Protein AF-A0A7S2SMW8-F1 (afdb_monomer)

Nearest PDB structures (foldseek):
  4nif-assembly1_E  TM=9.572E-01  e=4.611E-37  Homo sapiens
  2fys-assembly2_A  TM=9.394E-01  e=1.258E-35  Rattus norvegicus
  4qpa-assembly2_B  TM=9.494E-01  e=1.122E-34  Homo sapiens
  4xoy-assembly1_A  TM=9.415E-01  e=3.102E-34  Rattus norvegicus
  6hkm-assembly1_A  TM=9.275E-01  e=9.150E-35  Homo sapiens

pLDDT: mean 78.39, std 25.12, range [22.12, 98.88]

Solvent-accessible surface area (backbone atoms only — not comparable to full-atom values): 35091 Å² total; per-residue (Å²): 132,88,74,48,68,51,73,48,71,33,38,28,60,40,97,84,70,81,48,73,45,74,26,27,35,44,34,51,49,39,41,37,35,31,21,77,48,85,89,57,93,63,68,76,47,76,45,72,46,34,66,77,37,46,76,44,79,31,86,93,42,81,39,20,35,33,42,35,36,99,86,51,76,48,42,36,25,31,93,38,62,69,53,26,50,54,53,52,51,52,50,51,53,15,27,51,51,37,42,59,70,45,66,81,66,60,92,73,82,88,86,87,84,90,84,91,87,89,84,85,89,85,8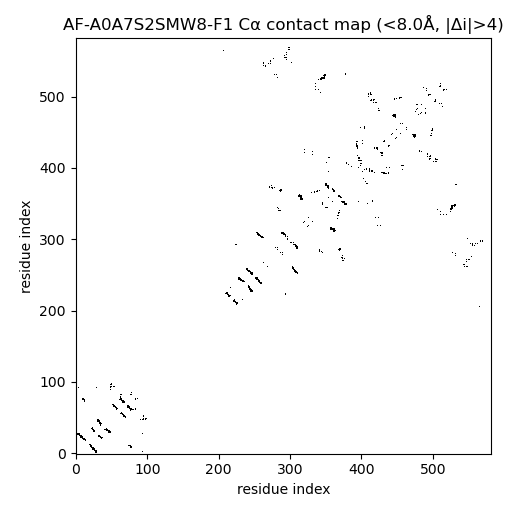8,85,87,83,88,86,82,90,80,90,85,82,91,86,85,90,87,91,89,87,89,87,90,86,86,84,89,86,87,88,84,89,83,90,81,84,89,79,90,80,80,90,78,93,80,85,84,90,80,86,64,69,73,64,53,53,63,54,48,55,63,49,52,54,54,54,52,50,54,54,55,51,54,62,64,65,71,65,93,61,76,83,81,84,76,84,75,80,63,60,48,74,50,75,54,102,87,52,75,46,75,43,53,62,57,48,43,84,74,46,81,74,49,74,56,99,66,34,45,31,28,35,26,35,34,66,83,82,67,41,67,24,26,39,37,38,22,68,56,41,59,78,46,64,70,58,30,50,18,51,46,45,25,53,56,51,35,70,70,55,86,51,88,28,40,54,47,69,75,44,43,63,75,59,96,39,71,88,66,62,40,58,45,42,43,28,25,68,56,57,82,44,32,42,41,63,51,48,74,43,88,65,87,79,51,70,66,55,52,50,51,51,52,49,39,53,40,45,34,44,43,22,43,46,52,15,43,38,40,52,79,62,59,48,43,74,35,28,30,25,38,96,85,70,53,46,22,43,52,72,41,45,68,38,44,52,69,80,70,64,82,70,76,76,75,89,69,98,61,89,58,49,35,61,29,64,53,65,75,60,68,42,73,80,68,60,75,44,44,51,38,27,11,48,25,36,49,53,50,15,63,75,66,52,46,74,74,32,80,40,92,46,73,66,50,32,52,49,46,47,25,58,42,68,11,57,77,49,74,80,44,47,61,83,56,78,49,65,69,53,50,51,54,59,71,70,45,81,87,37,68,58,53,60,63,57,78,78,42,73,86,57,51,72,50,53,51,49,54,42,51,34,24,58,37,79,29,55,92,68,29,53,49,56,68,59,52,47,70,27,79,63,34,56,92,73,54,47,75,95,78,50,60,68,41,94,57,67,64,80,81,87,68,88,64,58,85,90,72,67,49,65,65,59,54,50,52,54,47,46,52,59,25,34,69,74,37,60,87,49,44,67,58,44,54,52,47,47,54,57,55,60,59,59,73,70,73,79,81,130

Secondary structure (DSSP, 8-state):
----EEEEEEEEEPTTSS-EEEEEEEEETTEEEEESSTT-SS-SEEEE--TT-EEEEETTSTTEEEEE-SS-EEEEE-SSHHHHHHHHHHHHHHHHHHHHHHHTT-SS-----------------------------------------------------------------THHHHHHHHHHHHHHHHHHHHHHHTSSS--S--PPPPPEEEEE-SS-EEEEETTEEEEEEEEEETTEEEEEEEETTT--EEEEEEETTTTSSHHHHHHHHHHHHHHHH---TTBPPEEEEPPPSSGGG---EEEEEE--SEEHHHHHTSSS---HHHHHHHHHHHHHHHHHHHHTTEE-----GGGEEE-TT--EEE---TT-EETT----------S--TT--HHHHTT-S---THHHHHHHHHHHHHHHHTS-S---SSHHHHHHHHHHHH-SPPTTTTTT---HHHHHHHHTSPP-PPPPHHHH-TTS-HHHHHHHHHHS-SSGGGSPPHHHHHTSGGGTTT--GGGSPPPSSPPP----S-TTT--HHHHHHHHHHHHHHH-GGGHHHHHHHHHHHHHHTTSS-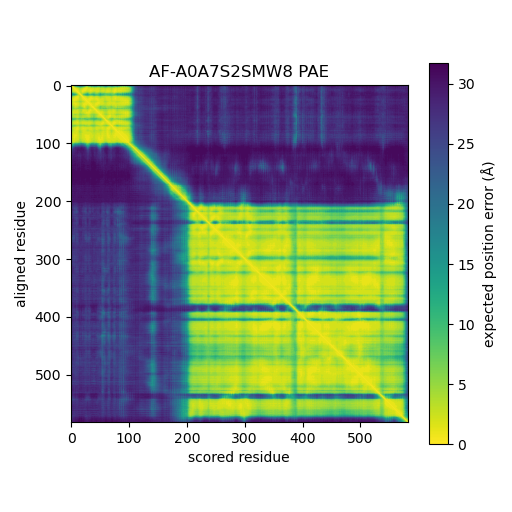-

Structure (mmCIF, N/CA/C/O backbone):
data_AF-A0A7S2SMW8-F1
#
_entry.id   AF-A0A7S2SMW8-F1
#
loop_
_atom_site.group_PDB
_atom_site.id
_atom_site.type_symbol
_atom_site.label_atom_id
_atom_site.label_alt_id
_atom_site.label_comp_id
_atom_site.label_asym_id
_atom_site.label_entity_id
_atom_site.label_seq_id
_atom_site.pdbx_PDB_ins_code
_atom_site.Cartn_x
_atom_site.Cartn_y
_atom_site.Cartn_z
_atom_site.occupancy
_atom_site.B_iso_or_equiv
_atom_site.auth_seq_id
_atom_site.auth_comp_id
_atom_site.auth_asym_id
_atom_site.auth_atom_id
_atom_site.pdbx_PDB_model_num
ATOM 1 N N . MET A 1 1 ? 8.292 27.956 22.323 1.00 46.12 1 MET A N 1
ATOM 2 C CA . MET A 1 1 ? 9.084 27.130 21.389 1.00 46.12 1 MET A CA 1
ATOM 3 C C . MET A 1 1 ? 9.777 26.087 22.229 1.00 46.12 1 MET A C 1
ATOM 5 O O . MET A 1 1 ? 10.668 26.449 22.986 1.00 46.12 1 MET A O 1
ATOM 9 N N . ASP A 1 2 ? 9.297 24.849 22.178 1.00 50.91 2 ASP A N 1
ATOM 10 C CA . ASP A 1 2 ? 9.855 23.763 22.983 1.00 50.91 2 ASP A CA 1
ATOM 11 C C . ASP A 1 2 ? 11.289 23.476 22.535 1.00 50.91 2 ASP A C 1
ATOM 13 O O . ASP A 1 2 ? 11.539 23.146 21.373 1.00 50.91 2 ASP A O 1
ATOM 17 N N . THR A 1 3 ? 12.244 23.632 23.446 1.00 66.62 3 THR A N 1
ATOM 18 C CA . THR A 1 3 ? 13.644 23.278 23.219 1.00 66.62 3 THR A CA 1
ATOM 19 C C . THR A 1 3 ? 13.761 21.757 23.129 1.00 66.62 3 THR A C 1
ATOM 21 O O . THR A 1 3 ? 13.349 21.038 24.037 1.00 66.62 3 THR A O 1
ATOM 24 N N . VAL A 1 4 ? 14.308 21.234 22.024 1.00 83.00 4 VAL A N 1
ATOM 25 C CA . VAL A 1 4 ? 14.552 19.789 21.884 1.00 83.00 4 VAL A CA 1
ATOM 26 C C . VAL A 1 4 ? 15.645 19.388 22.866 1.00 83.00 4 VAL A C 1
ATOM 28 O O . VAL A 1 4 ? 16.801 19.768 22.690 1.00 83.00 4 VAL A O 1
ATOM 31 N N . GLN A 1 5 ? 15.277 18.620 23.890 1.00 92.62 5 GLN A N 1
ATOM 32 C CA . GLN A 1 5 ? 16.210 18.052 24.857 1.00 92.62 5 GLN A CA 1
ATOM 33 C C . GLN A 1 5 ? 16.033 16.540 24.935 1.00 92.62 5 GLN A C 1
ATOM 35 O O . GLN A 1 5 ? 14.919 16.039 25.082 1.00 92.62 5 GLN A O 1
ATOM 40 N N . MET A 1 6 ? 17.136 15.803 24.814 1.00 95.06 6 MET A N 1
ATOM 41 C CA . MET A 1 6 ? 17.131 14.350 24.963 1.00 95.06 6 MET A CA 1
ATOM 42 C C . MET A 1 6 ? 18.458 13.848 25.514 1.00 95.06 6 MET A C 1
ATOM 44 O O . MET A 1 6 ? 19.528 14.261 25.070 1.00 95.06 6 MET A O 1
ATOM 48 N N . GLU A 1 7 ? 18.399 12.887 26.431 1.00 96.06 7 GLU A N 1
ATOM 49 C CA . GLU A 1 7 ? 19.593 12.261 26.975 1.00 96.06 7 GLU A CA 1
ATOM 50 C C . GLU A 1 7 ? 19.470 10.752 27.191 1.00 96.06 7 GLU A C 1
ATOM 52 O O . GLU A 1 7 ? 18.390 10.149 27.200 1.00 96.06 7 GLU A O 1
ATOM 57 N N . GLY A 1 8 ? 20.626 10.109 27.320 1.00 95.44 8 GLY A N 1
ATOM 58 C CA . GLY A 1 8 ? 20.703 8.687 27.612 1.00 95.44 8 GLY A CA 1
ATOM 59 C C . GLY A 1 8 ? 21.901 7.992 26.993 1.00 95.44 8 GLY A C 1
ATOM 60 O O . GLY A 1 8 ? 22.727 8.572 26.287 1.00 95.44 8 GLY A O 1
ATOM 61 N N . PHE A 1 9 ? 22.011 6.697 27.271 1.00 96.56 9 PHE A N 1
ATOM 62 C CA . PHE A 1 9 ? 23.106 5.896 26.749 1.00 96.56 9 PHE A CA 1
ATOM 63 C C . PHE A 1 9 ? 22.850 5.428 25.318 1.00 96.56 9 PHE A C 1
ATOM 65 O O . PHE A 1 9 ? 21.805 4.867 25.009 1.00 96.56 9 PHE A O 1
ATOM 72 N N . LEU A 1 10 ? 23.877 5.567 24.482 1.00 96.50 10 LEU A N 1
ATOM 73 C CA . LEU A 1 10 ? 23.954 4.948 23.163 1.00 96.50 10 LEU A CA 1
ATOM 74 C C . LEU A 1 10 ? 25.298 4.241 22.995 1.00 96.50 10 LEU A C 1
ATOM 76 O O . LEU A 1 10 ? 26.318 4.602 23.598 1.00 96.50 10 LEU A O 1
ATOM 80 N N . VAL A 1 11 ? 25.324 3.230 22.136 1.00 95.12 11 VAL A N 1
ATOM 81 C CA . VAL A 1 11 ? 26.548 2.522 21.769 1.00 95.12 11 VAL A CA 1
ATOM 82 C C . VAL A 1 11 ? 27.077 3.102 20.463 1.00 95.12 11 VAL A C 1
ATOM 84 O O . VAL A 1 11 ? 26.511 2.856 19.406 1.00 95.12 11 VAL A O 1
ATOM 87 N N . LYS A 1 12 ? 28.179 3.860 20.506 1.00 93.25 12 LYS A N 1
ATOM 88 C CA . LYS A 1 12 ? 28.726 4.523 19.311 1.00 93.25 12 LYS A CA 1
ATOM 89 C C . LYS A 1 12 ? 29.836 3.729 18.629 1.00 93.25 12 LYS A C 1
ATOM 91 O O . LYS A 1 12 ? 30.694 3.154 19.310 1.00 93.25 12 LYS A O 1
ATOM 96 N N . LYS A 1 13 ? 29.897 3.788 17.298 1.00 91.25 13 LYS A N 1
ATOM 97 C CA . LYS A 1 13 ? 30.999 3.242 16.493 1.00 91.25 13 LYS A CA 1
ATOM 98 C C . LYS A 1 13 ? 32.253 4.116 16.639 1.00 91.25 13 LYS A C 1
ATOM 100 O O . LYS A 1 13 ? 32.197 5.345 16.600 1.00 91.25 13 LYS A O 1
ATOM 105 N N . GLY A 1 14 ? 33.406 3.496 16.880 1.00 81.19 14 GLY A N 1
ATOM 106 C CA . GLY A 1 14 ? 34.703 4.175 16.943 1.00 81.19 14 GLY A CA 1
ATOM 107 C C . GLY A 1 14 ? 35.240 4.545 15.555 1.00 81.19 14 GLY A C 1
ATOM 108 O O . GLY A 1 14 ? 34.855 3.935 14.563 1.00 81.19 14 GLY A O 1
ATOM 109 N N . ARG A 1 15 ? 36.182 5.500 15.489 1.00 69.25 15 ARG A N 1
ATOM 110 C CA . ARG A 1 15 ? 36.757 6.018 14.226 1.00 69.25 15 ARG A CA 1
ATOM 111 C C . ARG A 1 15 ? 37.409 4.950 13.333 1.00 69.25 15 ARG A C 1
ATOM 113 O O . ARG A 1 15 ? 37.379 5.093 12.124 1.00 69.25 15 ARG A O 1
ATOM 120 N N . SER A 1 16 ? 37.958 3.877 13.909 1.00 65.38 16 SER A N 1
ATOM 121 C CA . SER A 1 16 ? 38.551 2.760 13.152 1.00 65.38 16 SER A CA 1
ATOM 122 C C . SER A 1 16 ? 37.527 1.729 12.655 1.00 65.38 16 SER A C 1
ATOM 124 O O . SER A 1 16 ? 37.909 0.709 12.091 1.00 65.38 16 SER A O 1
ATOM 126 N N . GLY A 1 17 ? 36.233 1.922 12.935 1.00 63.91 17 GLY A N 1
ATOM 127 C CA . GLY A 1 17 ? 35.143 1.032 12.524 1.00 63.91 17 GLY A CA 1
ATOM 128 C C . GLY A 1 17 ? 35.059 -0.317 13.256 1.00 63.91 17 GLY A C 1
ATOM 129 O O . GLY A 1 17 ? 33.992 -0.924 13.251 1.00 63.91 17 GLY A O 1
ATOM 130 N N . ARG A 1 18 ? 36.134 -0.759 13.928 1.00 67.50 18 ARG A N 1
ATOM 131 C CA . ARG A 1 18 ? 36.252 -2.090 14.563 1.00 67.50 18 ARG A CA 1
ATOM 132 C C . ARG A 1 18 ? 35.732 -2.185 16.003 1.00 67.50 18 ARG A C 1
ATOM 134 O O . ARG A 1 18 ? 35.492 -3.283 16.488 1.00 67.50 18 ARG A O 1
ATOM 141 N N . HIS A 1 19 ? 35.544 -1.062 16.701 1.00 82.25 19 HIS A N 1
ATOM 142 C CA . HIS A 1 19 ? 35.160 -1.062 18.120 1.00 82.25 19 HIS A CA 1
ATOM 143 C C . HIS A 1 19 ? 33.946 -0.181 18.396 1.00 82.25 19 HIS A C 1
ATOM 145 O O . HIS A 1 19 ? 33.831 0.920 17.858 1.00 82.25 19 HIS A O 1
ATOM 151 N N . TRP A 1 20 ? 33.084 -0.643 19.299 1.00 89.38 20 TRP A N 1
ATOM 152 C CA . TRP A 1 20 ? 31.876 0.047 19.743 1.00 89.38 20 TRP A CA 1
ATOM 153 C C . TRP A 1 20 ? 32.019 0.443 21.210 1.00 89.38 20 TRP A C 1
ATOM 155 O O . TRP A 1 20 ? 32.561 -0.320 22.007 1.00 89.38 20 TRP A O 1
ATOM 165 N N . LYS A 1 21 ? 31.589 1.652 21.576 1.00 92.81 21 LYS A N 1
ATOM 166 C CA . LYS A 1 21 ? 31.750 2.181 22.937 1.00 92.81 21 LYS A CA 1
ATOM 167 C C . LYS A 1 21 ? 30.440 2.781 23.431 1.00 92.81 21 LYS A C 1
ATOM 169 O O . LYS A 1 21 ? 29.931 3.713 22.814 1.00 92.81 21 LYS A O 1
ATOM 174 N N . ARG A 1 22 ? 29.945 2.294 24.573 1.00 94.75 22 ARG A N 1
ATOM 175 C CA . ARG A 1 22 ? 28.808 2.892 25.287 1.00 94.75 22 ARG A CA 1
ATOM 176 C C . ARG A 1 22 ? 29.195 4.285 25.791 1.00 94.75 22 ARG A C 1
ATOM 178 O O . ARG A 1 22 ? 30.277 4.458 26.360 1.00 94.75 22 ARG A O 1
ATOM 185 N N . ARG A 1 23 ? 28.375 5.289 25.500 1.00 96.69 23 ARG A N 1
ATOM 186 C CA . ARG A 1 23 ? 28.578 6.696 25.870 1.00 96.69 23 ARG A CA 1
ATOM 187 C C . ARG A 1 23 ? 27.242 7.294 26.275 1.00 96.69 23 ARG A C 1
ATOM 189 O O . ARG A 1 23 ? 26.212 6.860 25.771 1.00 96.69 23 ARG A O 1
ATOM 196 N N . TYR A 1 24 ? 27.285 8.260 27.178 1.00 96.81 24 TYR A N 1
ATOM 197 C CA . TYR A 1 24 ? 26.110 9.039 27.539 1.00 96.81 24 TYR A CA 1
ATOM 198 C C . TYR A 1 24 ? 25.987 10.215 26.576 1.00 96.81 24 TYR A C 1
ATOM 200 O O . TYR A 1 24 ? 26.962 10.946 26.415 1.00 96.81 24 TYR A O 1
ATOM 208 N N . PHE A 1 25 ? 24.859 10.354 25.893 1.00 97.75 25 PHE A N 1
ATOM 209 C CA . PHE A 1 25 ? 24.585 11.429 24.947 1.00 97.75 25 PHE A CA 1
ATOM 210 C C . PHE A 1 25 ? 23.612 12.428 25.564 1.00 97.75 25 PHE A C 1
ATOM 212 O O . PHE A 1 25 ? 22.720 12.032 26.308 1.00 97.75 25 PHE A O 1
ATOM 219 N N . TYR A 1 26 ? 23.803 13.699 25.232 1.00 96.94 26 TYR A N 1
ATOM 220 C CA . TYR A 1 26 ? 22.952 14.817 25.619 1.00 96.94 26 TYR A CA 1
ATOM 221 C C . TYR A 1 26 ? 22.757 15.709 24.389 1.00 96.94 26 TYR A C 1
ATOM 223 O O . TYR A 1 26 ? 23.730 16.249 23.854 1.00 96.94 26 TYR A O 1
ATOM 231 N N . LEU A 1 27 ? 21.525 15.780 23.903 1.00 96.62 27 LEU A N 1
ATOM 232 C CA . LEU A 1 27 ? 21.073 16.613 22.797 1.00 96.62 27 LEU A CA 1
ATOM 233 C C . LEU A 1 27 ? 20.360 17.832 23.371 1.00 96.62 27 LEU A C 1
ATOM 235 O O . LEU A 1 27 ? 19.437 17.667 24.163 1.00 96.62 27 LEU A O 1
ATOM 239 N N . ASP A 1 28 ? 20.781 19.018 22.951 1.00 94.38 28 ASP A N 1
ATOM 240 C CA . ASP A 1 28 ? 20.208 20.293 23.378 1.00 94.38 28 ASP A CA 1
ATOM 241 C C . ASP A 1 28 ? 20.093 21.227 22.173 1.00 94.38 28 ASP A C 1
ATOM 243 O O . ASP A 1 28 ? 21.100 21.647 21.590 1.00 94.38 28 ASP A O 1
ATOM 247 N N . GLY A 1 29 ? 18.857 21.470 21.737 1.00 93.25 29 GLY A N 1
ATOM 248 C CA . GLY A 1 29 ? 18.555 22.183 20.501 1.00 93.25 29 GLY A CA 1
ATOM 249 C C . GLY A 1 29 ? 19.199 21.494 19.299 1.00 93.25 29 GLY A C 1
ATOM 250 O O . GLY A 1 29 ? 18.813 20.391 18.920 1.00 93.25 29 GLY A O 1
ATOM 251 N N . THR A 1 30 ? 20.200 22.136 18.701 1.00 93.62 30 THR A N 1
ATOM 252 C CA . THR A 1 30 ? 20.930 21.649 17.519 1.00 93.62 30 THR A CA 1
ATOM 253 C C . THR A 1 30 ? 22.303 21.052 17.856 1.00 93.62 30 THR A C 1
ATOM 255 O O . THR A 1 30 ? 23.060 20.682 16.956 1.00 93.62 30 THR A O 1
ATOM 258 N N . VAL A 1 31 ? 22.653 20.914 19.141 1.00 94.69 31 VAL A N 1
ATOM 259 C CA . VAL A 1 31 ? 23.981 20.455 19.569 1.00 94.69 31 VAL A CA 1
ATOM 260 C C . VAL A 1 31 ? 23.895 19.134 20.329 1.00 94.69 31 VAL A C 1
ATOM 262 O O . VAL A 1 31 ? 23.301 19.039 21.399 1.00 94.69 31 VAL A O 1
ATOM 265 N N . LEU A 1 32 ? 24.551 18.102 19.794 1.00 96.56 32 LEU A N 1
ATOM 266 C CA . LEU A 1 32 ? 24.656 16.779 20.404 1.00 96.56 32 LEU A CA 1
ATOM 267 C C . LEU A 1 32 ? 26.041 16.576 21.021 1.00 96.56 32 LEU A C 1
ATOM 269 O O . LEU A 1 32 ? 27.046 16.491 20.312 1.00 96.56 32 LEU A O 1
ATOM 273 N N . ARG A 1 33 ? 26.106 16.400 22.337 1.00 96.62 33 ARG A N 1
ATOM 274 C CA . ARG A 1 33 ? 27.338 16.101 23.082 1.00 96.62 33 ARG A CA 1
ATOM 275 C C . ARG A 1 33 ? 27.321 14.676 23.599 1.00 96.62 33 ARG A C 1
ATOM 277 O O . ARG A 1 33 ? 26.266 14.110 23.862 1.00 96.62 33 ARG A O 1
ATOM 284 N N . TYR A 1 34 ? 28.502 14.084 23.773 1.00 96.19 34 TYR A N 1
ATOM 285 C CA . TYR A 1 34 ? 28.603 12.785 24.438 1.00 96.19 34 TYR A CA 1
ATOM 286 C C . TYR A 1 34 ? 29.768 12.678 25.415 1.00 96.19 34 TYR A C 1
ATOM 288 O O . TYR A 1 34 ? 30.872 13.165 25.168 1.00 96.19 34 TYR A O 1
ATOM 296 N N . PHE A 1 35 ? 29.543 11.947 26.500 1.00 96.88 35 PHE A N 1
ATOM 297 C CA . PHE A 1 35 ? 30.396 11.841 27.681 1.00 96.88 35 PHE A CA 1
ATOM 298 C C . PHE A 1 35 ? 30.789 10.387 27.944 1.00 96.88 35 PHE A C 1
ATOM 300 O O . PHE A 1 35 ? 30.234 9.458 27.342 1.00 96.88 35 PHE A O 1
ATOM 307 N N . ARG A 1 36 ? 31.797 10.159 28.801 1.00 93.00 36 ARG A N 1
ATOM 308 C CA . ARG A 1 36 ? 32.121 8.784 29.210 1.00 93.00 36 ARG A CA 1
ATOM 309 C C . ARG A 1 36 ? 31.012 8.282 30.133 1.00 93.00 36 ARG A C 1
ATOM 311 O O . ARG A 1 36 ? 30.487 7.210 29.847 1.00 93.00 36 ARG A O 1
ATOM 318 N N . ASN A 1 37 ? 30.644 9.085 31.128 1.00 89.94 37 ASN A N 1
ATOM 319 C CA . ASN A 1 37 ? 29.569 8.827 32.079 1.00 89.94 37 ASN A CA 1
ATOM 320 C C . ASN A 1 37 ? 28.649 10.060 32.221 1.00 89.94 37 ASN A C 1
ATOM 322 O O . ASN A 1 37 ? 29.065 11.163 31.857 1.00 89.94 37 ASN A O 1
ATOM 326 N N . PRO A 1 38 ? 27.417 9.891 32.737 1.00 90.50 38 PRO A N 1
ATOM 327 C CA . PRO A 1 38 ? 26.571 11.012 33.142 1.00 90.50 38 PRO A CA 1
ATOM 328 C C . PRO A 1 38 ? 27.282 11.848 34.219 1.00 90.50 38 PRO A C 1
ATOM 330 O O . PRO A 1 38 ? 27.952 11.282 35.081 1.00 90.50 38 PRO A O 1
ATOM 333 N N . GLY A 1 39 ? 27.158 13.176 34.165 1.00 84.69 39 GLY A N 1
ATOM 334 C CA . GLY A 1 39 ? 27.769 14.093 35.141 1.00 84.69 39 GLY A CA 1
ATOM 335 C C . GLY A 1 39 ? 29.249 14.441 34.908 1.00 84.69 39 GLY A C 1
ATOM 336 O O . GLY A 1 39 ? 29.807 15.245 35.651 1.00 84.69 39 GLY A O 1
ATOM 337 N N . ASP A 1 40 ? 29.901 13.891 33.876 1.00 89.88 40 ASP A N 1
ATOM 338 C CA . ASP A 1 40 ? 31.257 14.306 33.493 1.00 89.88 40 ASP A CA 1
ATOM 339 C C . ASP A 1 40 ? 31.265 15.781 33.031 1.00 89.88 40 ASP A C 1
ATOM 341 O O . ASP A 1 40 ? 30.569 16.142 32.083 1.00 89.88 40 ASP A O 1
ATOM 345 N N . SER A 1 41 ? 32.142 16.621 33.593 1.00 84.06 41 SER A N 1
ATOM 346 C CA . SER A 1 41 ? 32.263 18.041 33.202 1.00 84.06 41 SER A CA 1
ATOM 347 C C . SER A 1 41 ? 32.842 18.266 31.798 1.00 84.06 41 SER A C 1
ATOM 349 O O . SER A 1 41 ? 32.685 19.340 31.220 1.00 84.06 41 SER A O 1
ATOM 351 N N . LYS A 1 42 ? 33.519 17.262 31.221 1.00 90.38 42 LYS A N 1
ATOM 352 C CA . LYS A 1 42 ? 34.172 17.353 29.907 1.00 90.38 42 LYS A CA 1
ATOM 353 C C . LYS A 1 42 ? 33.600 16.341 28.920 1.00 90.38 42 LYS A C 1
ATOM 355 O O . LYS A 1 42 ? 33.795 15.129 29.064 1.00 90.38 42 LYS A O 1
ATOM 360 N N . HIS A 1 43 ? 32.992 16.839 27.845 1.00 93.69 43 HIS A N 1
ATOM 361 C CA . HIS A 1 43 ? 32.513 15.997 26.753 1.00 93.69 43 HIS A CA 1
ATOM 362 C C . HIS A 1 43 ? 33.671 15.329 25.991 1.00 93.69 43 HIS A C 1
ATOM 364 O O . HIS A 1 43 ? 34.779 15.853 25.848 1.00 93.69 43 HIS A O 1
ATOM 370 N N . ARG A 1 44 ? 33.407 14.146 25.440 1.00 93.00 44 ARG A N 1
ATOM 371 C CA . ARG A 1 44 ? 34.335 13.377 24.594 1.00 93.00 44 ARG A CA 1
ATOM 372 C C . ARG A 1 44 ? 34.198 13.696 23.110 1.00 93.00 44 ARG A C 1
ATOM 374 O O . ARG A 1 44 ? 35.068 13.297 22.338 1.00 93.00 44 ARG A O 1
ATOM 381 N N . GLY A 1 45 ? 33.133 14.381 22.724 1.00 92.12 45 GLY A N 1
ATOM 382 C CA . GLY A 1 45 ? 32.939 14.927 21.394 1.00 92.12 45 GLY A CA 1
ATOM 383 C C . GLY A 1 45 ? 31.577 15.590 21.276 1.00 92.12 45 GLY A C 1
ATOM 384 O O . GLY A 1 45 ? 30.713 15.413 22.136 1.00 92.12 45 GLY A O 1
ATOM 385 N N . GLU A 1 46 ? 31.430 16.338 20.194 1.00 93.88 46 GLU A N 1
ATOM 386 C CA . GLU A 1 46 ? 30.270 17.168 19.912 1.00 93.88 46 GLU A CA 1
ATOM 387 C C . GLU A 1 46 ? 29.929 17.077 18.421 1.00 93.88 46 GLU A C 1
ATOM 389 O O . GLU A 1 46 ? 30.817 16.991 17.563 1.00 93.88 46 GLU A O 1
ATOM 394 N N . VAL A 1 47 ? 28.636 17.052 18.118 1.00 94.19 47 VAL A N 1
ATOM 395 C CA . VAL A 1 47 ? 28.079 17.048 16.771 1.00 94.19 47 VAL A CA 1
ATOM 396 C C . VAL A 1 47 ? 27.073 18.178 16.667 1.00 94.19 47 VAL A C 1
ATOM 398 O O . VAL A 1 47 ? 26.101 18.215 17.411 1.00 94.19 47 VAL A O 1
ATOM 401 N N . HIS A 1 48 ? 27.311 19.082 15.723 1.00 93.19 48 HIS A N 1
ATOM 402 C CA . HIS A 1 48 ? 26.362 20.132 15.383 1.00 93.19 48 HIS A CA 1
ATOM 403 C C . HIS A 1 48 ? 25.416 19.610 14.306 1.00 93.19 48 HIS A C 1
ATOM 405 O O . HIS A 1 48 ? 25.859 19.195 13.229 1.00 93.19 48 HIS A O 1
ATOM 411 N N . ILE A 1 49 ? 24.129 19.608 14.619 1.00 91.69 49 ILE A N 1
ATOM 412 C CA . ILE A 1 49 ? 23.044 19.310 13.697 1.00 91.69 49 ILE A CA 1
ATOM 413 C C . ILE A 1 49 ? 22.753 20.593 12.917 1.00 91.69 49 ILE A C 1
ATOM 415 O O . ILE A 1 49 ? 22.646 21.675 13.478 1.00 91.69 49 ILE A O 1
ATOM 419 N N . THR A 1 50 ? 22.702 20.480 11.598 1.00 88.44 50 THR A N 1
ATOM 420 C CA . THR A 1 50 ? 22.520 21.599 10.669 1.00 88.44 50 THR A CA 1
ATOM 421 C C . THR A 1 50 ? 21.411 21.244 9.684 1.00 88.44 50 THR A C 1
ATOM 423 O O . THR A 1 50 ? 21.051 20.075 9.581 1.00 88.44 50 THR A O 1
ATOM 426 N N . ARG A 1 51 ? 20.933 22.199 8.877 1.00 81.94 51 ARG A N 1
ATOM 427 C CA . ARG A 1 51 ? 19.936 21.928 7.818 1.00 81.94 51 ARG A CA 1
ATOM 428 C C . ARG A 1 51 ? 20.308 20.794 6.850 1.00 81.94 51 ARG A C 1
ATOM 430 O O . ARG A 1 51 ? 19.433 20.171 6.271 1.00 81.94 51 ARG A O 1
ATOM 437 N N . GLY A 1 52 ? 21.608 20.575 6.630 1.00 78.06 52 GLY A N 1
ATOM 438 C CA . GLY A 1 52 ? 22.125 19.525 5.746 1.00 78.06 52 GLY A CA 1
ATOM 439 C C . GLY A 1 52 ? 22.429 18.219 6.477 1.00 78.06 52 GLY A C 1
ATOM 440 O O . GLY A 1 52 ? 22.992 17.308 5.881 1.00 78.06 52 GLY A O 1
ATOM 441 N N . THR A 1 53 ? 22.131 18.142 7.775 1.00 86.19 53 THR A N 1
ATOM 442 C CA . THR A 1 53 ? 22.300 16.921 8.552 1.00 86.19 53 THR A CA 1
ATOM 443 C C . THR A 1 53 ? 21.175 15.954 8.219 1.00 86.19 53 THR A C 1
ATOM 445 O O . THR A 1 53 ? 20.006 16.319 8.262 1.00 86.19 53 THR A O 1
ATOM 448 N N . PHE A 1 54 ? 21.537 14.710 7.932 1.00 84.44 54 PHE A N 1
ATOM 449 C CA . PHE A 1 54 ? 20.601 13.619 7.690 1.00 84.44 54 PHE A CA 1
ATOM 450 C C . PHE A 1 54 ? 20.793 12.529 8.738 1.00 84.44 54 PHE A C 1
ATOM 452 O O . PHE A 1 54 ? 21.915 12.237 9.162 1.00 84.44 54 PHE A O 1
ATOM 459 N N . VAL A 1 55 ? 19.685 11.932 9.167 1.00 88.69 55 VAL A N 1
ATOM 460 C CA . VAL A 1 55 ? 19.670 10.781 10.066 1.00 88.69 55 VAL A CA 1
ATOM 461 C C . VAL A 1 55 ? 18.998 9.616 9.351 1.00 88.69 55 VAL A C 1
ATOM 463 O O . VAL A 1 55 ? 17.870 9.741 8.891 1.00 88.69 55 VAL A O 1
ATOM 466 N N . ASN A 1 56 ? 19.702 8.492 9.253 1.00 82.44 56 ASN A N 1
ATOM 467 C CA . ASN A 1 56 ? 19.196 7.264 8.645 1.00 82.44 56 ASN A CA 1
ATOM 468 C C . ASN A 1 56 ? 19.264 6.120 9.654 1.00 82.44 56 ASN A C 1
ATOM 470 O O . ASN A 1 56 ? 20.149 6.093 10.513 1.00 82.44 56 ASN A O 1
ATOM 474 N N . GLU A 1 57 ? 18.386 5.133 9.517 1.00 84.12 57 GLU A N 1
ATOM 475 C CA . GLU A 1 57 ? 18.576 3.862 10.209 1.00 84.12 57 GLU A CA 1
ATOM 476 C C . GLU A 1 57 ? 19.818 3.148 9.659 1.00 84.12 57 GLU A C 1
ATOM 478 O O . GLU A 1 57 ? 20.053 3.082 8.453 1.00 84.12 57 GLU A O 1
ATOM 483 N N . CYS A 1 58 ? 20.660 2.639 10.555 1.00 78.31 58 CYS A N 1
ATOM 484 C CA . CYS A 1 58 ? 21.892 1.956 10.192 1.00 78.31 58 CYS A CA 1
ATOM 485 C C . CYS A 1 58 ? 21.684 0.443 10.275 1.00 78.31 58 CYS A C 1
ATOM 487 O O . CYS A 1 58 ? 21.634 -0.119 11.366 1.00 78.31 58 CYS A O 1
ATOM 489 N N . THR A 1 59 ? 21.657 -0.235 9.128 1.00 73.69 59 THR A N 1
ATOM 490 C CA . THR A 1 59 ? 21.421 -1.689 9.030 1.00 73.69 59 THR A CA 1
ATOM 491 C C . THR A 1 59 ? 22.589 -2.543 9.532 1.00 73.69 59 THR A C 1
ATOM 493 O O . THR A 1 59 ? 22.442 -3.743 9.748 1.00 73.69 59 THR A O 1
ATOM 496 N N . SER A 1 60 ? 23.758 -1.936 9.776 1.00 71.06 60 SER A N 1
ATOM 497 C CA . SER A 1 60 ? 24.952 -2.661 10.236 1.00 71.06 60 SER A CA 1
ATOM 498 C C . SER A 1 60 ? 24.864 -3.181 11.679 1.00 71.06 60 SER A C 1
ATOM 500 O O . SER A 1 60 ? 25.688 -4.010 12.075 1.00 71.06 60 SER A O 1
ATOM 502 N N . LYS A 1 61 ? 23.890 -2.708 12.470 1.00 76.69 61 LYS A N 1
ATOM 503 C CA . LYS A 1 61 ? 23.550 -3.232 13.800 1.00 76.69 61 LYS A CA 1
ATOM 504 C C . LYS A 1 61 ? 22.066 -3.012 14.122 1.00 76.69 61 LYS A C 1
ATOM 506 O O . LYS A 1 61 ? 21.536 -1.971 13.745 1.00 76.69 61 LYS A O 1
ATOM 511 N N . PRO A 1 62 ? 21.425 -3.918 14.889 1.00 79.62 62 PRO A N 1
ATOM 512 C CA . PRO A 1 62 ? 20.075 -3.697 15.399 1.00 79.62 62 PRO A CA 1
ATOM 513 C C . PRO A 1 62 ? 19.975 -2.361 16.136 1.00 79.62 62 PRO A C 1
ATOM 515 O O . PRO A 1 62 ? 20.895 -1.984 16.870 1.00 79.62 62 PRO A O 1
ATOM 518 N N . ASN A 1 63 ? 18.858 -1.665 15.944 1.00 90.62 63 ASN A N 1
ATOM 519 C CA . ASN A 1 63 ? 18.566 -0.372 16.561 1.00 90.62 63 ASN A CA 1
ATOM 520 C C . ASN A 1 63 ? 19.597 0.729 16.238 1.00 90.62 63 ASN A C 1
ATOM 522 O O . ASN A 1 63 ? 19.869 1.610 17.061 1.00 90.62 63 ASN A O 1
ATOM 526 N N . GLY A 1 64 ? 20.244 0.633 15.073 1.00 89.81 64 GLY A N 1
ATOM 527 C CA . GLY A 1 64 ? 21.279 1.551 14.621 1.00 89.81 64 GLY A CA 1
ATOM 528 C C . GLY A 1 64 ? 20.719 2.837 14.015 1.00 89.81 64 GLY A C 1
ATOM 529 O O . GLY A 1 64 ? 19.764 2.812 13.246 1.00 89.81 64 GLY A O 1
ATOM 530 N N . LEU A 1 65 ? 21.372 3.959 14.294 1.00 93.06 65 LEU A N 1
ATOM 531 C CA . LEU A 1 65 ? 21.160 5.255 13.657 1.00 93.06 65 LEU A CA 1
ATOM 532 C C . LEU A 1 65 ? 22.498 5.790 13.150 1.00 93.06 65 LEU A C 1
ATOM 534 O O . LEU A 1 65 ? 23.531 5.675 13.814 1.00 93.06 65 LEU A O 1
ATOM 538 N N . GLN A 1 66 ? 22.477 6.397 11.973 1.00 94.25 66 GLN A N 1
ATOM 539 C CA . GLN A 1 66 ? 23.599 7.094 11.374 1.00 94.25 66 GLN A CA 1
ATOM 540 C C . GLN A 1 66 ? 23.225 8.558 11.181 1.00 94.25 66 GLN A C 1
ATOM 542 O O . GLN A 1 66 ? 22.434 8.895 10.306 1.00 94.25 66 GLN A O 1
ATOM 547 N N . LEU A 1 67 ? 23.835 9.421 11.987 1.00 93.19 67 LEU A N 1
ATOM 548 C CA . LEU A 1 67 ? 23.734 10.866 11.877 1.00 93.19 67 LEU A CA 1
ATOM 549 C C . LEU A 1 67 ? 24.906 11.373 11.038 1.00 93.19 67 LEU A C 1
ATOM 551 O O . LEU A 1 67 ? 26.063 11.285 11.454 1.00 93.19 67 LEU A O 1
ATOM 555 N N . SER A 1 68 ? 24.619 11.898 9.858 1.00 90.19 68 SER A N 1
ATOM 556 C CA . SER A 1 68 ? 25.627 12.387 8.925 1.00 90.19 68 SER A CA 1
ATOM 557 C C . SER A 1 68 ? 25.482 13.890 8.761 1.00 90.19 68 SER A C 1
ATOM 559 O O . SER A 1 68 ? 24.426 14.393 8.391 1.00 90.19 68 SER A O 1
ATOM 561 N N . THR A 1 69 ? 26.552 14.614 9.056 1.00 88.38 69 THR A N 1
ATOM 562 C CA . THR A 1 69 ? 26.657 16.058 8.850 1.00 88.38 69 THR A CA 1
ATOM 563 C C . THR A 1 69 ? 27.718 16.336 7.792 1.00 88.38 69 THR A C 1
ATOM 565 O O . THR A 1 69 ? 28.544 15.473 7.492 1.00 88.38 69 THR A O 1
ATOM 568 N N . ASN A 1 70 ? 27.791 17.575 7.301 1.00 76.19 70 ASN A N 1
ATOM 569 C CA . ASN A 1 70 ? 28.834 17.997 6.355 1.00 76.19 70 ASN A CA 1
ATOM 570 C C . ASN A 1 70 ? 30.271 17.814 6.886 1.00 76.19 70 ASN A C 1
ATOM 572 O O . ASN A 1 70 ? 31.222 17.885 6.114 1.00 76.19 70 ASN A O 1
ATOM 576 N N . ARG A 1 71 ? 30.451 17.637 8.204 1.00 76.81 71 ARG A N 1
ATOM 577 C CA . ARG A 1 71 ? 31.771 17.528 8.847 1.00 76.81 71 ARG A CA 1
ATOM 578 C C . ARG A 1 71 ? 32.082 16.133 9.377 1.00 76.81 71 ARG A C 1
ATOM 580 O O . ARG A 1 71 ? 33.254 15.810 9.550 1.00 76.81 71 ARG A O 1
ATOM 587 N N . GLN A 1 72 ? 31.070 15.333 9.713 1.00 86.06 72 GLN A N 1
ATOM 588 C CA . GLN A 1 72 ? 31.283 14.030 10.341 1.00 86.06 72 GLN A CA 1
ATOM 589 C C . GLN A 1 72 ? 30.077 13.102 10.214 1.00 86.06 72 GLN A C 1
ATOM 591 O O . GLN A 1 72 ? 28.933 13.544 10.200 1.00 86.06 72 GLN A O 1
ATOM 596 N N . VAL A 1 73 ? 30.358 11.800 10.225 1.00 88.75 73 VAL A N 1
ATOM 597 C CA . VAL A 1 73 ? 29.355 10.739 10.342 1.00 88.75 73 VAL A CA 1
ATOM 598 C C . VAL A 1 73 ? 29.470 10.100 11.722 1.00 88.75 73 VAL A C 1
ATOM 600 O O . VAL A 1 73 ? 30.540 9.638 12.128 1.00 88.75 73 VAL A O 1
ATOM 603 N N . LEU A 1 74 ? 28.360 10.070 12.449 1.00 92.50 74 LEU A N 1
ATOM 604 C CA . LEU A 1 74 ? 28.222 9.447 13.753 1.00 92.50 74 LEU A CA 1
ATOM 605 C C . LEU A 1 74 ? 27.252 8.268 13.642 1.00 92.50 74 LEU A C 1
ATOM 607 O O . LEU A 1 74 ? 26.067 8.455 13.400 1.00 92.50 74 LEU A O 1
ATOM 611 N N . VAL A 1 75 ? 27.751 7.056 13.881 1.00 93.25 75 VAL A N 1
ATOM 612 C CA . VAL A 1 75 ? 26.917 5.849 13.962 1.00 93.25 75 VAL A CA 1
ATOM 613 C C . VAL A 1 75 ? 26.740 5.450 15.424 1.00 93.25 75 VAL A C 1
ATOM 615 O O . VAL A 1 75 ? 27.730 5.270 16.147 1.00 93.25 75 VAL A O 1
ATOM 618 N N . VAL A 1 76 ? 25.492 5.301 15.853 1.00 94.94 76 VAL A N 1
ATOM 619 C CA . VAL A 1 76 ? 25.077 4.944 17.215 1.00 94.94 76 VAL A CA 1
ATOM 620 C C . VAL A 1 76 ? 24.043 3.826 17.184 1.00 94.94 76 VAL A C 1
ATOM 622 O O . VAL A 1 76 ? 23.335 3.671 16.203 1.00 94.94 76 VAL A O 1
ATOM 625 N N . CYS A 1 77 ? 23.949 3.043 18.252 1.00 94.56 77 CYS A N 1
ATOM 626 C CA . CYS A 1 77 ? 22.896 2.048 18.436 1.00 94.56 77 CYS A CA 1
ATOM 627 C C . CYS A 1 77 ? 22.213 2.279 19.779 1.00 94.56 77 CYS A C 1
ATOM 629 O O . CYS A 1 77 ? 22.901 2.455 20.794 1.00 94.56 77 CYS A O 1
ATOM 631 N N . ALA A 1 78 ? 20.884 2.258 19.776 1.00 93.75 78 ALA A N 1
ATOM 632 C CA . ALA A 1 78 ? 20.082 2.273 20.990 1.00 93.75 78 ALA A CA 1
ATOM 633 C C . ALA A 1 78 ? 19.952 0.862 21.586 1.00 93.75 78 ALA A C 1
ATOM 635 O O . ALA A 1 78 ? 20.177 -0.146 20.916 1.00 93.75 78 ALA A O 1
ATOM 636 N N . GLU A 1 79 ? 19.611 0.785 22.872 1.00 90.75 79 GLU A N 1
ATOM 637 C CA . GLU A 1 79 ? 19.458 -0.492 23.585 1.00 90.75 79 GLU A CA 1
ATOM 638 C C . GLU A 1 79 ? 18.178 -1.251 23.209 1.00 90.75 79 GLU A C 1
ATOM 640 O O . GLU A 1 79 ? 18.125 -2.471 23.335 1.00 90.75 79 GLU A O 1
ATOM 645 N N . SER A 1 80 ? 17.173 -0.544 22.691 1.00 87.44 80 SER A N 1
ATOM 646 C CA . SER A 1 80 ? 15.906 -1.098 22.223 1.00 87.44 80 SER A CA 1
ATOM 647 C C . SER A 1 80 ? 15.394 -0.325 21.009 1.00 87.44 80 SER A C 1
ATOM 649 O O . SER A 1 80 ? 15.848 0.790 20.736 1.00 87.44 80 SER A O 1
ATOM 651 N N . TYR A 1 81 ? 14.431 -0.911 20.298 1.00 82.69 81 TYR A N 1
ATOM 652 C CA . TYR A 1 81 ? 13.761 -0.256 19.177 1.00 82.69 81 TYR A CA 1
ATOM 653 C C . TYR A 1 81 ? 13.017 1.012 19.626 1.00 82.69 81 TYR A C 1
ATOM 655 O O . TYR A 1 81 ? 13.171 2.058 19.011 1.00 82.69 81 TYR A O 1
ATOM 663 N N . ASN A 1 82 ? 12.315 0.982 20.765 1.00 85.19 82 ASN A N 1
ATOM 664 C CA . ASN A 1 82 ? 11.627 2.171 21.290 1.00 85.19 82 ASN A CA 1
ATOM 665 C C . ASN A 1 82 ? 12.607 3.324 21.551 1.00 85.19 82 ASN A C 1
ATOM 667 O O . ASN A 1 82 ? 12.380 4.447 21.109 1.00 85.19 82 ASN A O 1
ATOM 671 N N . ARG A 1 83 ? 13.756 3.034 22.177 1.00 92.00 83 ARG A N 1
ATOM 672 C CA . ARG A 1 83 ? 14.799 4.044 22.405 1.00 92.00 83 ARG A CA 1
ATOM 673 C C . ARG A 1 83 ? 15.410 4.533 21.093 1.00 92.00 83 ARG A C 1
ATOM 675 O O . ARG A 1 83 ? 15.759 5.703 20.996 1.00 92.00 83 ARG A O 1
ATOM 682 N N . GLN A 1 84 ? 15.532 3.675 20.078 1.00 93.75 84 GLN A N 1
ATOM 683 C CA . GLN A 1 84 ? 15.946 4.098 18.738 1.00 93.75 84 GLN A CA 1
ATOM 684 C C . GLN A 1 84 ? 14.959 5.112 18.152 1.00 93.75 84 GLN A C 1
ATOM 686 O O . GLN A 1 84 ? 15.404 6.138 17.650 1.00 93.75 84 GLN A O 1
ATOM 691 N N . GLN A 1 85 ? 13.653 4.850 18.243 1.00 89.62 85 GLN A N 1
ATOM 692 C CA . GLN A 1 85 ? 12.616 5.743 17.721 1.00 89.62 85 GLN A CA 1
ATOM 693 C C . GLN A 1 85 ? 12.588 7.084 18.463 1.00 89.62 85 GLN A C 1
ATOM 695 O O . GLN A 1 85 ? 12.528 8.130 17.824 1.00 89.62 85 GLN A O 1
ATOM 700 N N . GLU A 1 86 ? 12.747 7.085 19.791 1.00 89.00 86 GLU A N 1
ATOM 701 C CA . GLU A 1 86 ? 12.877 8.326 20.569 1.00 89.00 86 GLU A CA 1
ATOM 702 C C . GLU A 1 86 ? 14.083 9.166 20.107 1.00 89.00 86 GLU A C 1
ATOM 704 O O . GLU A 1 86 ? 13.950 10.366 19.866 1.00 89.00 86 GLU A O 1
ATOM 709 N N . TRP A 1 87 ? 15.252 8.535 19.923 1.00 94.81 87 TRP A N 1
ATOM 710 C CA . TRP A 1 87 ? 16.465 9.220 19.459 1.00 94.81 87 TRP A CA 1
ATOM 711 C C . TRP A 1 87 ? 16.350 9.704 18.015 1.00 94.81 87 TRP A C 1
ATOM 713 O O . TRP A 1 87 ? 16.804 10.804 17.703 1.00 94.81 87 TRP A O 1
ATOM 723 N N . LEU A 1 88 ? 15.734 8.910 17.139 1.00 90.06 88 LEU A N 1
ATOM 724 C CA . LEU A 1 88 ? 15.451 9.296 15.761 1.00 90.06 88 LEU A CA 1
ATOM 725 C C . LEU A 1 88 ? 14.546 10.531 15.726 1.00 90.06 88 LEU A C 1
ATOM 727 O O . LEU A 1 88 ? 14.885 11.515 15.069 1.00 90.06 88 LEU A O 1
ATOM 731 N N . HIS A 1 89 ? 13.448 10.510 16.481 1.00 89.06 89 HIS A N 1
ATOM 732 C CA . HIS A 1 89 ? 12.508 11.621 16.557 1.00 89.06 89 HIS A CA 1
ATOM 733 C C . HIS A 1 89 ? 13.169 12.894 17.104 1.00 89.06 89 HIS A C 1
ATOM 735 O O . HIS A 1 89 ? 13.006 13.970 16.528 1.00 89.06 89 HIS A O 1
ATOM 741 N N . ALA A 1 90 ? 13.988 12.781 18.154 1.00 91.81 90 ALA A N 1
ATOM 742 C CA . ALA A 1 90 ? 14.724 13.920 18.693 1.00 91.81 90 ALA A CA 1
ATOM 743 C C . ALA A 1 90 ? 15.715 14.507 17.672 1.00 91.81 90 ALA A C 1
ATOM 745 O O . ALA A 1 90 ? 15.760 15.723 17.494 1.00 91.81 90 ALA A O 1
ATOM 746 N N . PHE A 1 91 ? 16.452 13.669 16.930 1.00 93.38 91 PHE A N 1
ATOM 747 C CA . PHE A 1 91 ? 17.332 14.152 15.860 1.00 93.38 91 PHE A CA 1
ATOM 748 C C . PHE A 1 91 ? 16.565 14.845 14.734 1.00 93.38 91 PHE A C 1
ATOM 750 O O . PHE A 1 91 ? 17.012 15.891 14.268 1.00 93.38 91 PHE A O 1
ATOM 757 N N . LEU A 1 92 ? 15.417 14.306 14.317 1.00 88.56 92 LEU A N 1
ATOM 758 C CA . LEU A 1 92 ? 14.578 14.921 13.288 1.00 88.56 92 LEU A CA 1
ATOM 759 C C . LEU A 1 92 ? 14.052 16.291 13.734 1.00 88.56 92 LEU A C 1
ATOM 761 O O . LEU A 1 92 ? 14.178 17.255 12.980 1.00 88.56 92 LEU A O 1
ATOM 765 N N . ARG A 1 93 ? 13.567 16.423 14.978 1.00 88.38 93 ARG A N 1
ATOM 766 C CA . ARG A 1 93 ? 13.144 17.726 15.521 1.00 88.38 93 ARG A CA 1
ATOM 767 C C . ARG A 1 93 ? 14.304 18.721 15.601 1.00 88.38 93 ARG A C 1
ATOM 769 O O . ARG A 1 93 ? 14.123 19.884 15.257 1.00 88.38 93 ARG A O 1
ATOM 776 N N . SER A 1 94 ? 15.503 18.285 15.988 1.00 90.19 94 SER A N 1
ATOM 777 C CA . SER A 1 94 ? 16.699 19.141 15.973 1.00 90.19 94 SER A CA 1
ATOM 778 C C . SER A 1 94 ? 17.108 19.586 14.566 1.00 90.19 94 SER A C 1
ATOM 780 O O . SER A 1 94 ? 17.580 20.709 14.398 1.00 90.19 94 SER A O 1
ATOM 782 N N . ILE A 1 95 ? 16.947 18.731 13.550 1.00 89.38 95 ILE A N 1
ATOM 783 C CA . ILE A 1 95 ? 17.198 19.097 12.146 1.00 89.38 95 ILE A CA 1
ATOM 784 C C . ILE A 1 95 ? 16.191 20.158 11.697 1.00 89.38 95 ILE A C 1
ATOM 786 O O . ILE A 1 95 ? 16.582 21.124 11.047 1.00 89.38 95 ILE A O 1
ATOM 790 N N . GLU A 1 96 ? 14.922 20.002 12.069 1.00 85.62 96 GLU A N 1
ATOM 791 C CA . GLU A 1 96 ? 13.865 20.948 11.718 1.00 85.62 96 GLU A CA 1
ATOM 792 C C . GLU A 1 96 ? 14.074 22.317 12.379 1.00 85.62 96 GLU A C 1
ATOM 794 O O . GLU A 1 96 ? 14.048 23.344 11.703 1.00 85.62 96 GLU A O 1
ATOM 799 N N . LEU A 1 97 ? 14.440 22.335 13.666 1.00 86.31 97 LEU A N 1
ATOM 800 C CA . LEU A 1 97 ? 14.870 23.558 14.350 1.00 86.31 97 LEU A CA 1
ATOM 801 C C . LEU A 1 97 ? 16.023 24.255 13.609 1.00 86.31 97 LEU A C 1
ATOM 803 O O . LEU A 1 97 ? 15.978 25.465 13.393 1.00 86.31 97 LEU A O 1
ATOM 807 N N . ALA A 1 98 ? 17.022 23.496 13.144 1.00 85.75 98 ALA A N 1
ATOM 808 C CA . ALA A 1 98 ? 18.157 24.043 12.398 1.00 85.75 98 ALA A CA 1
ATOM 809 C C . ALA A 1 98 ? 17.786 24.606 11.009 1.00 85.75 98 ALA A C 1
ATOM 811 O O . ALA A 1 98 ? 18.571 25.365 10.433 1.00 85.75 98 ALA A O 1
ATOM 812 N N . LYS A 1 99 ? 16.635 24.225 10.436 1.00 82.62 99 LYS A N 1
ATOM 813 C CA . LYS A 1 99 ? 16.095 24.838 9.210 1.00 82.62 99 LYS A CA 1
ATOM 814 C C . LYS A 1 99 ? 15.384 26.153 9.536 1.00 82.62 99 LYS A C 1
ATOM 816 O O . LYS A 1 99 ? 15.692 27.172 8.922 1.00 82.62 99 LYS A O 1
ATOM 821 N N . MET A 1 100 ? 14.531 26.144 10.562 1.00 77.19 100 MET A N 1
ATOM 822 C CA . MET A 1 100 ? 13.733 27.301 10.989 1.00 77.19 100 MET A CA 1
ATOM 823 C C . MET A 1 100 ? 14.576 28.485 11.488 1.00 77.19 100 MET A C 1
ATOM 825 O O . MET A 1 100 ? 14.192 29.640 11.306 1.00 77.19 100 MET A O 1
ATOM 829 N N . GLU A 1 101 ? 15.743 28.234 12.092 1.00 72.38 101 GLU A N 1
ATOM 830 C CA . GLU A 1 101 ? 16.665 29.294 12.536 1.00 72.38 101 GLU A CA 1
ATOM 831 C C . GLU A 1 101 ? 17.217 30.149 11.378 1.00 72.38 101 GLU A C 1
ATOM 833 O O . GLU A 1 101 ? 17.697 31.257 11.619 1.00 72.38 101 GLU A O 1
ATOM 838 N N . LYS A 1 102 ? 17.126 29.679 10.122 1.00 56.22 102 LYS A N 1
ATOM 839 C CA . LYS A 1 102 ? 17.667 30.379 8.949 1.00 56.22 102 LYS A CA 1
ATOM 840 C C . LYS A 1 102 ? 16.615 31.057 8.071 1.00 56.22 102 LYS A C 1
ATOM 842 O O . LYS A 1 102 ? 16.950 32.044 7.426 1.00 56.22 102 LYS A O 1
ATOM 847 N N . ASP A 1 103 ? 15.357 30.620 8.083 1.00 48.75 103 ASP A N 1
ATOM 848 C CA . ASP A 1 103 ? 14.299 31.338 7.349 1.00 48.75 103 ASP A CA 1
ATOM 849 C C . ASP A 1 103 ? 14.051 32.736 7.934 1.00 48.75 103 ASP A C 1
ATOM 851 O O . ASP A 1 103 ? 13.727 33.666 7.206 1.00 48.75 103 ASP A O 1
ATOM 855 N N . ARG A 1 104 ? 14.383 32.953 9.215 1.00 49.88 104 ARG A N 1
ATOM 856 C CA . ARG A 1 104 ? 14.447 34.305 9.802 1.00 49.88 104 ARG A CA 1
ATOM 857 C C . ARG A 1 104 ? 15.642 35.146 9.342 1.00 49.88 104 ARG A C 1
ATOM 859 O O . ARG A 1 104 ? 15.695 36.330 9.651 1.00 49.88 104 ARG A O 1
ATOM 866 N N . SER A 1 105 ? 16.622 34.554 8.659 1.00 47.25 105 SER A N 1
ATOM 867 C CA . SER A 1 105 ? 17.848 35.226 8.213 1.00 47.25 105 SER A CA 1
ATOM 868 C C . SER A 1 105 ? 17.920 35.423 6.691 1.00 47.25 105 SER A C 1
ATOM 870 O O . SER A 1 105 ? 18.989 35.780 6.200 1.00 47.25 105 SER A O 1
ATOM 872 N N . ILE A 1 106 ? 16.856 35.115 5.934 1.00 43.69 106 ILE A N 1
ATOM 873 C CA . ILE A 1 106 ? 16.853 35.111 4.455 1.00 43.69 106 ILE A CA 1
ATOM 874 C C . ILE A 1 106 ? 16.041 36.275 3.839 1.00 43.69 106 ILE A C 1
ATOM 876 O O . ILE A 1 106 ? 16.189 36.532 2.649 1.00 43.69 106 ILE A O 1
ATOM 880 N N . ASP A 1 107 ? 15.350 37.103 4.631 1.00 35.97 107 ASP A N 1
ATOM 881 C CA . ASP A 1 107 ? 14.696 38.352 4.167 1.00 35.97 107 ASP A CA 1
ATOM 882 C C . ASP A 1 107 ? 15.667 39.509 3.832 1.00 35.97 107 ASP A C 1
ATOM 884 O O . ASP A 1 107 ? 15.306 40.685 3.824 1.00 35.97 107 ASP A O 1
ATOM 888 N N . GLY A 1 108 ? 16.931 39.215 3.531 1.00 34.16 108 GLY A N 1
ATOM 889 C CA . GLY A 1 108 ? 17.921 40.247 3.248 1.00 34.16 108 GLY A CA 1
ATOM 890 C C . GLY A 1 108 ? 19.051 39.767 2.362 1.00 34.16 108 GLY A C 1
ATOM 891 O O . GLY A 1 108 ? 20.151 39.591 2.868 1.00 34.16 108 GLY A O 1
ATOM 892 N N . TYR A 1 109 ? 18.787 39.563 1.067 1.00 27.70 109 TYR A N 1
ATOM 893 C CA . TYR A 1 109 ? 19.647 40.019 -0.042 1.00 27.70 109 TYR A CA 1
ATOM 894 C C . TYR A 1 109 ? 19.114 39.525 -1.399 1.00 27.70 109 TYR A C 1
ATOM 896 O O . TYR A 1 109 ? 19.061 38.323 -1.656 1.00 27.70 109 TYR A O 1
ATOM 904 N N . VAL A 1 110 ? 18.789 40.465 -2.289 1.00 28.77 110 VAL A N 1
ATOM 905 C CA . VAL A 1 110 ? 18.601 40.255 -3.732 1.00 28.77 110 VAL A CA 1
ATOM 906 C C . VAL A 1 110 ? 19.830 40.827 -4.437 1.00 28.77 110 VAL A C 1
ATOM 908 O O . VAL A 1 110 ? 20.220 41.950 -4.129 1.00 28.77 110 VAL A O 1
ATOM 911 N N . ASP A 1 111 ? 20.434 40.057 -5.344 1.00 28.36 111 ASP A N 1
ATOM 912 C CA . ASP A 1 111 ? 20.633 40.398 -6.768 1.00 28.36 111 ASP A CA 1
ATOM 913 C C . ASP A 1 111 ? 21.844 39.660 -7.384 1.00 28.36 111 ASP A C 1
ATOM 915 O O . ASP A 1 111 ? 22.844 39.398 -6.714 1.00 28.36 111 ASP A O 1
ATOM 919 N N . GLY A 1 112 ? 21.762 39.390 -8.693 1.00 25.44 112 GLY A N 1
ATOM 920 C CA . GLY A 1 112 ? 22.933 39.530 -9.561 1.00 25.44 112 GLY A CA 1
ATOM 921 C C . GLY A 1 112 ? 23.414 38.330 -10.383 1.00 25.44 112 GLY A C 1
ATOM 922 O O . GLY A 1 112 ? 24.408 37.699 -10.044 1.00 25.44 112 GLY A O 1
ATOM 923 N N . SER A 1 113 ? 22.857 38.202 -11.592 1.00 26.22 113 SER A N 1
ATOM 924 C CA . SER A 1 113 ? 23.574 37.948 -12.868 1.00 26.22 113 SER A CA 1
ATOM 925 C C . SER A 1 113 ? 24.037 36.535 -13.315 1.00 26.22 113 SER A C 1
ATOM 927 O O . SER A 1 113 ? 25.022 35.967 -12.857 1.00 26.22 113 SER A O 1
ATOM 929 N N . ASN A 1 114 ? 23.308 36.046 -14.332 1.00 23.94 114 ASN A N 1
ATOM 930 C CA . ASN A 1 114 ? 23.674 35.457 -15.642 1.00 23.94 114 ASN A CA 1
ATOM 931 C C . ASN A 1 114 ? 25.130 35.093 -16.022 1.00 23.94 114 ASN A C 1
ATOM 933 O O . ASN A 1 114 ? 26.032 35.921 -15.941 1.00 23.94 114 ASN A O 1
ATOM 937 N N . SER A 1 115 ? 25.281 33.934 -16.689 1.00 25.55 115 SER A N 1
ATOM 938 C CA . SER A 1 115 ? 25.847 33.729 -18.062 1.00 25.55 115 SER A CA 1
ATOM 939 C C . SER A 1 115 ? 26.070 32.217 -18.313 1.00 25.55 115 SER A C 1
ATOM 941 O O . SER A 1 115 ? 26.663 31.533 -17.488 1.00 25.55 115 SER A O 1
ATOM 943 N N . THR A 1 116 ? 25.322 31.545 -19.202 1.00 25.23 116 THR A N 1
ATOM 944 C CA . THR A 1 116 ? 25.520 31.310 -20.659 1.00 25.23 116 THR A CA 1
ATOM 945 C C . THR A 1 116 ? 26.846 30.651 -21.073 1.00 25.23 116 THR A C 1
ATOM 947 O O . THR A 1 116 ? 27.922 31.197 -20.870 1.00 25.23 116 THR A O 1
ATOM 950 N N . GLY A 1 117 ? 26.742 29.492 -21.742 1.00 25.23 117 GLY A N 1
ATOM 951 C CA . GLY A 1 117 ? 27.845 28.799 -22.420 1.00 25.23 117 GLY A CA 1
ATOM 952 C C . GLY A 1 117 ? 27.383 27.506 -23.108 1.00 25.23 117 GLY A C 1
ATOM 953 O O . GLY A 1 117 ? 27.162 26.495 -22.449 1.00 25.23 117 GLY A O 1
ATOM 954 N N . SER A 1 118 ? 27.187 27.583 -24.424 1.00 22.23 118 SER A N 1
ATOM 955 C CA . SER A 1 118 ? 26.794 26.546 -25.394 1.00 22.23 118 SER A CA 1
ATOM 956 C C . SER A 1 118 ? 27.991 25.773 -25.979 1.00 22.23 118 SER A C 1
ATOM 958 O O . SER A 1 118 ? 29.100 26.292 -25.908 1.00 22.23 118 SER A O 1
ATOM 960 N N . CYS A 1 119 ? 27.730 24.597 -26.586 1.00 22.20 119 CYS A N 1
ATOM 961 C CA . CYS A 1 119 ? 28.332 23.973 -27.805 1.00 22.20 119 CYS A CA 1
ATOM 962 C C . CYS A 1 119 ? 28.058 22.442 -27.767 1.00 22.20 119 CYS A C 1
ATOM 964 O O . CYS A 1 119 ? 28.425 21.800 -26.787 1.00 22.20 119 CYS A O 1
ATOM 966 N N . GLN A 1 120 ? 27.158 21.879 -28.595 1.00 22.45 120 GLN A N 1
ATOM 967 C CA . GLN A 1 120 ? 27.322 21.318 -29.967 1.00 22.45 120 GLN A CA 1
ATOM 968 C C . GLN A 1 120 ? 28.287 20.116 -30.057 1.00 22.45 120 GLN A C 1
ATOM 970 O O . GLN A 1 120 ? 29.460 20.263 -29.740 1.00 22.45 120 GLN A O 1
ATOM 975 N N . GLU A 1 121 ? 27.737 18.899 -30.239 1.00 23.09 121 GLU A N 1
ATOM 976 C CA . GLU A 1 121 ? 27.732 18.047 -31.472 1.00 23.09 121 GLU A CA 1
ATOM 977 C C . GLU A 1 121 ? 28.963 17.097 -31.470 1.00 23.09 121 GLU A C 1
ATOM 979 O O . GLU A 1 121 ? 30.003 17.464 -30.949 1.00 23.09 121 GLU A O 1
ATOM 984 N N . GLU A 1 122 ? 28.936 15.808 -31.829 1.00 22.91 122 GLU A N 1
ATOM 985 C CA . GLU A 1 122 ? 28.411 15.141 -33.028 1.00 22.91 122 GLU A CA 1
ATOM 986 C C . GLU A 1 122 ? 28.143 13.627 -32.814 1.00 22.91 122 GLU A C 1
ATOM 988 O O . GLU A 1 122 ? 28.598 12.992 -31.861 1.00 22.91 122 GLU A O 1
ATOM 993 N N . GLU A 1 123 ? 27.397 13.071 -33.772 1.00 22.61 123 GLU A N 1
ATOM 994 C CA . GLU A 1 123 ? 26.925 11.695 -33.950 1.00 22.61 123 GLU A CA 1
ATOM 995 C C . GLU A 1 123 ? 27.974 10.684 -34.472 1.00 22.61 123 GLU A C 1
ATOM 997 O O . GLU A 1 123 ? 28.927 11.038 -35.160 1.00 22.61 123 GLU A O 1
ATOM 1002 N N . SER A 1 124 ? 27.699 9.382 -34.293 1.00 23.77 124 SER A N 1
ATOM 1003 C CA . SER A 1 124 ? 27.673 8.340 -35.359 1.00 23.77 124 SER A CA 1
ATOM 1004 C C . SER A 1 124 ? 27.433 6.957 -34.712 1.00 23.77 124 SER A C 1
ATOM 1006 O O . SER A 1 124 ? 28.132 6.566 -33.787 1.00 23.77 124 SER A O 1
ATOM 1008 N N . LYS A 1 125 ? 26.279 6.298 -34.902 1.00 24.55 125 LYS A N 1
ATOM 1009 C CA . LYS A 1 125 ? 25.734 5.504 -36.032 1.00 24.55 125 LYS A CA 1
ATOM 1010 C C . LYS A 1 125 ? 26.256 4.061 -36.183 1.00 24.55 125 LYS A C 1
ATOM 1012 O O . LYS A 1 125 ? 27.448 3.811 -36.295 1.00 24.55 125 LYS A O 1
ATOM 1017 N N . SER A 1 126 ? 25.257 3.190 -36.409 1.00 23.27 126 SER A N 1
ATOM 1018 C CA . SER A 1 126 ? 25.245 1.895 -37.129 1.00 23.27 126 SER A CA 1
ATOM 1019 C C . SER A 1 126 ? 25.389 0.630 -36.248 1.00 23.27 126 SER A C 1
ATOM 1021 O O . SER A 1 126 ? 26.361 0.481 -35.522 1.00 23.27 126 SER A O 1
ATOM 1023 N N . SER A 1 127 ? 24.317 -0.164 -36.042 1.00 23.70 127 SER A N 1
ATOM 1024 C CA . SER A 1 127 ? 23.658 -1.175 -36.926 1.00 23.70 127 SER A CA 1
ATOM 1025 C C . SER A 1 127 ? 24.315 -2.559 -36.764 1.00 23.70 127 SER A C 1
ATOM 1027 O O . SER A 1 127 ? 25.528 -2.612 -36.653 1.00 23.70 127 SER A O 1
ATOM 1029 N N . SER A 1 128 ? 23.691 -3.739 -36.801 1.00 25.19 128 SER A N 1
ATOM 1030 C CA . SER A 1 128 ? 22.324 -4.244 -37.018 1.00 25.19 128 SER A CA 1
ATOM 1031 C C . SER A 1 128 ? 22.417 -5.788 -37.056 1.00 25.19 128 SER A C 1
ATOM 1033 O O . SER A 1 128 ? 23.486 -6.308 -37.365 1.00 25.19 128 SER A O 1
ATOM 1035 N N . GLY A 1 129 ? 21.298 -6.503 -36.864 1.00 22.98 129 GLY A N 1
ATOM 1036 C CA . GLY A 1 129 ? 21.098 -7.903 -37.307 1.00 22.98 129 GLY A CA 1
ATOM 1037 C C . GLY A 1 129 ? 20.677 -8.854 -36.172 1.00 22.98 129 GLY A C 1
ATOM 1038 O O . GLY A 1 129 ? 21.461 -9.092 -35.264 1.00 22.98 129 GLY A O 1
ATOM 1039 N N . SER A 1 130 ? 19.397 -9.241 -36.031 1.00 24.17 130 SER A N 1
ATOM 1040 C CA . SER A 1 130 ? 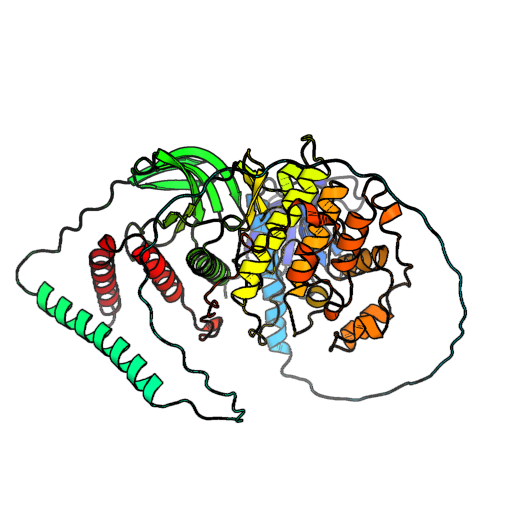18.620 -10.265 -36.783 1.00 24.17 130 SER A CA 1
ATOM 1041 C C . SER A 1 130 ? 19.110 -11.702 -36.533 1.00 24.17 130 SER A C 1
ATOM 1043 O O . SER A 1 130 ? 20.307 -11.926 -36.605 1.00 24.17 130 SER A O 1
ATOM 1045 N N . ALA A 1 131 ? 18.317 -12.762 -36.372 1.00 23.33 131 ALA A N 1
ATOM 1046 C CA . ALA A 1 131 ? 16.891 -13.036 -36.160 1.00 23.33 131 ALA A CA 1
ATOM 1047 C C . ALA A 1 131 ? 16.763 -14.582 -35.996 1.00 23.33 131 ALA A C 1
ATOM 1049 O O . ALA A 1 131 ? 17.736 -15.290 -36.247 1.00 23.33 131 ALA A O 1
ATOM 1050 N N . LEU A 1 132 ? 15.538 -15.073 -35.725 1.00 23.53 132 LEU A N 1
ATOM 1051 C CA . LEU A 1 132 ? 15.048 -16.473 -35.847 1.00 23.53 132 LEU A CA 1
ATOM 1052 C C . LEU A 1 132 ? 15.410 -17.416 -34.677 1.00 23.53 132 LEU A C 1
ATOM 1054 O O . LEU A 1 132 ? 16.546 -17.448 -34.234 1.00 23.53 132 LEU A O 1
ATOM 1058 N N . GLY A 1 133 ? 14.534 -18.261 -34.125 1.00 22.12 133 GLY A N 1
ATOM 1059 C CA . GLY A 1 133 ? 13.130 -18.606 -34.370 1.00 22.12 133 GLY A CA 1
ATOM 1060 C C . GLY A 1 133 ? 12.826 -19.966 -33.702 1.00 22.12 133 GLY A C 1
ATOM 1061 O O . GLY A 1 133 ? 13.740 -20.766 -33.534 1.00 22.12 133 GLY A O 1
ATOM 1062 N N . GLY A 1 134 ? 11.556 -20.250 -33.366 1.00 23.06 134 GLY A N 1
ATOM 1063 C CA . GLY A 1 134 ? 11.042 -21.634 -33.281 1.00 23.06 134 GLY A CA 1
ATOM 1064 C C . GLY A 1 134 ? 10.347 -22.086 -31.981 1.00 23.06 134 GLY A C 1
ATOM 1065 O O . GLY A 1 134 ? 11.015 -22.487 -31.040 1.00 23.06 134 GLY A O 1
ATOM 1066 N N . ARG A 1 135 ? 8.997 -22.049 -32.006 1.00 25.19 135 ARG A N 1
ATOM 1067 C CA . ARG A 1 135 ? 7.959 -23.044 -31.582 1.00 25.19 135 ARG A CA 1
ATOM 1068 C C . ARG A 1 135 ? 8.394 -24.260 -30.730 1.00 25.19 135 ARG A C 1
ATOM 1070 O O . ARG A 1 135 ? 9.433 -24.836 -30.996 1.00 25.19 135 ARG A O 1
ATOM 1077 N N . ALA A 1 136 ? 7.585 -24.908 -29.886 1.00 23.66 136 ALA A N 1
ATOM 1078 C CA . ALA A 1 136 ? 6.243 -24.773 -29.296 1.00 23.66 136 ALA A CA 1
ATOM 1079 C C . ALA A 1 136 ? 6.058 -26.025 -28.391 1.00 23.66 136 ALA A C 1
ATOM 1081 O O . ALA A 1 136 ? 6.669 -27.056 -28.675 1.00 23.66 136 ALA A O 1
ATOM 1082 N N . GLY A 1 137 ? 5.188 -26.002 -27.373 1.00 24.53 137 GLY A N 1
ATOM 1083 C CA . GLY A 1 137 ? 4.831 -27.221 -26.627 1.00 24.53 137 GLY A CA 1
ATOM 1084 C C . GLY A 1 137 ? 3.824 -26.996 -25.497 1.00 24.53 137 GLY A C 1
ATOM 1085 O O . GLY A 1 137 ? 4.196 -26.572 -24.413 1.00 24.53 137 GLY A O 1
ATOM 1086 N N . ASN A 1 138 ? 2.554 -27.297 -25.777 1.00 25.09 138 ASN A N 1
ATOM 1087 C CA . ASN A 1 138 ? 1.396 -27.230 -24.876 1.00 25.09 138 ASN A CA 1
ATOM 1088 C C . ASN A 1 138 ? 1.455 -28.264 -23.740 1.00 25.09 138 ASN A C 1
ATOM 1090 O O . ASN A 1 138 ? 1.777 -29.412 -24.036 1.00 25.09 138 ASN A O 1
ATOM 1094 N N . LEU A 1 139 ? 0.948 -27.921 -22.541 1.00 23.78 139 LEU A N 1
ATOM 1095 C CA . LEU A 1 139 ? -0.025 -28.736 -21.780 1.00 23.78 139 LEU A CA 1
ATOM 1096 C C . LEU A 1 139 ? -0.500 -28.011 -20.494 1.00 23.78 139 LEU A C 1
ATOM 1098 O O . LEU A 1 139 ? 0.315 -27.803 -19.609 1.00 23.78 139 LEU A O 1
ATOM 1102 N N . PHE A 1 140 ? -1.791 -27.661 -20.376 1.00 26.38 140 PHE A N 1
ATOM 1103 C CA . PHE A 1 140 ? -2.717 -28.053 -19.283 1.00 26.38 140 PHE A CA 1
ATOM 1104 C C . PHE A 1 140 ? -4.023 -27.227 -19.289 1.00 26.38 140 PHE A C 1
ATOM 1106 O O . PHE A 1 140 ? -4.024 -26.002 -19.322 1.00 26.38 140 PHE A O 1
ATOM 1113 N N . LYS A 1 141 ? -5.154 -27.944 -19.228 1.00 24.16 141 LYS A N 1
ATOM 1114 C CA . LYS A 1 141 ? -6.524 -27.460 -18.991 1.00 24.16 141 LYS A CA 1
ATOM 1115 C C . LYS A 1 141 ? -7.084 -28.206 -17.780 1.00 24.16 141 LYS A C 1
ATOM 1117 O O . LYS A 1 141 ? -7.092 -29.435 -17.802 1.00 24.16 141 LYS A O 1
ATOM 1122 N N . ARG A 1 142 ? -7.628 -27.460 -16.815 1.00 25.94 142 ARG A N 1
ATOM 1123 C CA . ARG A 1 142 ? -8.773 -27.735 -15.908 1.00 25.94 142 ARG A CA 1
ATOM 1124 C C . ARG A 1 142 ? -8.566 -26.803 -14.711 1.00 25.94 142 ARG A C 1
ATOM 1126 O O . ARG A 1 142 ? -7.553 -26.914 -14.046 1.00 25.94 142 ARG A O 1
ATOM 1133 N N . LEU A 1 143 ? -9.440 -25.832 -14.468 1.00 25.84 143 LEU A N 1
ATOM 1134 C CA . LEU A 1 143 ? -10.671 -26.037 -13.704 1.00 25.84 143 LEU A CA 1
ATOM 1135 C C . LEU A 1 143 ? -11.705 -24.941 -14.042 1.00 25.84 143 LEU A C 1
ATOM 1137 O O . LEU A 1 143 ? -11.498 -23.772 -13.753 1.00 25.84 143 LEU A O 1
ATOM 1141 N N . LYS A 1 144 ? -12.856 -25.340 -14.592 1.00 23.39 144 LYS A N 1
ATOM 1142 C CA . LYS A 1 144 ? -14.144 -24.647 -14.429 1.00 23.39 144 LYS A CA 1
ATOM 1143 C C . LYS A 1 144 ? -15.147 -25.699 -13.974 1.00 23.39 144 LYS A C 1
ATOM 1145 O O . LYS A 1 144 ? -15.345 -26.668 -14.701 1.00 23.39 144 LYS A O 1
ATOM 1150 N N . SER A 1 145 ? -15.759 -25.504 -12.805 1.00 24.45 145 SER A N 1
ATOM 1151 C CA . SER A 1 145 ? -17.212 -25.638 -12.593 1.00 24.45 145 SER A CA 1
ATOM 1152 C C . SER A 1 145 ? -17.567 -25.584 -11.103 1.00 24.45 145 SER A C 1
ATOM 1154 O O . SER A 1 145 ? -17.239 -26.516 -10.366 1.00 24.45 145 SER A O 1
ATOM 1156 N N . ARG A 1 146 ? -18.301 -24.537 -10.709 1.00 26.45 146 ARG A N 1
ATOM 1157 C CA . ARG A 1 146 ? -19.367 -24.445 -9.679 1.00 26.45 146 ARG A CA 1
ATOM 1158 C C . ARG A 1 146 ? -19.426 -22.960 -9.293 1.00 26.45 146 ARG A C 1
ATOM 1160 O O . ARG A 1 146 ? -18.434 -22.453 -8.813 1.00 26.45 146 ARG A O 1
ATOM 1167 N N . ARG A 1 147 ? -20.485 -22.187 -9.526 1.00 24.75 147 ARG A N 1
ATOM 1168 C CA . ARG A 1 147 ? -21.929 -22.450 -9.446 1.00 24.75 147 ARG A CA 1
ATOM 1169 C C . ARG A 1 147 ? -22.687 -21.537 -10.424 1.00 24.75 147 ARG A C 1
ATOM 1171 O O . ARG A 1 147 ? -22.321 -20.386 -10.609 1.00 24.75 147 ARG A O 1
ATOM 1178 N N . ARG A 1 148 ? -23.780 -22.059 -10.981 1.00 23.38 148 ARG A N 1
ATOM 1179 C CA . ARG A 1 148 ? -24.912 -21.308 -11.546 1.00 23.38 148 ARG A CA 1
ATOM 1180 C C . ARG A 1 148 ? -26.185 -21.766 -10.826 1.00 23.38 148 ARG A C 1
ATOM 1182 O O . ARG A 1 148 ? -26.202 -22.882 -10.302 1.00 23.38 148 ARG A O 1
ATOM 1189 N N . ASN A 1 149 ? -27.207 -20.917 -10.928 1.00 25.23 149 ASN A N 1
ATOM 1190 C CA . ASN A 1 149 ? -28.581 -20.963 -10.399 1.00 25.23 149 ASN A CA 1
ATOM 1191 C C . ASN A 1 149 ? -28.709 -20.284 -9.032 1.00 25.23 149 ASN A C 1
ATOM 1193 O O . ASN A 1 149 ? -27.991 -20.643 -8.107 1.00 25.23 149 ASN A O 1
ATOM 1197 N N . SER A 1 150 ? -29.603 -19.317 -8.819 1.00 25.34 150 SER A N 1
ATOM 1198 C CA . SER A 1 150 ? -30.782 -18.818 -9.566 1.00 25.34 150 SER A CA 1
ATOM 1199 C C . SER A 1 150 ? -31.296 -17.600 -8.760 1.00 25.34 150 SER A C 1
ATOM 1201 O O . SER A 1 150 ? -31.165 -17.632 -7.543 1.00 25.34 150 SER A O 1
ATOM 1203 N N . ASN A 1 151 ? -31.824 -16.495 -9.288 1.00 24.73 151 ASN A N 1
ATOM 1204 C CA . ASN A 1 151 ? -33.088 -16.356 -10.009 1.00 24.73 151 ASN A CA 1
ATOM 1205 C C . ASN A 1 151 ? -33.220 -14.915 -10.535 1.00 24.73 151 ASN A C 1
ATOM 1207 O O . ASN A 1 151 ? -32.798 -13.959 -9.894 1.00 24.73 151 ASN A O 1
ATOM 1211 N N . THR A 1 152 ? -33.864 -14.815 -11.688 1.00 24.05 152 THR A N 1
ATOM 1212 C CA . THR A 1 152 ? -34.309 -13.627 -12.418 1.00 24.05 152 THR A CA 1
ATOM 1213 C C . THR A 1 152 ? -35.614 -13.043 -11.871 1.00 24.05 152 THR A C 1
ATOM 1215 O O . THR A 1 152 ? -36.521 -13.799 -11.527 1.00 24.05 152 THR A O 1
ATOM 1218 N N . SER A 1 153 ? -35.776 -11.724 -11.983 1.00 24.42 153 SER A N 1
ATOM 1219 C CA . SER A 1 153 ? -37.055 -11.105 -12.356 1.00 24.42 153 SER A CA 1
ATOM 1220 C C . SER A 1 153 ? -36.785 -9.836 -13.167 1.00 24.42 153 SER A C 1
ATOM 1222 O O . SER A 1 153 ? -36.266 -8.852 -12.645 1.00 24.42 153 SER A O 1
ATOM 1224 N N . GLU A 1 154 ? -37.102 -9.908 -14.458 1.00 24.16 154 GLU A N 1
ATOM 1225 C CA . GLU A 1 154 ? -37.081 -8.811 -15.422 1.00 24.16 154 GLU A CA 1
ATOM 1226 C C . GLU A 1 154 ? -38.196 -7.795 -15.131 1.00 24.16 154 GLU A C 1
ATOM 1228 O O . GLU A 1 154 ? -39.316 -8.172 -14.788 1.00 24.16 154 GLU A O 1
ATOM 1233 N N . SER A 1 155 ? -37.933 -6.516 -15.401 1.00 23.36 155 SER A N 1
ATOM 1234 C CA . SER A 1 155 ? -38.946 -5.658 -16.016 1.00 23.36 155 SER 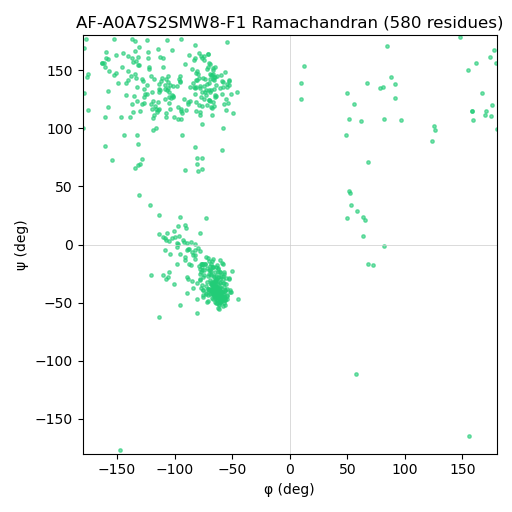A CA 1
ATOM 1235 C C . SER A 1 155 ? -38.283 -4.704 -17.011 1.00 23.36 155 SER A C 1
ATOM 1237 O O . SER A 1 155 ? -37.264 -4.073 -16.745 1.00 23.36 155 SER A O 1
ATOM 1239 N N . SER A 1 156 ? -38.849 -4.715 -18.208 1.00 22.92 156 SER A N 1
ATOM 1240 C CA . SER A 1 156 ? -38.465 -4.024 -19.432 1.00 22.92 156 SER A CA 1
ATOM 1241 C C . SER A 1 156 ? -38.753 -2.521 -19.400 1.00 22.92 156 SER A C 1
ATOM 1243 O O . SER A 1 156 ? -39.835 -2.119 -18.978 1.00 22.92 156 SER A O 1
ATOM 1245 N N . GLY A 1 157 ? -37.865 -1.710 -19.985 1.00 24.56 157 GLY A N 1
ATOM 1246 C CA . GLY A 1 157 ? -38.101 -0.279 -20.203 1.00 24.56 157 GLY A CA 1
ATOM 1247 C C . GLY A 1 157 ? -37.187 0.329 -21.269 1.00 24.56 157 GLY A C 1
ATOM 1248 O O . GLY A 1 157 ? -36.132 0.855 -20.954 1.00 24.56 157 GLY A O 1
ATOM 1249 N N . SER A 1 158 ? -37.612 0.199 -22.529 1.00 25.03 158 SER A N 1
ATOM 1250 C CA . SER A 1 158 ? -37.290 0.986 -23.738 1.00 25.03 158 SER A CA 1
ATOM 1251 C C . SER A 1 158 ? -36.149 2.018 -23.705 1.00 25.03 158 SER A C 1
ATOM 1253 O O . SER A 1 158 ? -36.202 3.017 -22.991 1.00 25.03 158 SER A O 1
ATOM 1255 N N . GLY A 1 159 ? -35.209 1.857 -24.639 1.00 23.38 159 GLY A N 1
ATOM 1256 C CA . GLY A 1 159 ? -34.152 2.821 -24.914 1.00 23.38 159 GLY A CA 1
ATOM 1257 C C . GLY A 1 159 ? -34.608 4.123 -25.576 1.00 23.38 159 GLY A C 1
ATOM 1258 O O . GLY A 1 159 ? -35.589 4.178 -26.320 1.00 23.38 159 GLY A O 1
ATOM 1259 N N . LYS A 1 160 ? -33.792 5.158 -25.369 1.00 24.58 160 LYS A N 1
ATOM 1260 C CA . LYS A 1 160 ? -33.633 6.293 -26.277 1.00 24.58 160 LYS A CA 1
ATOM 1261 C C . LYS A 1 160 ? -32.147 6.623 -26.393 1.00 24.58 160 LYS A C 1
ATOM 1263 O O . LYS A 1 160 ? -31.486 6.930 -25.410 1.00 24.58 160 LYS A O 1
ATOM 1268 N N . GLN A 1 161 ? -31.647 6.549 -27.623 1.00 23.78 161 GLN A N 1
ATOM 1269 C CA . GLN A 1 161 ? -30.413 7.197 -28.051 1.00 23.78 161 GLN A CA 1
ATOM 1270 C C . GLN A 1 161 ? -30.531 8.703 -27.817 1.00 23.78 161 GLN A C 1
ATOM 1272 O O . GLN A 1 161 ? -31.521 9.301 -28.243 1.00 23.78 161 GLN A O 1
ATOM 1277 N N . GLN A 1 162 ? -29.492 9.336 -27.276 1.00 24.45 162 GLN A N 1
ATOM 1278 C CA . GLN A 1 162 ? -29.262 10.748 -27.549 1.00 24.45 162 GLN A CA 1
ATOM 1279 C C . GLN A 1 162 ? -27.775 11.069 -27.680 1.00 24.45 162 GLN A C 1
ATOM 1281 O O . GLN A 1 162 ? -26.911 10.511 -27.013 1.00 24.45 162 GLN A O 1
ATOM 1286 N N . ARG A 1 163 ? -27.533 11.914 -28.680 1.00 22.91 163 ARG A N 1
ATOM 1287 C CA . ARG A 1 163 ? -26.260 12.302 -29.274 1.00 22.91 163 ARG A CA 1
ATOM 1288 C C . ARG A 1 163 ? -25.404 13.129 -28.322 1.00 22.91 163 ARG A C 1
ATOM 1290 O O . ARG A 1 163 ? -25.895 14.024 -27.645 1.00 22.91 163 ARG A O 1
ATOM 1297 N N . THR A 1 164 ? -24.107 12.906 -28.460 1.00 23.23 164 THR A N 1
ATOM 1298 C CA . THR A 1 164 ? -23.007 13.806 -28.126 1.00 23.23 164 THR A CA 1
ATOM 1299 C C . THR A 1 164 ? -23.233 15.242 -28.619 1.00 23.23 164 THR A C 1
ATOM 1301 O O . THR A 1 164 ? -23.517 15.478 -29.797 1.00 23.23 164 THR A O 1
ATOM 1304 N N . ARG A 1 165 ? -23.026 16.215 -27.725 1.00 22.89 165 ARG A N 1
ATOM 1305 C CA . ARG A 1 165 ? -22.680 17.604 -28.058 1.00 22.89 165 ARG A CA 1
ATOM 1306 C C . ARG A 1 165 ? -21.550 18.075 -27.141 1.00 22.89 165 ARG A C 1
ATOM 1308 O O . ARG A 1 165 ? -21.646 17.944 -25.930 1.00 22.89 165 ARG A O 1
ATOM 1315 N N . MET A 1 166 ? -20.493 18.592 -27.763 1.00 24.72 166 MET A N 1
ATOM 1316 C CA . MET A 1 166 ? -19.410 19.355 -27.138 1.00 24.72 166 MET A CA 1
ATOM 1317 C C . MET A 1 166 ? -19.875 20.794 -26.871 1.00 24.72 166 MET A C 1
ATOM 1319 O O . MET A 1 166 ? -20.422 21.386 -27.796 1.00 24.72 166 MET A O 1
ATOM 1323 N N . PHE A 1 167 ? -19.591 21.335 -25.682 1.00 25.02 167 PHE A N 1
ATOM 1324 C CA . PHE A 1 167 ? -19.462 22.764 -25.307 1.00 25.02 167 PHE A CA 1
ATOM 1325 C C . PHE A 1 167 ? -18.654 22.766 -23.984 1.00 25.02 167 PHE A C 1
ATOM 1327 O O . PHE A 1 167 ? -19.008 22.006 -23.091 1.00 25.02 167 PHE A O 1
ATOM 1334 N N . THR A 1 168 ? -17.391 23.207 -23.915 1.00 24.28 168 THR A N 1
ATOM 1335 C CA . THR A 1 168 ? -16.848 24.575 -23.712 1.00 24.28 168 THR A CA 1
ATOM 1336 C C . THR A 1 168 ? -17.410 25.338 -22.505 1.00 24.28 168 THR A C 1
ATOM 1338 O O . THR A 1 168 ? -18.535 25.815 -22.582 1.00 24.28 168 THR A O 1
ATOM 1341 N N . ASP A 1 169 ? -16.547 25.463 -21.490 1.00 25.69 169 ASP A N 1
ATOM 1342 C CA . ASP A 1 169 ? -16.338 26.517 -20.475 1.00 25.69 169 ASP A CA 1
ATOM 1343 C C . ASP A 1 169 ? -17.488 27.116 -19.638 1.00 25.69 169 ASP A C 1
ATOM 1345 O O . ASP A 1 169 ? -18.482 27.618 -20.155 1.00 25.69 169 ASP A O 1
ATOM 1349 N N . ASP A 1 170 ? -17.206 27.139 -18.327 1.00 31.64 170 ASP A N 1
ATOM 1350 C CA . ASP A 1 170 ? -17.640 28.048 -17.257 1.00 31.64 170 ASP A CA 1
A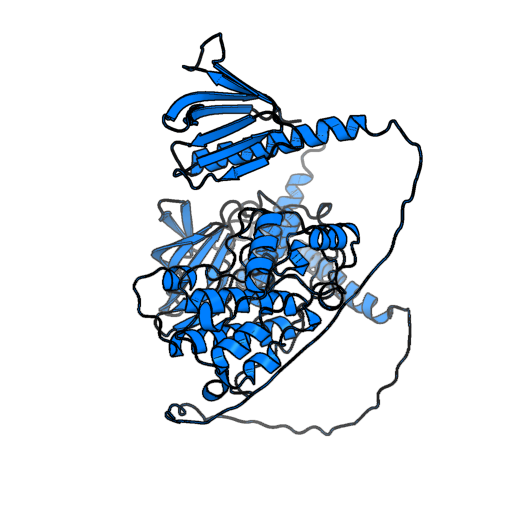TOM 1351 C C . ASP A 1 170 ? -19.132 28.387 -17.089 1.00 31.64 170 ASP A C 1
ATOM 1353 O O . ASP A 1 170 ? -19.652 29.371 -17.615 1.00 31.64 170 ASP A O 1
ATOM 1357 N N . SER A 1 171 ? -19.807 27.640 -16.210 1.00 29.55 171 SER A N 1
ATOM 1358 C CA . SER A 1 171 ? -20.661 28.176 -15.129 1.00 29.55 171 SER A CA 1
ATOM 1359 C C . SER A 1 171 ? -21.253 27.023 -14.313 1.00 29.55 171 SER A C 1
ATOM 1361 O O . SER A 1 171 ? -21.773 26.055 -14.862 1.00 29.55 171 SER A O 1
ATOM 1363 N N . ILE A 1 172 ? -21.132 27.111 -12.989 1.00 34.53 172 ILE A N 1
ATOM 1364 C CA . ILE A 1 172 ? -21.777 26.197 -12.042 1.00 34.53 172 ILE A CA 1
ATOM 1365 C C . ILE A 1 172 ? -23.287 26.456 -12.092 1.00 34.53 172 ILE A C 1
ATOM 1367 O O . ILE A 1 172 ? -23.715 27.609 -12.042 1.00 34.53 172 ILE A O 1
ATOM 1371 N N . ASP A 1 173 ? -24.061 25.380 -12.220 1.00 34.78 173 ASP A N 1
ATOM 1372 C CA . ASP A 1 173 ? -25.524 25.379 -12.224 1.00 34.78 173 ASP A CA 1
ATOM 1373 C C . ASP A 1 173 ? -26.067 25.763 -10.827 1.00 34.78 173 ASP A C 1
ATOM 1375 O O . ASP A 1 173 ? -25.796 25.039 -9.863 1.00 34.78 173 ASP A O 1
ATOM 1379 N N . PRO A 1 174 ? -26.804 26.882 -10.680 1.00 35.25 174 PRO A N 1
ATOM 1380 C CA . PRO A 1 174 ? -27.359 27.327 -9.400 1.00 35.25 174 PRO A CA 1
ATOM 1381 C C . PRO A 1 174 ? -28.335 26.331 -8.751 1.00 35.25 174 PRO A C 1
ATOM 1383 O O . PRO A 1 174 ? -28.475 26.349 -7.531 1.00 35.25 174 PRO A O 1
ATOM 1386 N N . GLU A 1 175 ? -28.968 25.430 -9.517 1.00 36.03 175 GLU A N 1
ATOM 1387 C CA . GLU A 1 175 ? -29.906 24.435 -8.959 1.00 36.03 175 GLU A CA 1
ATOM 1388 C C . GLU A 1 175 ? -29.204 23.350 -8.117 1.00 36.03 175 GLU A C 1
ATOM 1390 O O . GLU A 1 175 ? -29.818 22.741 -7.241 1.00 36.03 175 GLU A O 1
ATOM 1395 N N . LEU A 1 176 ? -27.900 23.126 -8.321 1.00 35.47 176 LEU A N 1
ATOM 1396 C CA . LEU A 1 176 ? -27.104 22.182 -7.524 1.00 35.47 176 LEU A CA 1
ATOM 1397 C C . LEU A 1 176 ? -26.679 22.755 -6.165 1.00 35.47 176 LEU A C 1
ATOM 1399 O O . LEU A 1 176 ? -26.333 21.989 -5.267 1.00 35.47 176 LEU A O 1
ATOM 1403 N N . GLN A 1 177 ? -26.715 24.079 -6.009 1.00 33.66 177 GLN A N 1
ATOM 1404 C CA . GLN A 1 177 ? -26.376 24.752 -4.759 1.00 33.66 177 GLN A CA 1
ATOM 1405 C C . GLN A 1 177 ? -27.579 24.794 -3.804 1.00 33.66 177 GLN A C 1
ATOM 1407 O O . GLN A 1 177 ? -27.409 24.510 -2.620 1.00 33.66 177 GLN A O 1
ATOM 1412 N N . ASP A 1 178 ? -28.793 24.978 -4.333 1.00 32.47 178 ASP A N 1
ATOM 1413 C CA . ASP A 1 178 ? -30.038 24.897 -3.550 1.00 32.47 178 ASP A CA 1
ATOM 1414 C C . ASP A 1 178 ? -30.282 23.478 -2.997 1.00 32.47 178 ASP A C 1
ATOM 1416 O O . ASP A 1 178 ? -30.664 23.317 -1.840 1.00 32.47 178 ASP A O 1
ATOM 1420 N N . LEU A 1 179 ? -29.956 22.426 -3.763 1.00 32.62 179 LEU A N 1
ATOM 1421 C CA . LEU A 1 179 ? -30.064 21.032 -3.297 1.00 32.62 179 LEU A CA 1
ATOM 1422 C C . LEU A 1 179 ? -29.053 20.668 -2.192 1.00 32.62 179 LEU A C 1
ATOM 1424 O O . LEU A 1 179 ? -29.276 19.715 -1.447 1.00 32.62 179 LEU A O 1
ATOM 1428 N N . MET A 1 180 ? -27.938 21.398 -2.083 1.00 32.50 180 MET A N 1
ATOM 1429 C CA . MET A 1 180 ? -26.950 21.213 -1.012 1.00 32.50 180 MET A CA 1
ATOM 1430 C C . MET A 1 180 ? -27.258 22.063 0.229 1.00 32.50 180 MET A C 1
ATOM 1432 O O . MET A 1 180 ? -26.896 21.656 1.334 1.00 32.50 180 MET A O 1
ATOM 1436 N N . GLU A 1 181 ? -27.928 23.208 0.066 1.00 33.72 181 GLU A N 1
ATOM 1437 C CA . GLU A 1 181 ? -28.387 24.051 1.178 1.00 33.72 181 GLU A CA 1
ATOM 1438 C C . GLU A 1 181 ? -29.638 23.471 1.862 1.00 33.72 181 GLU A C 1
ATOM 1440 O O . GLU A 1 181 ? -29.685 23.442 3.094 1.00 33.72 181 GLU A O 1
ATOM 1445 N N . GLU A 1 182 ? -30.576 22.869 1.116 1.00 30.97 182 GLU A N 1
ATOM 1446 C CA . GLU A 1 182 ? -31.731 22.161 1.702 1.00 30.97 182 GLU A CA 1
ATOM 1447 C C . GLU A 1 182 ? -31.305 20.972 2.596 1.00 30.97 182 GLU A C 1
ATOM 1449 O O . GLU A 1 182 ? -31.879 20.746 3.665 1.00 30.97 182 GLU A O 1
ATOM 1454 N N . ASP A 1 183 ? -30.237 20.256 2.225 1.00 34.69 183 ASP A N 1
ATOM 1455 C CA . ASP A 1 183 ? -29.709 19.103 2.974 1.00 34.69 183 ASP A CA 1
ATOM 1456 C C . ASP A 1 183 ? -28.915 19.518 4.239 1.00 34.69 183 ASP A C 1
ATOM 1458 O O . ASP A 1 183 ? -28.682 18.709 5.148 1.00 34.69 183 ASP A O 1
ATOM 1462 N N . PHE A 1 184 ? -28.502 20.792 4.319 1.00 31.28 184 PHE A N 1
ATOM 1463 C CA . PHE A 1 184 ? -27.817 21.390 5.471 1.00 31.28 184 PHE A CA 1
ATOM 1464 C C . PHE A 1 184 ? -28.819 21.972 6.484 1.00 31.28 184 PHE A C 1
ATOM 1466 O O . PHE A 1 184 ? -28.688 21.716 7.687 1.00 31.28 184 PHE A O 1
ATOM 1473 N N . ASP A 1 185 ? -29.874 22.641 6.007 1.00 31.91 185 ASP A N 1
ATOM 1474 C CA . ASP A 1 185 ? -30.961 23.164 6.847 1.00 31.91 185 ASP A CA 1
ATOM 1475 C C . ASP A 1 185 ? -31.808 22.040 7.478 1.00 31.91 185 ASP A C 1
ATOM 1477 O O . ASP A 1 185 ? -32.214 22.138 8.643 1.00 31.91 185 ASP A O 1
ATOM 1481 N N . GLU A 1 186 ? -31.994 20.898 6.796 1.00 36.66 186 GLU A N 1
ATOM 1482 C CA . GLU A 1 186 ? -32.630 19.718 7.406 1.00 36.66 186 GLU A CA 1
ATOM 1483 C C . GLU A 1 186 ? -31.810 19.126 8.575 1.00 36.66 186 GLU A C 1
ATOM 1485 O O . GLU A 1 186 ? -32.384 18.585 9.534 1.00 36.66 186 GLU A O 1
ATOM 1490 N N . ARG A 1 187 ? -30.471 19.238 8.550 1.00 41.75 187 ARG A N 1
ATOM 1491 C CA . ARG A 1 187 ? -29.585 18.752 9.630 1.00 41.75 187 ARG A CA 1
ATOM 1492 C C . ARG A 1 187 ? -29.618 19.665 10.854 1.00 41.75 187 ARG A C 1
ATOM 1494 O O . ARG A 1 187 ? -29.655 19.151 11.977 1.00 41.75 187 ARG A O 1
ATOM 1501 N N . GLU A 1 188 ? -29.661 20.985 10.668 1.00 39.34 188 GLU A N 1
ATOM 1502 C CA . GLU A 1 188 ? -29.831 21.937 11.776 1.00 39.34 188 GLU A CA 1
ATOM 1503 C C . GLU A 1 188 ? -31.242 21.866 12.378 1.00 39.34 188 GLU A C 1
ATOM 1505 O O . GLU A 1 188 ? -31.382 21.779 13.605 1.00 39.34 188 GLU A O 1
ATOM 1510 N N . GLY A 1 189 ? -32.278 21.769 11.534 1.00 34.47 189 GLY A N 1
ATOM 1511 C CA . GLY A 1 189 ? -33.676 21.642 11.953 1.00 34.47 189 GLY A CA 1
ATOM 1512 C C . GLY A 1 189 ? -33.973 20.358 12.740 1.00 34.47 189 GLY A C 1
ATOM 1513 O O . GLY A 1 189 ? -34.703 20.389 13.740 1.00 34.47 189 GLY A O 1
ATOM 1514 N N . ARG A 1 190 ? -33.351 19.222 12.377 1.00 41.16 190 ARG A N 1
ATOM 1515 C CA . ARG A 1 190 ? -33.434 17.982 13.176 1.00 41.16 190 ARG A CA 1
ATOM 1516 C C . ARG A 1 190 ? -32.749 18.125 14.532 1.00 41.16 190 ARG A C 1
ATOM 1518 O O . ARG A 1 190 ? -33.322 17.677 15.526 1.00 41.16 190 ARG A O 1
ATOM 1525 N N . SER A 1 191 ? -31.592 18.788 14.597 1.00 43.09 191 SER A N 1
ATOM 1526 C CA . SER A 1 191 ? -30.874 19.060 15.853 1.00 43.09 191 SER A CA 1
ATOM 1527 C C . SER A 1 191 ? -31.720 19.896 16.824 1.00 43.09 191 SER A C 1
ATOM 1529 O O . SER A 1 191 ? -31.770 19.603 18.022 1.00 43.09 191 SER A O 1
ATOM 1531 N N . ASP A 1 192 ? -32.454 20.881 16.300 1.00 43.41 192 ASP A N 1
ATOM 1532 C CA . ASP A 1 192 ? -33.233 21.817 17.108 1.00 43.41 192 ASP A CA 1
ATOM 1533 C C . ASP A 1 192 ? -34.584 21.229 17.565 1.00 43.41 192 ASP A C 1
ATOM 1535 O O . ASP A 1 192 ? -35.030 21.453 18.695 1.00 43.41 192 ASP A O 1
ATOM 1539 N N . SER A 1 193 ? -35.193 20.367 16.739 1.00 43.91 193 SER A N 1
ATOM 1540 C CA . SER A 1 193 ? -36.362 19.563 17.129 1.00 43.91 193 SER A CA 1
ATOM 1541 C C . SER A 1 193 ? -36.029 18.509 18.201 1.00 43.91 193 SER A C 1
ATOM 1543 O O . SER A 1 193 ? -36.820 18.289 19.120 1.00 43.91 193 SER A O 1
ATOM 1545 N N . PHE A 1 194 ? -34.833 17.908 18.141 1.00 48.03 194 PHE A N 1
ATOM 1546 C CA . PHE A 1 194 ? -34.333 16.949 19.132 1.00 48.03 194 PHE A CA 1
ATOM 1547 C C . PHE A 1 194 ? -33.983 17.645 20.456 1.00 48.03 194 PHE A C 1
ATOM 1549 O O . PHE A 1 194 ? -34.318 17.145 21.529 1.00 48.03 194 PHE A O 1
ATOM 1556 N N . ARG A 1 195 ? -33.409 18.857 20.385 1.00 48.84 195 ARG A N 1
ATOM 1557 C CA . ARG A 1 195 ? -33.182 19.754 21.533 1.00 48.84 195 ARG A CA 1
ATOM 1558 C C . ARG A 1 195 ? -34.459 20.039 22.313 1.00 48.84 195 ARG A C 1
ATOM 1560 O O . ARG A 1 195 ? -34.447 19.985 23.538 1.00 48.84 195 ARG A O 1
ATOM 1567 N N . ARG A 1 196 ? -35.554 20.323 21.602 1.00 48.16 196 ARG A N 1
ATOM 1568 C CA . ARG A 1 196 ? -36.859 20.615 22.211 1.00 48.16 196 ARG A CA 1
ATOM 1569 C C . ARG A 1 196 ? -37.473 19.383 22.884 1.00 48.16 196 ARG A C 1
ATOM 1571 O O . ARG A 1 196 ? -38.101 19.524 23.920 1.00 48.16 196 ARG A O 1
ATOM 1578 N N . LYS A 1 197 ? -37.215 18.184 22.352 1.00 48.31 197 LYS A N 1
ATOM 1579 C CA . LYS A 1 197 ? -37.716 16.905 22.884 1.00 48.31 197 LYS A CA 1
ATOM 1580 C C . LYS A 1 197 ? -36.975 16.401 24.135 1.00 48.31 197 LYS A C 1
ATOM 1582 O O . LYS A 1 197 ? -37.508 15.554 24.838 1.00 48.31 197 LYS A O 1
ATOM 1587 N N . LEU A 1 198 ? -35.761 16.896 24.403 1.00 46.62 198 LEU A N 1
ATOM 1588 C CA . LEU A 1 198 ? -34.942 16.523 25.572 1.00 46.62 198 LEU A CA 1
ATOM 1589 C C . LEU A 1 198 ? -35.150 17.414 26.806 1.00 46.62 198 LEU A C 1
ATOM 1591 O O . LEU A 1 198 ? -34.630 17.094 27.872 1.00 46.62 198 LEU A O 1
ATOM 1595 N N . LEU A 1 199 ? -35.847 18.543 26.660 1.00 48.78 199 LEU A N 1
ATOM 1596 C CA . LEU A 1 199 ? -36.117 19.481 27.756 1.00 48.78 199 LEU A CA 1
ATOM 1597 C C . LEU A 1 199 ? -37.414 19.156 28.518 1.00 48.78 199 LEU A C 1
ATOM 1599 O O . LEU A 1 199 ? -37.678 19.784 29.542 1.00 48.78 199 LEU A O 1
ATOM 1603 N N . ASP A 1 200 ? -38.172 18.153 28.063 1.00 45.38 200 ASP A N 1
ATOM 1604 C CA . ASP A 1 200 ? -39.391 17.674 28.714 1.00 45.38 200 ASP A CA 1
ATOM 1605 C C . ASP A 1 200 ? -39.079 16.489 29.662 1.00 45.38 200 ASP A C 1
ATOM 1607 O O . ASP A 1 200 ? -38.978 15.335 29.257 1.00 45.38 200 ASP A O 1
ATOM 1611 N N . ASP A 1 201 ? -38.878 16.831 30.936 1.00 47.25 201 ASP A N 1
ATOM 1612 C CA . ASP A 1 201 ? -39.209 16.103 32.183 1.00 47.25 201 ASP A CA 1
ATOM 1613 C C . ASP A 1 201 ? -38.827 14.619 32.418 1.00 47.25 201 ASP A C 1
ATOM 1615 O O . ASP A 1 201 ? -39.380 13.969 33.302 1.00 47.25 201 ASP A O 1
ATOM 1619 N N . GLU A 1 202 ? -37.820 14.068 31.745 1.00 50.50 202 GLU A N 1
ATOM 1620 C CA . GLU A 1 202 ? -37.208 12.789 32.143 1.00 50.50 202 GLU A CA 1
ATOM 1621 C C . GLU A 1 202 ? -35.696 12.989 32.340 1.00 50.50 202 GLU A C 1
ATOM 1623 O O . GLU A 1 202 ? -35.042 13.699 31.577 1.00 50.50 202 GLU A O 1
ATOM 1628 N N . GLY A 1 203 ? -35.123 12.412 33.404 1.00 55.06 203 GLY A N 1
ATOM 1629 C CA . GLY A 1 203 ? -33.695 12.544 33.735 1.00 55.06 203 GLY A CA 1
ATOM 1630 C C . GLY A 1 203 ? -32.749 12.146 32.583 1.00 55.06 203 GLY A C 1
ATOM 1631 O O . GLY A 1 203 ? -33.193 11.629 31.561 1.00 55.06 203 GLY A O 1
ATOM 1632 N N . PRO A 1 204 ? -31.419 12.338 32.725 1.00 57.56 204 PRO A N 1
ATOM 1633 C CA . PRO A 1 204 ? -30.479 12.134 31.623 1.00 57.56 204 PRO A CA 1
ATOM 1634 C C . PRO A 1 204 ? -30.686 10.760 30.959 1.00 57.56 204 PRO A C 1
ATOM 1636 O O . PRO A 1 204 ? -30.734 9.752 31.678 1.00 57.56 204 PRO A O 1
ATOM 1639 N N . PRO A 1 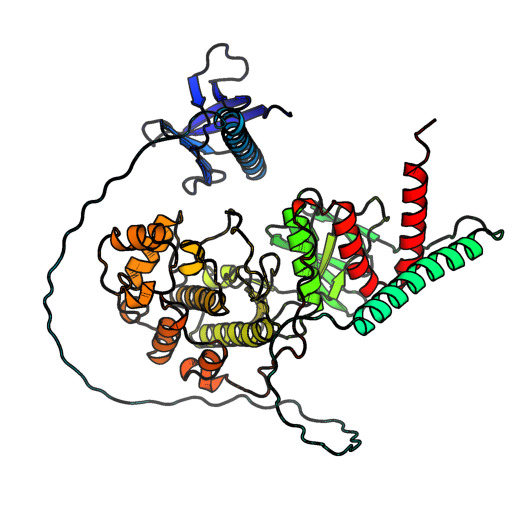205 ? -30.809 10.697 29.617 1.00 62.94 205 PRO A N 1
ATOM 1640 C CA . PRO A 1 205 ? -31.116 9.459 28.915 1.00 62.94 205 PRO A CA 1
ATOM 1641 C C . PRO A 1 205 ? -30.103 8.365 29.273 1.00 62.94 205 PRO A C 1
ATOM 1643 O O . PRO A 1 205 ? -28.886 8.542 29.171 1.00 62.94 205 PRO A O 1
ATOM 1646 N N . LYS A 1 206 ? -30.610 7.215 29.732 1.00 66.88 206 LYS A N 1
ATOM 1647 C CA . LYS A 1 206 ? -29.787 6.057 30.101 1.00 66.88 206 LYS A CA 1
ATOM 1648 C C . LYS A 1 206 ? -29.436 5.251 28.852 1.00 66.88 206 LYS A C 1
ATOM 1650 O O . LYS A 1 206 ? -30.086 4.255 28.550 1.00 66.88 206 LYS A O 1
ATOM 1655 N N . PHE A 1 207 ? -28.386 5.654 28.146 1.00 74.94 207 PHE A N 1
ATOM 1656 C CA . PHE A 1 207 ? -27.836 4.845 27.059 1.00 74.94 207 PHE A CA 1
ATOM 1657 C C . PHE A 1 207 ? -27.104 3.619 27.631 1.00 74.94 207 PHE A C 1
ATOM 1659 O O . PHE A 1 207 ? -26.154 3.756 28.407 1.00 74.94 207 PHE A O 1
ATOM 1666 N N . GLN A 1 208 ? -27.541 2.407 27.271 1.00 69.19 208 GLN A N 1
ATOM 1667 C CA . GLN A 1 208 ? -26.822 1.183 27.635 1.00 69.19 208 GLN A CA 1
ATOM 1668 C C . GLN A 1 208 ? -25.516 1.097 26.846 1.00 69.19 208 GLN A C 1
ATOM 1670 O O . GLN A 1 208 ? -25.509 1.151 25.619 1.00 69.19 208 GLN A O 1
ATOM 1675 N N . ARG A 1 209 ? -24.396 0.958 27.561 1.00 73.00 209 ARG A N 1
ATOM 1676 C CA . ARG A 1 209 ? -23.082 0.779 26.938 1.00 73.00 209 ARG A CA 1
ATOM 1677 C C . ARG A 1 209 ? -22.900 -0.659 26.483 1.00 73.00 209 ARG A C 1
ATOM 1679 O O . ARG A 1 209 ? -23.295 -1.590 27.188 1.00 73.00 209 ARG A O 1
ATOM 1686 N N . ARG A 1 210 ? -22.230 -0.828 25.344 1.00 80.94 210 ARG A N 1
ATOM 1687 C CA . ARG A 1 210 ? -21.825 -2.149 24.867 1.00 80.94 210 ARG A CA 1
ATOM 1688 C C . ARG A 1 210 ? -20.889 -2.801 25.883 1.00 80.94 210 ARG A C 1
ATOM 1690 O O . ARG A 1 210 ? -19.967 -2.140 26.370 1.00 80.94 210 ARG A O 1
ATOM 1697 N N . PRO A 1 211 ? -21.099 -4.081 26.211 1.00 89.75 211 PRO A N 1
ATOM 1698 C CA . PRO A 1 211 ? -20.174 -4.800 27.061 1.00 89.75 211 PRO A CA 1
ATOM 1699 C C . PRO A 1 211 ? -18.859 -5.003 26.302 1.00 89.75 211 PRO A C 1
ATOM 1701 O O . PRO A 1 211 ? -18.816 -5.671 25.267 1.00 89.75 211 PRO A O 1
ATOM 1704 N N . THR A 1 212 ? -17.782 -4.438 26.839 1.00 93.00 212 THR A N 1
ATOM 1705 C CA . THR A 1 212 ? -16.410 -4.638 26.367 1.00 93.00 212 THR A CA 1
ATOM 1706 C C . THR A 1 212 ? -15.616 -5.458 27.380 1.00 93.00 212 THR A C 1
ATOM 1708 O O . THR A 1 212 ? -15.980 -5.575 28.552 1.00 93.00 212 THR A O 1
ATOM 1711 N N . TYR A 1 213 ? -14.515 -6.048 26.931 1.00 94.50 213 TYR A N 1
ATOM 1712 C CA . TYR A 1 213 ? -13.526 -6.667 27.804 1.00 94.50 213 TYR A CA 1
ATOM 1713 C C . TYR A 1 213 ? -12.116 -6.294 27.345 1.00 94.50 213 TYR A C 1
ATOM 1715 O O . TYR A 1 213 ? -11.881 -5.941 26.186 1.00 94.50 213 TYR A O 1
ATOM 1723 N N . THR A 1 214 ? -11.170 -6.376 28.274 1.00 95.00 214 THR A N 1
ATOM 1724 C CA . THR A 1 214 ? -9.796 -5.923 28.066 1.00 95.00 214 THR A CA 1
ATOM 1725 C C . THR A 1 214 ? -8.833 -7.102 28.036 1.00 95.00 214 THR A C 1
ATOM 1727 O O . THR A 1 214 ? -8.956 -8.037 28.827 1.00 95.00 214 THR A O 1
ATOM 1730 N N . PHE A 1 215 ? -7.838 -7.051 27.156 1.00 93.50 215 PHE A N 1
ATOM 1731 C CA . PHE A 1 215 ? -6.715 -7.989 27.146 1.00 93.50 215 PHE A CA 1
ATOM 1732 C C . PHE A 1 215 ? -5.435 -7.280 26.700 1.00 93.50 215 PHE A C 1
ATOM 1734 O O . PHE A 1 215 ? -5.477 -6.306 25.951 1.00 93.50 215 PHE A O 1
ATOM 1741 N N . SER A 1 216 ? -4.278 -7.764 27.145 1.00 91.19 216 SER A N 1
ATOM 1742 C CA . SER A 1 216 ? -2.988 -7.148 26.820 1.00 91.19 216 SER A CA 1
ATOM 1743 C C . SER A 1 216 ? -2.186 -8.005 25.850 1.00 91.19 216 SER A C 1
ATOM 1745 O O . SER A 1 216 ? -2.083 -9.221 25.991 1.00 91.19 216 SER A O 1
ATOM 1747 N N . THR A 1 217 ? -1.582 -7.344 24.869 1.00 86.94 217 THR A N 1
ATOM 1748 C CA . THR A 1 217 ? -0.495 -7.885 24.047 1.00 86.94 217 THR A CA 1
ATOM 1749 C C . THR A 1 217 ? 0.834 -7.299 24.540 1.00 86.94 217 THR A C 1
ATOM 1751 O O . THR A 1 217 ? 0.812 -6.313 25.278 1.00 86.94 217 THR A O 1
ATOM 1754 N N . PRO A 1 218 ? 2.003 -7.821 24.121 1.00 81.75 218 PRO A N 1
ATOM 1755 C CA . PRO A 1 218 ? 3.290 -7.222 24.489 1.00 81.75 218 PRO A CA 1
ATOM 1756 C C . PRO A 1 218 ? 3.445 -5.746 24.090 1.00 81.75 218 PRO A C 1
ATOM 1758 O O . PRO A 1 218 ? 4.257 -5.044 24.682 1.00 81.75 218 PRO A O 1
ATOM 1761 N N . ALA A 1 219 ? 2.697 -5.285 23.082 1.00 81.50 219 ALA A N 1
ATOM 1762 C CA . ALA A 1 219 ? 2.815 -3.937 22.534 1.00 81.50 219 ALA A CA 1
ATOM 1763 C C . ALA A 1 219 ? 1.732 -2.966 23.038 1.00 81.50 219 ALA A C 1
ATOM 1765 O O . ALA A 1 219 ? 2.007 -1.779 23.183 1.00 81.50 219 ALA A O 1
ATOM 1766 N N . THR A 1 220 ? 0.504 -3.431 23.292 1.00 89.75 220 THR A N 1
ATOM 1767 C CA . THR A 1 220 ? -0.602 -2.566 23.742 1.00 89.75 220 THR A CA 1
ATOM 1768 C C . THR A 1 220 ? -1.725 -3.347 24.426 1.00 89.75 220 THR A C 1
ATOM 1770 O O . THR A 1 220 ? -1.867 -4.561 24.232 1.00 89.75 220 THR A O 1
ATOM 1773 N N . THR A 1 221 ? -2.548 -2.637 25.198 1.00 92.31 221 THR A N 1
ATOM 1774 C CA . THR A 1 221 ? -3.787 -3.149 25.793 1.00 92.31 221 THR A CA 1
ATOM 1775 C C . THR A 1 221 ? -4.960 -2.868 24.864 1.00 92.31 221 THR A C 1
ATOM 1777 O O . THR A 1 221 ? -5.198 -1.729 24.467 1.00 92.31 221 THR A O 1
ATOM 1780 N N . PHE A 1 222 ? -5.688 -3.919 24.519 1.00 94.12 222 PHE A N 1
ATOM 1781 C CA . PHE A 1 222 ? -6.892 -3.872 23.710 1.00 94.12 222 PHE A CA 1
ATOM 1782 C C . PHE A 1 222 ? -8.109 -3.826 24.610 1.00 94.12 222 PHE A C 1
ATOM 1784 O O . PHE A 1 222 ? -8.191 -4.567 25.587 1.00 94.12 222 PHE A O 1
ATOM 1791 N N . GLU A 1 223 ? -9.076 -3.019 24.215 1.00 93.25 223 GLU A N 1
ATOM 1792 C CA . GLU A 1 223 ? -10.432 -3.090 24.711 1.00 93.25 223 GLU A CA 1
ATOM 1793 C C . GLU A 1 223 ? -11.356 -3.354 23.533 1.00 93.25 223 GLU A C 1
ATOM 1795 O O . GLU A 1 223 ? -11.369 -2.588 22.575 1.00 93.25 223 GLU A O 1
ATOM 1800 N N . VAL A 1 224 ? -12.096 -4.456 23.591 1.00 94.06 224 VAL A N 1
ATOM 1801 C CA . VAL A 1 224 ? -12.880 -4.935 22.454 1.00 94.06 224 VAL A CA 1
ATOM 1802 C C . VAL A 1 224 ? -14.274 -5.329 22.925 1.00 94.06 224 VAL A C 1
ATOM 1804 O O . VAL A 1 224 ? -14.448 -5.813 24.045 1.00 94.06 224 VAL A O 1
ATOM 1807 N N . ASP A 1 225 ? -15.269 -5.119 22.065 1.00 93.88 225 ASP A N 1
ATOM 1808 C CA . ASP A 1 225 ? -16.636 -5.601 22.260 1.00 93.88 225 ASP A CA 1
ATOM 1809 C C . ASP A 1 225 ? -16.648 -7.113 22.556 1.00 93.88 225 ASP A C 1
ATOM 1811 O O . ASP A 1 225 ? -15.941 -7.896 21.913 1.00 93.88 225 ASP A O 1
ATOM 1815 N N . THR A 1 226 ? -17.463 -7.544 23.524 1.00 95.12 226 THR A N 1
ATOM 1816 C CA . THR A 1 226 ? -17.623 -8.969 23.858 1.00 95.12 226 THR A CA 1
ATOM 1817 C C . THR A 1 226 ? -18.143 -9.832 22.704 1.00 95.12 226 THR A C 1
ATOM 1819 O O . THR A 1 226 ? -18.024 -11.059 22.793 1.00 95.12 226 THR A O 1
ATOM 1822 N N . ARG A 1 227 ? -18.654 -9.239 21.615 1.00 95.12 227 ARG A N 1
ATOM 1823 C CA . ARG A 1 227 ? -18.895 -9.881 20.315 1.00 95.12 227 ARG A CA 1
ATOM 1824 C C . ARG A 1 227 ? -17.656 -10.597 19.793 1.00 95.12 227 ARG A C 1
ATOM 1826 O O . ARG A 1 227 ? -17.777 -11.692 19.253 1.00 95.12 227 ARG A O 1
ATOM 1833 N N . TYR A 1 228 ? -16.474 -10.023 19.962 1.00 97.44 228 TYR A N 1
ATOM 1834 C CA . TYR A 1 228 ? -15.238 -10.622 19.480 1.00 97.44 228 TYR A CA 1
ATOM 1835 C C . TYR A 1 228 ? -14.567 -11.424 20.597 1.00 97.44 228 TYR A C 1
ATOM 1837 O O . TYR A 1 228 ? -14.572 -11.025 21.756 1.00 97.44 228 TYR A O 1
ATOM 1845 N N . SER A 1 229 ? -13.987 -12.583 20.280 1.00 96.94 229 SER A N 1
ATOM 1846 C CA . SER A 1 229 ? -13.109 -13.304 21.209 1.00 96.94 229 SER A CA 1
ATOM 1847 C C . SER A 1 229 ? -11.687 -13.330 20.681 1.00 96.94 229 SER A C 1
ATOM 1849 O O . SER A 1 229 ? -11.420 -13.934 19.643 1.00 96.94 229 SER A O 1
ATOM 1851 N N . PHE A 1 230 ? -10.773 -12.714 21.416 1.00 96.62 230 PHE A N 1
ATOM 1852 C CA . PHE A 1 230 ? -9.342 -12.732 21.135 1.00 96.62 230 PHE A CA 1
ATOM 1853 C C . PHE A 1 230 ? -8.807 -14.167 21.017 1.00 96.62 230 PHE A C 1
ATOM 1855 O O . PHE A 1 230 ? -9.127 -15.022 21.840 1.00 96.62 230 PHE A O 1
ATOM 1862 N N . ILE A 1 231 ? -7.975 -14.408 20.000 1.00 95.50 231 ILE A N 1
ATOM 1863 C CA . ILE A 1 231 ? -7.307 -15.693 19.761 1.00 95.50 231 ILE A CA 1
ATOM 1864 C C . ILE A 1 231 ? -5.797 -15.542 19.951 1.00 95.50 231 ILE A C 1
ATOM 1866 O O . ILE A 1 231 ? -5.208 -16.208 20.799 1.00 95.50 231 ILE A O 1
ATOM 1870 N N . ARG A 1 232 ? -5.148 -14.703 19.132 1.00 93.00 232 ARG A N 1
ATOM 1871 C CA . ARG A 1 232 ? -3.685 -14.531 19.150 1.00 93.00 232 ARG A CA 1
ATOM 1872 C C . ARG A 1 232 ? -3.242 -13.232 18.472 1.00 93.00 232 ARG A C 1
ATOM 1874 O O . ARG A 1 232 ? -3.933 -12.765 17.570 1.00 93.00 232 ARG A O 1
ATOM 1881 N N . PRO A 1 233 ? -2.062 -12.682 18.799 1.00 90.81 233 PRO A N 1
ATOM 1882 C CA . PRO A 1 233 ? -1.438 -11.634 17.993 1.00 90.81 233 PRO A CA 1
ATOM 1883 C C . PRO A 1 233 ? -1.039 -12.168 16.606 1.00 90.81 233 PRO A C 1
ATOM 1885 O O . PRO A 1 233 ? -0.614 -13.322 16.491 1.00 90.81 233 PRO A O 1
ATOM 1888 N N . ILE A 1 234 ? -1.160 -11.346 15.557 1.00 85.38 234 ILE A N 1
ATOM 1889 C CA . ILE A 1 234 ? -0.769 -11.731 14.182 1.00 85.38 234 ILE A CA 1
ATOM 1890 C C . ILE A 1 234 ? 0.308 -10.827 13.575 1.00 85.38 234 ILE A C 1
ATOM 1892 O O . ILE A 1 234 ? 1.109 -11.284 12.752 1.00 85.38 234 ILE A O 1
ATOM 1896 N N . GLY A 1 235 ? 0.402 -9.575 14.021 1.00 77.44 235 GLY A N 1
ATOM 1897 C CA . GLY A 1 235 ? 1.462 -8.682 13.576 1.00 77.44 235 GLY A CA 1
ATOM 1898 C C . GLY A 1 235 ? 1.426 -7.307 14.222 1.00 77.44 235 GLY A C 1
ATOM 1899 O O . GLY A 1 235 ? 0.465 -6.923 14.883 1.00 77.44 235 GLY A O 1
ATOM 1900 N N . THR A 1 236 ? 2.502 -6.566 14.000 1.00 71.12 236 THR A N 1
ATOM 1901 C CA . THR A 1 236 ? 2.623 -5.136 14.280 1.00 71.12 236 THR A CA 1
ATOM 1902 C C . THR A 1 236 ? 2.818 -4.440 12.936 1.00 71.12 236 THR A C 1
ATOM 1904 O O . THR A 1 236 ? 3.783 -4.743 12.235 1.00 71.12 236 THR A O 1
ATOM 1907 N N . GLY A 1 237 ? 1.875 -3.587 12.546 1.00 62.03 237 GLY A N 1
ATOM 1908 C CA . GLY A 1 237 ? 1.971 -2.747 11.352 1.00 62.03 237 GLY A CA 1
ATOM 1909 C C . GLY A 1 237 ? 2.514 -1.356 11.687 1.00 62.03 237 GLY A C 1
ATOM 1910 O O . GLY A 1 237 ? 2.711 -1.033 12.856 1.00 62.03 237 GLY A O 1
ATOM 1911 N N . ALA A 1 238 ? 2.708 -0.518 10.663 1.00 52.59 238 ALA A N 1
ATOM 1912 C CA . ALA A 1 238 ? 3.189 0.860 10.827 1.00 52.59 238 ALA A CA 1
ATOM 1913 C C . ALA A 1 238 ? 2.289 1.707 11.749 1.00 52.59 238 ALA A C 1
ATOM 1915 O O . ALA A 1 238 ? 2.786 2.533 12.504 1.00 52.59 238 ALA A O 1
ATOM 1916 N N . TYR A 1 239 ? 0.979 1.443 11.731 1.00 61.47 239 TYR A N 1
ATOM 1917 C CA . TYR A 1 239 ? -0.028 2.219 12.460 1.00 61.47 239 TYR A CA 1
ATOM 1918 C C . TYR A 1 239 ? -0.572 1.521 13.712 1.00 61.47 239 TYR A C 1
ATOM 1920 O O . TYR A 1 239 ? -1.489 2.037 14.340 1.00 61.47 239 TYR A O 1
ATOM 1928 N N . GLY A 1 240 ? -0.076 0.334 14.084 1.00 73.31 240 GLY A N 1
ATOM 1929 C CA . GLY A 1 240 ? -0.586 -0.331 15.284 1.00 73.31 240 GLY A CA 1
ATOM 1930 C C . GLY A 1 240 ? -0.425 -1.843 15.350 1.00 73.31 240 GLY A C 1
ATOM 1931 O O . GLY A 1 240 ? 0.342 -2.462 14.613 1.00 73.31 240 GLY A O 1
ATOM 1932 N N . VAL A 1 241 ? -1.165 -2.449 16.276 1.00 87.69 241 VAL A N 1
ATOM 1933 C CA . VAL A 1 241 ? -1.082 -3.880 16.591 1.00 87.69 241 VAL A CA 1
ATOM 1934 C C . VAL A 1 241 ? -2.294 -4.593 16.013 1.00 87.69 241 VAL A C 1
ATOM 1936 O O . VAL A 1 241 ? -3.422 -4.128 16.167 1.00 87.69 241 VAL A O 1
ATOM 1939 N N . VAL A 1 242 ? -2.064 -5.736 15.371 1.00 92.00 242 VAL A N 1
ATOM 1940 C CA . VAL A 1 242 ? -3.116 -6.560 14.778 1.00 92.00 242 VAL A CA 1
ATOM 1941 C C . VAL A 1 242 ? -3.209 -7.888 15.515 1.00 92.00 242 VAL A C 1
ATOM 1943 O O . VAL A 1 242 ? -2.209 -8.590 15.725 1.00 92.00 242 VAL A O 1
ATOM 1946 N N . VAL A 1 243 ? -4.430 -8.252 15.889 1.00 94.94 243 VAL A N 1
ATOM 1947 C CA . VAL A 1 243 ? -4.754 -9.525 16.535 1.00 94.94 243 VAL A CA 1
ATOM 1948 C C . VAL A 1 243 ? -5.782 -10.293 15.718 1.00 94.94 243 VAL A C 1
ATOM 1950 O O . VAL A 1 243 ? -6.608 -9.708 15.032 1.00 94.94 243 VAL A O 1
ATOM 1953 N N . SER A 1 244 ? -5.741 -11.616 15.809 1.00 96.06 244 SER A N 1
ATOM 1954 C CA . SER A 1 244 ? -6.807 -12.491 15.342 1.00 96.06 244 SER A CA 1
ATOM 1955 C C . SER A 1 244 ? -7.833 -12.653 16.456 1.00 96.06 244 SER A C 1
ATOM 1957 O O . SER A 1 244 ? -7.476 -12.877 17.620 1.00 96.06 244 SER A O 1
ATOM 1959 N N . ALA A 1 245 ? -9.102 -12.559 16.086 1.00 97.44 245 ALA A N 1
ATOM 1960 C CA . ALA A 1 245 ? -10.241 -12.817 16.945 1.00 97.44 245 ALA A CA 1
ATOM 1961 C C . ALA A 1 245 ? -11.273 -13.684 16.208 1.00 97.44 245 ALA A C 1
ATOM 1963 O O . ALA A 1 245 ? -11.202 -13.863 14.993 1.00 97.44 245 ALA A O 1
ATOM 1964 N N . LYS A 1 246 ? -12.233 -14.232 16.949 1.00 97.62 246 LYS A N 1
ATOM 1965 C CA . LYS A 1 246 ? -13.437 -14.861 16.404 1.00 97.62 246 LYS A CA 1
ATOM 1966 C C . LYS A 1 246 ? -14.610 -13.919 16.612 1.00 97.62 246 LYS A C 1
ATOM 1968 O O . LYS A 1 246 ? -14.840 -13.494 17.743 1.00 97.62 246 LYS A O 1
ATOM 1973 N N . ASP A 1 247 ? -15.348 -13.612 15.559 1.00 97.62 247 ASP A N 1
ATOM 1974 C CA . ASP A 1 247 ? -16.634 -12.935 15.687 1.00 97.62 247 ASP A CA 1
ATOM 1975 C C . ASP A 1 247 ? -17.683 -13.949 16.165 1.00 97.62 247 ASP A C 1
ATOM 1977 O O . ASP A 1 247 ? -17.929 -14.960 15.511 1.00 97.62 247 ASP A O 1
ATOM 1981 N N . LYS A 1 248 ? -18.292 -13.721 17.331 1.00 96.44 248 LYS A N 1
ATOM 1982 C CA . LYS A 1 248 ? -19.293 -14.633 17.899 1.00 96.44 248 LYS A CA 1
ATOM 1983 C C . LYS A 1 248 ? -20.636 -14.572 17.171 1.00 96.44 248 LYS A C 1
ATOM 1985 O O . LYS A 1 248 ? -21.421 -15.503 17.338 1.00 96.44 248 LYS A O 1
ATOM 1990 N N . LEU A 1 249 ? -20.905 -13.536 16.375 1.00 94.31 249 LEU A N 1
ATOM 1991 C CA . LEU A 1 249 ? -22.131 -13.468 15.578 1.00 94.31 249 LEU A CA 1
ATOM 1992 C C . LEU A 1 249 ? -22.000 -14.304 14.305 1.00 94.31 249 LEU A C 1
ATOM 1994 O O . LEU A 1 249 ? -22.746 -15.262 14.125 1.00 94.31 249 LEU A O 1
ATOM 1998 N N . SER A 1 250 ? -21.015 -13.995 13.459 1.00 95.19 250 SER A N 1
ATOM 1999 C CA . SER A 1 250 ? -20.787 -14.727 12.202 1.00 95.19 250 SER A CA 1
ATOM 2000 C C . SER A 1 250 ? -20.099 -16.084 12.391 1.00 95.19 250 SER A C 1
ATOM 2002 O O . SER A 1 250 ? -20.134 -16.921 11.497 1.00 95.19 250 SER A O 1
ATOM 2004 N N . GLN A 1 251 ? -19.474 -16.317 13.552 1.00 95.62 251 GLN A N 1
ATOM 2005 C CA . GLN A 1 251 ? -18.570 -17.443 13.830 1.00 95.62 251 GLN A CA 1
ATOM 2006 C C . GLN A 1 251 ? -17.285 -17.450 12.985 1.00 95.62 251 GLN A C 1
ATOM 2008 O O . GLN A 1 251 ? -16.496 -18.393 13.094 1.00 95.62 251 GLN A O 1
ATOM 2013 N N . GLU A 1 252 ? -17.033 -16.398 12.207 1.00 95.06 252 GLU A N 1
ATOM 2014 C CA . GLU A 1 252 ? -15.873 -16.291 11.331 1.00 95.06 252 GLU A CA 1
ATOM 2015 C C . GLU A 1 252 ? -14.630 -15.755 12.059 1.00 95.06 252 GLU A C 1
ATOM 2017 O O . GLU A 1 252 ? -14.729 -14.973 13.015 1.00 95.06 252 GLU A O 1
ATOM 2022 N N . PRO A 1 253 ? -13.426 -16.147 11.607 1.00 96.12 253 PRO A N 1
ATOM 2023 C CA . PRO A 1 253 ? -12.201 -15.497 12.035 1.00 96.12 253 PRO A CA 1
ATOM 2024 C C . PRO A 1 253 ? -12.097 -14.082 11.447 1.00 96.12 253 PRO A C 1
ATOM 2026 O O . PRO A 1 253 ? -12.378 -13.847 10.271 1.00 96.12 253 PRO A O 1
ATOM 2029 N N . VAL A 1 254 ? -11.634 -13.144 12.268 1.00 97.44 254 VAL A N 1
ATOM 2030 C CA . VAL A 1 254 ? -11.425 -11.738 11.900 1.00 97.44 254 VAL A CA 1
ATOM 2031 C C . VAL A 1 254 ? -10.062 -11.246 12.380 1.00 97.44 254 VAL A C 1
ATOM 2033 O O . VAL A 1 254 ? -9.464 -11.811 13.305 1.00 97.44 254 VAL A O 1
ATOM 2036 N N . ALA A 1 255 ? -9.567 -10.187 11.749 1.00 96.81 255 ALA A N 1
ATOM 2037 C CA . ALA A 1 255 ? -8.436 -9.411 12.234 1.00 96.81 255 ALA A CA 1
ATOM 2038 C C . ALA A 1 255 ? -8.948 -8.126 12.896 1.00 96.81 255 ALA A C 1
ATOM 2040 O O . ALA A 1 255 ? -9.834 -7.474 12.359 1.00 96.81 255 ALA A O 1
ATOM 2041 N N . ILE A 1 256 ? -8.387 -7.757 14.048 1.00 96.50 256 ILE A N 1
ATOM 2042 C CA . ILE A 1 256 ? -8.661 -6.487 14.729 1.00 96.50 256 ILE A CA 1
ATOM 2043 C C . ILE A 1 256 ? -7.355 -5.700 14.791 1.00 96.50 256 ILE A C 1
ATOM 2045 O O . ILE A 1 256 ? -6.415 -6.098 15.487 1.00 96.50 256 ILE A O 1
ATOM 2049 N N . LYS A 1 257 ? -7.290 -4.594 14.049 1.00 94.75 257 LYS A N 1
ATOM 2050 C CA . LYS A 1 257 ? -6.185 -3.628 14.045 1.00 94.75 257 LYS A CA 1
ATOM 2051 C C . LYS A 1 257 ? -6.524 -2.512 15.027 1.00 94.75 257 LYS A C 1
ATOM 2053 O O . LYS A 1 257 ? -7.473 -1.768 14.802 1.00 94.75 257 LYS A O 1
ATOM 2058 N N . LYS A 1 258 ? -5.740 -2.389 16.101 1.00 94.56 258 LYS A N 1
ATOM 2059 C CA . LYS A 1 258 ? -5.801 -1.240 17.010 1.00 94.56 258 LYS A CA 1
ATOM 2060 C C . LYS A 1 258 ? -4.765 -0.205 16.592 1.00 94.56 258 LYS A C 1
ATOM 2062 O O . LYS A 1 258 ? -3.567 -0.476 16.689 1.00 94.56 258 LYS A O 1
ATOM 2067 N N . VAL A 1 259 ? -5.234 0.975 16.203 1.00 92.88 259 VAL A N 1
ATOM 2068 C CA . VAL A 1 259 ? -4.419 2.176 16.016 1.00 92.88 259 VAL A CA 1
ATOM 2069 C C . VAL A 1 259 ? -4.470 2.981 17.307 1.00 92.88 259 VAL A C 1
ATOM 2071 O O . VAL A 1 259 ? -5.506 3.536 17.664 1.00 92.88 259 VAL A O 1
ATOM 2074 N N . THR A 1 260 ? -3.361 2.993 18.038 1.00 91.00 260 THR A N 1
ATOM 2075 C CA . THR A 1 260 ? -3.258 3.708 19.314 1.00 91.00 260 THR A CA 1
ATOM 2076 C C . THR A 1 260 ? -2.980 5.184 19.094 1.00 91.00 260 THR A C 1
ATOM 2078 O O . THR A 1 260 ? -2.055 5.492 18.344 1.00 91.00 260 THR A O 1
ATOM 2081 N N . ARG A 1 261 ? -3.677 6.068 19.816 1.00 90.00 261 ARG A N 1
ATOM 2082 C CA . ARG A 1 261 ? -3.462 7.526 19.766 1.00 90.00 261 ARG A CA 1
ATOM 2083 C C . ARG A 1 261 ? -3.482 8.048 18.324 1.00 90.00 261 ARG A C 1
ATOM 2085 O O . ARG A 1 261 ? -2.620 8.816 17.903 1.00 90.00 261 ARG A O 1
ATOM 2092 N N . ALA A 1 262 ? -4.477 7.592 17.566 1.00 90.81 262 ALA A N 1
ATOM 2093 C CA . ALA A 1 262 ? -4.597 7.752 16.117 1.00 90.81 262 ALA A CA 1
ATOM 2094 C C . ALA A 1 262 ? -4.627 9.214 15.645 1.00 90.81 262 ALA A C 1
ATOM 2096 O O . ALA A 1 262 ? -4.441 9.482 14.463 1.00 90.81 262 ALA A O 1
ATOM 2097 N N . PHE A 1 263 ? -4.872 10.146 16.566 1.00 91.88 263 PHE A N 1
ATOM 2098 C CA . PHE A 1 263 ? -5.080 11.562 16.298 1.00 91.88 263 PHE A CA 1
ATOM 2099 C C . PHE A 1 263 ? -3.967 12.468 16.857 1.00 91.88 263 PHE A C 1
ATOM 2101 O O . PHE A 1 263 ? -4.143 13.686 16.887 1.00 91.88 263 PHE A O 1
ATOM 2108 N N . GLU A 1 264 ? -2.854 11.903 17.348 1.00 88.94 264 GLU A N 1
ATOM 2109 C CA . GLU A 1 264 ? -1.680 12.686 17.780 1.00 88.94 264 GLU A CA 1
ATOM 2110 C C . GLU A 1 264 ? -0.944 13.323 16.595 1.00 88.94 264 GLU A C 1
ATOM 2112 O O . GLU A 1 264 ? -0.536 14.480 16.678 1.00 88.94 264 GLU A O 1
ATOM 2117 N N . ASP A 1 265 ? -0.812 12.585 15.491 1.00 87.38 265 ASP A N 1
ATOM 2118 C CA . ASP A 1 265 ? -0.292 13.084 14.219 1.00 87.38 265 ASP A CA 1
ATOM 2119 C C . ASP A 1 265 ? -1.454 13.216 13.226 1.00 87.38 265 ASP A C 1
ATOM 2121 O O . ASP A 1 265 ? -2.054 12.225 12.805 1.00 87.38 265 ASP A O 1
ATOM 2125 N N . LEU A 1 266 ? -1.785 14.453 12.850 1.00 85.94 266 LEU A N 1
ATOM 2126 C CA . LEU A 1 266 ? -2.900 14.732 11.944 1.00 85.94 266 LEU A CA 1
ATOM 2127 C C . LEU A 1 266 ? -2.643 14.232 10.516 1.00 85.94 266 LEU A C 1
ATOM 2129 O O . LEU A 1 266 ? -3.601 13.938 9.803 1.00 85.94 266 LEU A O 1
ATOM 2133 N N . VAL A 1 267 ? -1.384 14.098 10.091 1.00 83.75 267 VAL A N 1
ATOM 2134 C CA . VAL A 1 267 ? -1.041 13.526 8.782 1.00 83.75 267 VAL A CA 1
ATOM 2135 C C . VAL A 1 267 ? -1.393 12.044 8.768 1.00 83.75 267 VAL A C 1
ATOM 2137 O O . VAL A 1 267 ? -2.042 11.573 7.832 1.00 83.75 267 VAL A O 1
ATOM 2140 N N . ASP A 1 268 ? -1.024 11.312 9.817 1.00 84.88 268 ASP A N 1
ATOM 2141 C CA . ASP A 1 268 ? -1.371 9.896 9.939 1.00 84.88 268 ASP A CA 1
ATOM 2142 C C . ASP A 1 268 ? -2.870 9.694 10.182 1.00 84.88 268 ASP A C 1
ATOM 2144 O O . ASP A 1 268 ? -3.470 8.824 9.549 1.00 84.88 268 ASP A O 1
ATOM 2148 N N . ALA A 1 269 ? -3.516 10.549 10.978 1.00 89.75 269 ALA A N 1
ATOM 2149 C CA . ALA A 1 269 ? -4.966 10.525 11.170 1.00 89.75 269 ALA A CA 1
ATOM 2150 C C . ALA A 1 269 ? -5.725 10.671 9.836 1.00 89.75 269 ALA A C 1
ATOM 2152 O O . ALA A 1 269 ? -6.662 9.919 9.563 1.00 89.75 269 ALA A O 1
ATOM 2153 N N . LYS A 1 270 ? -5.276 11.578 8.953 1.00 87.00 270 LYS A N 1
ATOM 2154 C CA . LYS A 1 270 ? -5.817 11.723 7.589 1.00 87.00 270 LYS A CA 1
ATOM 2155 C C . LYS A 1 270 ? -5.574 10.483 6.733 1.00 87.00 270 LYS A C 1
ATOM 2157 O O . LYS A 1 270 ? -6.447 10.101 5.958 1.00 87.00 270 LYS A O 1
ATOM 2162 N N . ARG A 1 271 ? -4.403 9.843 6.845 1.00 88.69 271 ARG A N 1
ATOM 2163 C CA . ARG A 1 271 ? -4.118 8.580 6.138 1.00 88.69 271 ARG A CA 1
ATOM 2164 C C . ARG A 1 271 ? -5.066 7.472 6.586 1.00 88.69 271 ARG A C 1
ATOM 2166 O O . ARG A 1 271 ? -5.588 6.767 5.731 1.00 88.69 271 ARG A O 1
ATOM 2173 N N . ILE A 1 272 ? -5.329 7.361 7.886 1.00 92.00 272 ILE A N 1
ATOM 2174 C CA . ILE A 1 272 ? -6.254 6.367 8.443 1.00 92.00 272 ILE A CA 1
ATOM 2175 C C . ILE A 1 272 ? -7.690 6.646 7.993 1.00 92.00 272 ILE A C 1
ATOM 2177 O O . ILE A 1 272 ? -8.362 5.735 7.519 1.00 92.00 272 ILE A O 1
ATOM 2181 N N . LEU A 1 273 ? -8.153 7.898 8.077 1.00 93.06 273 LEU A N 1
ATOM 2182 C CA . LEU A 1 273 ? -9.475 8.287 7.580 1.00 93.06 273 LEU A CA 1
ATOM 2183 C C . LEU A 1 273 ? -9.629 7.957 6.088 1.00 93.06 273 LEU A C 1
ATOM 2185 O O . LEU A 1 273 ? -10.638 7.385 5.680 1.00 93.06 273 LEU A O 1
ATOM 2189 N N . ARG A 1 274 ? -8.612 8.272 5.277 1.00 92.25 274 ARG A N 1
ATOM 2190 C CA . ARG A 1 274 ? -8.588 7.945 3.847 1.00 92.25 274 ARG A CA 1
ATOM 2191 C C . ARG A 1 274 ? -8.644 6.438 3.604 1.00 92.25 274 ARG A C 1
ATOM 2193 O O . ARG A 1 274 ? -9.413 6.001 2.753 1.00 92.25 274 ARG A O 1
ATOM 2200 N N . GLU A 1 275 ? -7.852 5.659 4.343 1.00 94.31 275 GLU A N 1
ATOM 2201 C CA . GLU A 1 275 ? -7.875 4.192 4.287 1.00 94.31 275 GLU A CA 1
ATOM 22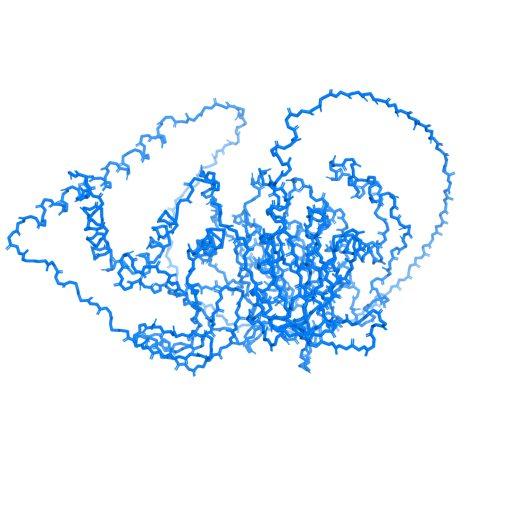02 C C . GLU A 1 275 ? -9.293 3.673 4.570 1.00 94.31 275 GLU A C 1
ATOM 2204 O O . GLU A 1 275 ? -9.815 2.890 3.783 1.00 94.31 275 GLU A O 1
ATOM 2209 N N . ILE A 1 276 ? -9.950 4.163 5.627 1.00 95.81 276 ILE A N 1
ATOM 2210 C CA . ILE A 1 276 ? -11.316 3.762 5.992 1.00 95.81 276 ILE A CA 1
ATOM 2211 C C . ILE A 1 276 ? -12.322 4.096 4.882 1.00 95.81 276 ILE A C 1
ATOM 2213 O O . ILE A 1 276 ? -13.064 3.209 4.460 1.00 95.81 276 ILE A O 1
ATOM 2217 N N . LYS A 1 277 ? -12.336 5.342 4.385 1.00 95.25 277 LYS A N 1
ATOM 2218 C CA . LYS A 1 277 ? -13.277 5.776 3.337 1.00 95.25 277 LYS A CA 1
ATOM 2219 C C . LYS A 1 277 ? -13.114 4.965 2.048 1.00 95.25 277 LYS A C 1
ATOM 2221 O O . LYS A 1 277 ? -14.102 4.510 1.481 1.00 95.25 277 LYS A O 1
ATOM 2226 N N . LEU A 1 278 ? -11.875 4.736 1.608 1.00 95.62 278 LEU A N 1
ATOM 2227 C CA . LEU A 1 278 ? -11.598 3.945 0.404 1.00 95.62 278 LEU A CA 1
ATOM 2228 C C . LEU A 1 278 ? -11.993 2.477 0.575 1.00 95.62 278 LEU A C 1
ATOM 2230 O O . LEU A 1 278 ? -12.628 1.908 -0.307 1.00 95.62 278 LEU A O 1
ATOM 2234 N N . LEU A 1 279 ? -11.666 1.863 1.714 1.00 96.50 279 LEU A N 1
ATOM 2235 C CA . LEU A 1 279 ? -12.026 0.468 1.978 1.00 96.50 279 LEU A CA 1
ATOM 2236 C C . LEU A 1 279 ? -13.532 0.256 2.181 1.00 96.50 279 LEU A C 1
ATOM 2238 O O . LEU A 1 279 ? -14.006 -0.859 1.995 1.00 96.50 279 LEU A O 1
ATOM 2242 N N . ARG A 1 280 ? -14.287 1.296 2.552 1.00 94.94 280 ARG A N 1
ATOM 2243 C CA . ARG A 1 280 ? -15.757 1.273 2.536 1.00 94.94 280 ARG A CA 1
ATOM 2244 C C . ARG A 1 280 ? -16.351 1.445 1.139 1.00 94.94 280 ARG A C 1
ATOM 2246 O O . ARG A 1 280 ? -17.453 0.966 0.902 1.00 94.94 280 ARG A O 1
ATOM 2253 N N . HIS A 1 281 ? -15.657 2.153 0.250 1.00 94.62 281 HIS A N 1
ATOM 2254 C CA . HIS A 1 281 ? -16.084 2.358 -1.137 1.00 94.62 281 HIS A CA 1
ATOM 2255 C C . HIS A 1 281 ? -15.861 1.117 -2.003 1.00 94.62 281 HIS A C 1
ATOM 2257 O O . HIS A 1 281 ? -16.627 0.845 -2.925 1.00 94.62 281 HIS A O 1
ATOM 2263 N N . PHE A 1 282 ? -14.789 0.372 -1.742 1.00 96.62 282 PHE A N 1
ATOM 2264 C CA . PHE A 1 282 ? -14.447 -0.803 -2.530 1.00 96.62 282 PHE A CA 1
ATOM 2265 C C . PHE A 1 282 ? -15.201 -2.060 -2.083 1.00 96.62 282 PHE A C 1
ATOM 2267 O O . PHE A 1 282 ? -15.244 -2.384 -0.901 1.00 96.62 282 PHE A O 1
ATOM 2274 N N . ASP A 1 283 ? -15.701 -2.810 -3.066 1.00 95.88 283 ASP A N 1
ATOM 2275 C CA . ASP A 1 283 ? -16.277 -4.146 -2.909 1.00 95.88 283 ASP A CA 1
ATOM 2276 C C . ASP A 1 283 ? -15.663 -5.050 -3.985 1.00 95.88 283 ASP A C 1
ATOM 2278 O O . ASP A 1 283 ? -16.040 -5.015 -5.157 1.00 95.88 283 ASP A O 1
ATOM 2282 N N . HIS A 1 284 ? -14.591 -5.756 -3.624 1.00 97.94 284 HIS A N 1
ATOM 2283 C CA . HIS A 1 284 ? -13.822 -6.561 -4.570 1.00 97.94 284 HIS A CA 1
ATOM 2284 C C . HIS A 1 284 ? -13.027 -7.647 -3.847 1.00 97.94 284 HIS A C 1
ATOM 2286 O O . HIS A 1 284 ? -12.275 -7.365 -2.916 1.00 97.94 284 HIS A O 1
ATOM 2292 N N . GLU A 1 285 ? -13.084 -8.894 -4.322 1.00 97.50 285 GLU A N 1
ATOM 2293 C CA . GLU A 1 285 ? -12.491 -10.040 -3.614 1.00 97.50 285 GLU A CA 1
ATOM 2294 C C . GLU A 1 285 ? -10.985 -9.900 -3.349 1.00 97.50 285 GLU A C 1
ATOM 2296 O O . GLU A 1 285 ? -10.509 -10.364 -2.313 1.00 97.50 285 GLU A O 1
ATOM 2301 N N . ASN A 1 286 ? -10.247 -9.236 -4.249 1.00 98.56 286 ASN A N 1
ATOM 2302 C CA . ASN A 1 286 ? -8.809 -8.980 -4.099 1.00 98.56 286 ASN A CA 1
ATOM 2303 C C . ASN A 1 286 ? -8.456 -7.656 -3.397 1.00 98.56 286 ASN A C 1
ATOM 2305 O O . ASN A 1 286 ? -7.316 -7.200 -3.480 1.00 98.56 286 ASN A O 1
ATOM 2309 N N . ILE A 1 287 ? -9.406 -7.034 -2.702 1.00 98.50 287 ILE A N 1
ATOM 2310 C CA . ILE A 1 287 ? -9.197 -5.887 -1.810 1.00 98.50 287 ILE A CA 1
ATOM 2311 C C . ILE A 1 287 ? -9.663 -6.302 -0.407 1.00 98.50 287 ILE A C 1
ATOM 2313 O O . ILE A 1 287 ? -10.554 -7.138 -0.254 1.00 98.50 287 ILE A O 1
ATOM 2317 N N . ILE A 1 288 ? -8.992 -5.815 0.638 1.00 97.25 288 ILE A N 1
ATOM 2318 C CA . ILE A 1 288 ? -9.372 -6.130 2.021 1.00 97.25 288 ILE A CA 1
ATOM 2319 C C . ILE A 1 288 ? -10.693 -5.442 2.395 1.00 97.25 288 ILE A C 1
ATOM 2321 O O . ILE A 1 288 ? -10.828 -4.245 2.179 1.00 97.25 288 ILE A O 1
ATOM 2325 N N . HIS A 1 289 ? -11.645 -6.157 3.003 1.00 95.75 289 HIS A N 1
ATOM 2326 C CA . HIS A 1 289 ? -12.899 -5.541 3.458 1.00 95.75 289 HIS A CA 1
ATOM 2327 C C . HIS A 1 289 ? -12.863 -5.194 4.946 1.00 95.75 289 HIS A C 1
ATOM 2329 O O . HIS A 1 289 ? -12.446 -6.007 5.784 1.00 95.75 289 HIS A O 1
ATOM 2335 N N . ILE A 1 290 ? -13.365 -4.002 5.280 1.00 96.81 290 ILE A N 1
ATOM 2336 C CA . ILE A 1 290 ? -13.697 -3.631 6.657 1.00 96.81 290 ILE A CA 1
ATOM 2337 C C . ILE A 1 290 ? -15.037 -4.282 7.004 1.00 96.81 290 ILE A C 1
ATOM 2339 O O . ILE A 1 290 ? -16.052 -4.018 6.366 1.00 96.81 290 ILE A O 1
ATOM 2343 N N . LYS A 1 291 ? -15.031 -5.137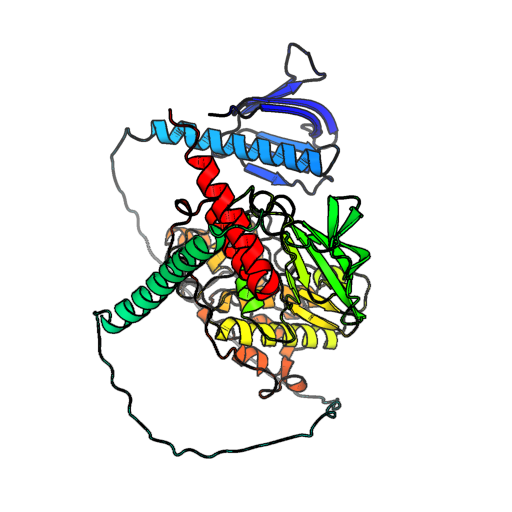 8.028 1.00 96.75 291 LYS A N 1
ATOM 2344 C CA . LYS A 1 291 ? -16.236 -5.778 8.567 1.00 96.75 291 LYS A CA 1
ATOM 2345 C C . LYS A 1 291 ? -16.901 -4.942 9.656 1.00 96.75 291 LYS A C 1
ATOM 2347 O O . LYS A 1 291 ? -18.104 -5.075 9.850 1.00 96.75 291 LYS A O 1
ATOM 2352 N N . ASP A 1 292 ? -16.119 -4.157 10.398 1.00 97.06 292 ASP A N 1
ATOM 2353 C CA . ASP A 1 292 ? -16.616 -3.362 11.522 1.00 97.06 292 ASP A CA 1
ATOM 2354 C C . ASP A 1 292 ? -15.633 -2.251 11.927 1.00 97.06 292 ASP A C 1
ATOM 2356 O O . ASP A 1 292 ? -14.418 -2.380 11.730 1.00 97.06 292 ASP A O 1
ATOM 2360 N N . LEU A 1 293 ? -16.146 -1.197 12.564 1.00 96.75 293 LEU A N 1
ATOM 2361 C CA . LEU A 1 293 ? -15.360 -0.140 13.209 1.00 96.75 293 LEU A CA 1
ATOM 2362 C C . LEU A 1 293 ? -15.882 0.068 14.629 1.00 96.75 293 LEU A C 1
ATOM 2364 O O . LEU A 1 293 ? -17.010 0.513 14.811 1.00 96.75 293 LEU A O 1
ATOM 2368 N N . SER A 1 294 ? -15.073 -0.228 15.650 1.00 94.00 294 SER A N 1
ATOM 2369 C CA . SER A 1 294 ? -15.596 -0.193 17.022 1.00 94.00 294 SER A CA 1
ATOM 2370 C C . SER A 1 294 ? -15.933 1.237 17.472 1.00 94.00 294 SER A C 1
ATOM 2372 O O . SER A 1 294 ? -15.079 2.123 17.348 1.00 94.00 294 SER A O 1
ATOM 2374 N N . PRO A 1 295 ? -17.120 1.470 18.069 1.00 91.31 295 PRO A N 1
ATOM 2375 C CA . PRO A 1 295 ? -17.476 2.767 18.619 1.00 91.31 295 PRO A CA 1
ATOM 2376 C C . PRO A 1 295 ? -16.555 3.177 19.767 1.00 91.31 295 PRO A C 1
ATOM 2378 O O . PRO A 1 295 ? -16.171 2.328 20.581 1.00 91.31 295 PRO A O 1
ATOM 2381 N N . PRO A 1 296 ? -16.240 4.475 19.910 1.00 90.19 296 PRO A N 1
ATOM 2382 C CA . PRO A 1 296 ? -15.531 4.950 21.085 1.00 90.19 296 PRO A CA 1
ATOM 2383 C C . PRO A 1 296 ? -16.403 4.822 22.342 1.00 90.19 296 PRO A C 1
ATOM 2385 O O . PRO A 1 296 ? -17.634 4.940 22.295 1.00 90.19 296 PRO A O 1
ATOM 2388 N N . ARG A 1 297 ? -15.745 4.661 23.499 1.00 83.62 297 ARG A N 1
ATOM 2389 C CA . ARG A 1 297 ? -16.391 4.660 24.828 1.00 83.62 297 ARG A CA 1
ATOM 2390 C C . ARG A 1 297 ? -17.207 5.920 25.099 1.00 83.62 297 ARG A C 1
ATOM 2392 O O . ARG A 1 297 ? -18.204 5.863 25.818 1.00 83.62 297 ARG A O 1
ATOM 2399 N N . GLY A 1 298 ? -16.740 7.039 24.567 1.00 82.69 298 GLY A N 1
ATOM 2400 C CA . GLY A 1 298 ? -17.389 8.329 24.662 1.00 82.69 298 GLY A CA 1
ATOM 2401 C C . GLY A 1 298 ? -16.834 9.286 23.617 1.00 82.69 298 GLY A C 1
ATOM 2402 O O . GLY A 1 298 ? -15.701 9.128 23.162 1.00 82.69 298 GLY A O 1
ATOM 2403 N N . TYR A 1 299 ? -17.624 10.292 23.262 1.00 84.44 299 TYR A N 1
ATOM 2404 C CA . TYR A 1 299 ? -17.289 11.279 22.235 1.00 84.44 299 TYR A CA 1
ATOM 2405 C C . TYR A 1 299 ? -15.937 11.983 22.467 1.00 84.44 299 TYR A C 1
ATOM 2407 O O . TYR A 1 299 ? -15.187 12.221 21.517 1.00 84.44 299 TYR A O 1
ATOM 2415 N N . ASN A 1 300 ? -15.607 12.288 23.728 1.00 83.62 300 ASN A N 1
ATOM 2416 C CA . ASN A 1 300 ? -14.358 12.967 24.101 1.00 83.62 300 ASN A CA 1
ATOM 2417 C C . ASN A 1 300 ? -13.165 12.019 24.286 1.00 83.62 300 ASN A C 1
ATOM 2419 O O . ASN A 1 300 ? -12.031 12.481 24.255 1.00 83.62 300 ASN A O 1
ATOM 2423 N N . ASP A 1 301 ? -13.407 10.718 24.461 1.00 82.19 301 ASP A N 1
ATOM 2424 C CA . ASP A 1 301 ? -12.368 9.717 24.746 1.00 82.19 301 ASP A CA 1
ATOM 2425 C C . ASP A 1 301 ? -11.912 8.984 23.468 1.00 82.19 301 ASP A C 1
ATOM 2427 O O . ASP A 1 301 ? -11.316 7.905 23.525 1.00 82.19 301 ASP A O 1
ATOM 2431 N N . PHE A 1 302 ? -12.235 9.534 22.293 1.00 90.38 302 PHE A N 1
ATOM 2432 C CA . PHE A 1 302 ? -11.961 8.906 21.006 1.00 90.38 302 PHE A CA 1
ATOM 2433 C C . PHE A 1 302 ? -10.505 9.114 20.568 1.00 90.38 302 PHE A C 1
ATOM 2435 O O . PHE A 1 302 ? -10.210 9.921 19.692 1.00 90.38 302 PHE A O 1
ATOM 2442 N N . GLU A 1 303 ? -9.584 8.396 21.206 1.00 91.69 303 GLU A N 1
ATOM 2443 C CA . GLU A 1 303 ? -8.143 8.477 20.916 1.00 91.69 303 GLU A CA 1
ATOM 2444 C C . GLU A 1 303 ? -7.608 7.265 20.144 1.00 91.69 303 GLU A C 1
ATOM 2446 O O . GLU A 1 303 ? -6.647 7.382 19.385 1.00 91.69 303 GLU A O 1
ATOM 2451 N N . ASP A 1 304 ? -8.238 6.105 20.317 1.00 93.19 304 ASP A N 1
ATOM 2452 C CA . ASP A 1 304 ? -7.853 4.851 19.674 1.00 93.19 304 ASP A CA 1
ATOM 2453 C C . ASP A 1 304 ? -8.908 4.441 18.640 1.00 93.19 304 ASP A C 1
ATOM 2455 O O . ASP A 1 304 ? -10.108 4.579 18.880 1.00 93.19 304 ASP A O 1
ATOM 2459 N N . ILE A 1 305 ? -8.464 3.871 17.519 1.00 94.81 305 ILE A N 1
ATOM 2460 C CA . ILE A 1 305 ? -9.345 3.326 16.476 1.00 94.81 305 ILE A CA 1
ATOM 2461 C C . ILE A 1 305 ? -9.159 1.812 16.421 1.00 94.81 305 ILE A C 1
ATOM 2463 O O . ILE A 1 305 ? -8.029 1.318 16.384 1.00 94.81 305 ILE A O 1
ATOM 2467 N N . TYR A 1 306 ? -10.266 1.074 16.380 1.00 95.81 306 TYR A N 1
ATOM 2468 C CA . TYR A 1 306 ? -10.270 -0.373 16.188 1.00 95.81 306 TYR A CA 1
ATOM 2469 C C . TYR A 1 306 ? -10.961 -0.701 14.868 1.00 95.81 306 TYR A C 1
ATOM 2471 O O . TYR A 1 306 ? -12.160 -0.478 14.715 1.00 95.81 306 TYR A O 1
ATOM 2479 N N . ILE A 1 307 ? -10.187 -1.233 13.926 1.00 96.38 307 ILE A N 1
ATOM 2480 C CA . ILE A 1 307 ? -10.660 -1.634 12.602 1.00 96.38 307 ILE A CA 1
ATOM 2481 C C . ILE A 1 307 ? -10.742 -3.155 12.576 1.00 96.38 307 ILE A C 1
ATOM 2483 O O . ILE A 1 307 ? -9.734 -3.830 12.812 1.00 96.38 307 ILE A O 1
ATOM 2487 N N . VAL A 1 308 ? -11.926 -3.695 12.300 1.00 97.25 308 VAL A N 1
ATOM 2488 C CA . VAL A 1 308 ? -12.147 -5.134 12.143 1.00 97.25 308 VAL A CA 1
ATOM 2489 C C . VAL A 1 308 ? -12.232 -5.457 10.658 1.00 97.25 308 VAL A C 1
ATOM 2491 O O . VAL A 1 308 ? -13.020 -4.857 9.931 1.00 97.25 308 VAL A O 1
ATOM 2494 N N . SER A 1 309 ? -11.444 -6.421 10.198 1.00 96.75 309 SER A N 1
ATOM 2495 C CA . SER A 1 309 ? -11.411 -6.852 8.799 1.00 96.75 309 SER A CA 1
ATOM 2496 C C . SER A 1 309 ? -11.420 -8.372 8.674 1.00 96.75 309 SER A C 1
ATOM 2498 O O . SER A 1 309 ? -11.339 -9.112 9.662 1.00 96.75 309 SER A O 1
ATOM 2500 N N . GLU A 1 310 ? -11.486 -8.858 7.436 1.00 95.00 310 GLU A N 1
ATOM 2501 C CA . GLU A 1 310 ? -11.190 -10.258 7.127 1.00 95.00 310 GLU A CA 1
ATOM 2502 C C . GLU A 1 310 ? -9.810 -10.661 7.682 1.00 95.00 310 GLU A C 1
ATOM 2504 O O . GLU A 1 310 ? -8.860 -9.868 7.670 1.00 95.00 310 GLU A O 1
ATOM 2509 N N . LEU A 1 311 ? -9.699 -11.890 8.200 1.00 95.69 311 LEU A N 1
ATOM 2510 C CA . LEU A 1 311 ? -8.420 -12.424 8.659 1.00 95.69 311 LEU A CA 1
ATOM 2511 C C . LEU A 1 311 ? -7.616 -12.955 7.470 1.00 95.69 311 LEU A C 1
ATOM 2513 O O . LEU A 1 311 ? -8.052 -13.889 6.806 1.00 95.69 311 LEU A O 1
ATOM 2517 N N . MET A 1 312 ? -6.408 -12.423 7.293 1.00 95.00 312 MET A N 1
ATOM 2518 C CA . MET A 1 312 ? -5.400 -12.956 6.375 1.00 95.00 312 MET A CA 1
ATOM 2519 C C . MET A 1 312 ? -4.220 -13.504 7.184 1.00 95.00 312 MET A C 1
ATOM 2521 O O . MET A 1 312 ? -3.758 -12.866 8.135 1.00 95.00 312 MET A O 1
ATOM 2525 N N . GLU A 1 313 ? -3.746 -14.707 6.860 1.00 90.19 313 GLU A N 1
ATOM 2526 C CA . GLU A 1 313 ? -2.732 -15.412 7.650 1.00 90.19 313 GLU A CA 1
ATOM 2527 C C . GLU A 1 313 ? -1.332 -14.797 7.532 1.00 90.19 313 GLU A C 1
ATOM 2529 O O . GLU A 1 313 ? -0.548 -14.866 8.487 1.00 90.19 313 GLU A O 1
ATOM 2534 N N . THR A 1 314 ? -0.993 -14.232 6.372 1.00 93.31 314 THR A N 1
ATOM 2535 C CA . THR A 1 314 ? 0.339 -13.689 6.085 1.00 93.31 314 THR A CA 1
ATOM 2536 C C . THR A 1 314 ? 0.281 -12.562 5.054 1.00 93.31 314 THR A C 1
ATOM 2538 O O . THR A 1 314 ? -0.770 -12.237 4.518 1.00 93.31 314 THR A O 1
ATOM 2541 N N . ASP A 1 315 ? 1.430 -11.962 4.775 1.00 94.75 315 ASP A N 1
ATOM 2542 C CA . ASP A 1 315 ? 1.666 -11.054 3.657 1.00 94.75 315 ASP A CA 1
ATOM 2543 C C . ASP A 1 315 ? 2.631 -11.689 2.638 1.00 94.75 315 ASP A C 1
ATOM 2545 O O . ASP A 1 315 ? 3.355 -12.649 2.947 1.00 94.75 315 ASP A O 1
ATOM 2549 N N . LEU A 1 316 ? 2.643 -11.159 1.414 1.00 96.44 316 LEU A N 1
ATOM 2550 C CA . LEU A 1 316 ? 3.479 -11.649 0.320 1.00 96.44 316 LEU A CA 1
ATOM 2551 C C . LEU A 1 316 ? 4.972 -11.464 0.620 1.00 96.44 316 LEU A C 1
ATOM 2553 O O . LEU A 1 316 ? 5.774 -12.307 0.220 1.00 96.44 316 LEU A O 1
ATOM 2557 N N . HIS A 1 317 ? 5.357 -10.427 1.373 1.00 95.38 317 HIS A N 1
ATOM 2558 C CA . HIS A 1 317 ? 6.744 -10.234 1.808 1.00 95.38 317 HIS A CA 1
ATOM 2559 C C . HIS A 1 317 ? 7.231 -11.453 2.608 1.00 95.38 317 HIS A C 1
ATOM 2561 O O . HIS A 1 317 ? 8.228 -12.081 2.252 1.00 95.38 317 HIS A O 1
ATOM 2567 N N . ARG A 1 318 ? 6.503 -11.868 3.649 1.00 94.00 318 ARG A N 1
ATOM 2568 C CA . ARG A 1 318 ? 6.838 -13.068 4.434 1.00 94.00 318 ARG A CA 1
ATOM 2569 C C . ARG A 1 318 ? 6.927 -14.319 3.562 1.00 94.00 318 ARG A C 1
ATOM 2571 O O . ARG A 1 318 ? 7.835 -15.117 3.776 1.00 94.00 318 ARG A O 1
ATOM 2578 N N . VAL A 1 319 ? 6.040 -14.480 2.577 1.00 94.81 319 VAL A N 1
ATOM 2579 C CA . VAL A 1 319 ? 6.061 -15.633 1.660 1.00 94.81 319 VAL A CA 1
ATOM 2580 C C . V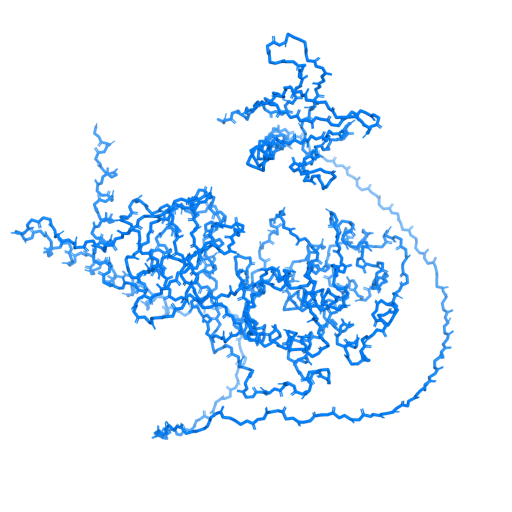AL A 1 319 ? 7.323 -15.634 0.793 1.00 94.81 319 VAL A C 1
ATOM 2582 O O . VAL A 1 319 ? 8.024 -16.649 0.766 1.00 94.81 319 VAL A O 1
ATOM 2585 N N . ILE A 1 320 ? 7.658 -14.504 0.160 1.00 95.88 320 ILE A N 1
ATOM 2586 C CA . ILE A 1 320 ? 8.838 -14.325 -0.708 1.00 95.88 320 ILE A CA 1
ATOM 2587 C C . ILE A 1 320 ? 10.131 -14.722 0.016 1.00 95.88 320 ILE A C 1
ATOM 2589 O O . ILE A 1 320 ? 10.941 -15.471 -0.535 1.00 95.88 320 ILE A O 1
ATOM 2593 N N . TYR A 1 321 ? 10.309 -14.266 1.259 1.00 95.81 321 TYR A N 1
ATOM 2594 C CA . TYR A 1 321 ? 11.529 -14.503 2.044 1.00 95.81 321 TYR A CA 1
ATOM 2595 C C . TYR A 1 321 ? 11.497 -15.789 2.882 1.00 95.81 321 TYR A C 1
ATOM 2597 O O . TYR A 1 321 ? 12.460 -16.102 3.588 1.00 95.81 321 TYR A O 1
ATOM 2605 N N . SER A 1 322 ? 10.413 -16.563 2.815 1.00 93.69 322 SER A N 1
ATOM 2606 C CA . SER A 1 322 ? 10.317 -17.850 3.499 1.00 93.69 322 SER A CA 1
ATOM 2607 C C . SER A 1 322 ? 10.974 -18.988 2.707 1.00 93.69 322 SER A C 1
ATOM 2609 O O . SER A 1 322 ? 11.341 -18.876 1.534 1.00 93.69 322 SER A O 1
ATOM 2611 N N . LYS A 1 323 ? 11.069 -20.153 3.356 1.00 92.06 323 LYS A N 1
ATOM 2612 C CA . LYS A 1 323 ? 11.464 -21.414 2.713 1.00 92.06 323 LYS A CA 1
ATOM 2613 C C . LYS A 1 323 ? 10.319 -22.085 1.944 1.00 92.06 323 LYS A C 1
ATOM 2615 O O . LYS A 1 323 ? 10.554 -23.133 1.349 1.00 92.06 323 LYS A O 1
ATOM 2620 N N . GLN A 1 324 ? 9.100 -21.535 1.966 1.00 90.81 324 GLN A N 1
ATOM 2621 C CA . GLN A 1 324 ? 7.969 -22.125 1.245 1.00 90.81 324 GLN A CA 1
ATOM 2622 C C . GLN A 1 324 ? 8.275 -22.194 -0.252 1.00 90.81 324 GLN A C 1
ATOM 2624 O O . GLN A 1 324 ? 8.977 -21.336 -0.792 1.00 90.81 324 GLN A O 1
ATOM 2629 N N . ASN A 1 325 ? 7.784 -23.232 -0.927 1.00 89.81 325 ASN A N 1
ATOM 2630 C CA . ASN A 1 325 ? 7.996 -23.378 -2.360 1.00 89.81 325 ASN A CA 1
ATOM 2631 C C . ASN A 1 325 ? 7.056 -22.440 -3.130 1.00 89.81 325 ASN A C 1
ATOM 2633 O O . ASN A 1 325 ? 5.845 -22.465 -2.934 1.00 89.81 325 ASN A O 1
ATOM 2637 N N . LEU A 1 326 ? 7.624 -21.630 -4.019 1.00 93.75 326 LEU A N 1
ATOM 2638 C CA . LEU A 1 326 ? 6.900 -20.657 -4.833 1.00 93.75 326 LEU A CA 1
ATOM 2639 C C . LEU A 1 326 ? 7.079 -21.088 -6.284 1.00 93.75 326 LEU A C 1
ATOM 2641 O O . LEU A 1 326 ? 8.163 -20.924 -6.844 1.00 93.75 326 LEU A O 1
ATOM 2645 N N . THR A 1 327 ? 6.058 -21.740 -6.832 1.00 95.25 327 THR A N 1
ATOM 2646 C CA . THR A 1 327 ? 6.054 -22.223 -8.213 1.00 95.25 327 THR A CA 1
ATOM 2647 C C . THR A 1 327 ? 5.754 -21.071 -9.167 1.00 95.25 327 THR A C 1
ATOM 2649 O O . THR A 1 327 ? 5.273 -20.018 -8.752 1.00 95.25 327 THR A O 1
ATOM 2652 N N . ILE A 1 328 ? 6.018 -21.274 -10.458 1.00 93.56 328 ILE A N 1
ATOM 2653 C CA . ILE A 1 328 ? 5.671 -20.293 -11.496 1.00 93.56 328 ILE A CA 1
ATOM 2654 C C . ILE A 1 328 ? 4.155 -20.042 -11.507 1.00 93.56 328 ILE A C 1
ATOM 2656 O O . ILE A 1 328 ? 3.744 -18.892 -11.615 1.00 93.56 328 ILE A O 1
ATOM 2660 N N . ASP A 1 329 ? 3.344 -21.078 -11.276 1.00 95.88 329 ASP A N 1
ATOM 2661 C CA . ASP A 1 329 ? 1.884 -20.959 -11.186 1.00 95.88 329 ASP A CA 1
ATOM 2662 C C . ASP A 1 329 ? 1.447 -20.072 -10.010 1.00 95.88 329 ASP A C 1
ATOM 2664 O O . ASP A 1 329 ? 0.569 -19.230 -10.176 1.00 95.88 329 ASP A O 1
ATOM 2668 N N . HIS A 1 330 ? 2.098 -20.180 -8.840 1.00 97.12 330 HIS A N 1
ATOM 2669 C CA . HIS A 1 330 ? 1.829 -19.262 -7.723 1.00 97.12 330 HIS A CA 1
ATOM 2670 C C . HIS A 1 330 ? 2.138 -17.812 -8.112 1.00 97.12 330 HIS A C 1
ATOM 2672 O O . HIS A 1 330 ? 1.348 -16.915 -7.833 1.00 97.12 330 HIS A O 1
ATOM 2678 N N . ILE A 1 331 ? 3.269 -17.573 -8.785 1.00 97.94 331 ILE A N 1
ATOM 2679 C CA . ILE A 1 331 ? 3.659 -16.227 -9.229 1.00 97.94 331 ILE A CA 1
ATOM 2680 C C . ILE A 1 331 ? 2.642 -15.688 -10.239 1.00 97.94 331 ILE A C 1
ATOM 2682 O O . ILE A 1 331 ? 2.179 -14.561 -10.090 1.00 97.94 331 ILE A O 1
ATOM 2686 N N . GLN A 1 332 ? 2.269 -16.485 -11.242 1.00 98.38 332 GLN A N 1
ATOM 2687 C CA . GLN A 1 332 ? 1.257 -16.131 -12.237 1.00 98.38 332 GLN A CA 1
ATOM 2688 C C . GLN A 1 332 ? -0.078 -15.772 -11.569 1.00 98.38 332 GLN A C 1
ATOM 2690 O O . GLN A 1 332 ? -0.656 -14.732 -11.882 1.00 98.38 332 GLN A O 1
ATOM 2695 N N . TYR A 1 333 ? -0.521 -16.577 -10.599 1.00 98.31 333 TYR A N 1
ATOM 2696 C CA . TYR A 1 333 ? -1.774 -16.361 -9.880 1.00 98.31 333 TYR A CA 1
ATOM 2697 C C . TYR A 1 333 ? -1.749 -15.110 -8.993 1.00 98.31 333 TYR A C 1
ATOM 2699 O O . TYR A 1 333 ? -2.717 -14.353 -8.975 1.00 98.31 333 TYR A O 1
ATOM 2707 N N . PHE A 1 334 ? -0.640 -14.828 -8.302 1.00 98.69 334 PHE A N 1
ATOM 2708 C CA . PHE A 1 334 ? -0.506 -13.591 -7.529 1.00 98.69 334 PHE A CA 1
ATOM 2709 C C . PHE A 1 334 ? -0.491 -12.350 -8.424 1.00 98.69 334 PHE A C 1
ATOM 2711 O O . PHE A 1 334 ? -1.182 -11.383 -8.119 1.00 98.69 334 PHE A O 1
ATOM 2718 N N . ILE A 1 335 ? 0.229 -12.377 -9.551 1.00 98.75 335 ILE A N 1
ATOM 2719 C CA . ILE A 1 335 ? 0.240 -11.255 -10.503 1.00 98.75 335 ILE A CA 1
ATOM 2720 C C . ILE A 1 335 ? -1.149 -11.013 -11.096 1.00 98.75 335 ILE A C 1
ATOM 2722 O O . ILE A 1 335 ? -1.577 -9.862 -11.160 1.00 98.75 335 ILE A O 1
ATOM 2726 N N . TYR A 1 336 ? -1.874 -12.075 -11.456 1.00 98.81 336 TYR A N 1
ATOM 2727 C CA . TYR A 1 336 ? -3.263 -11.971 -11.901 1.00 98.81 336 TYR A CA 1
ATOM 2728 C C . TYR A 1 336 ? -4.151 -11.281 -10.856 1.00 98.81 336 TYR A C 1
ATOM 2730 O O . TYR A 1 336 ? -4.801 -10.289 -11.172 1.00 98.81 336 TYR A O 1
ATOM 2738 N N . GLN A 1 337 ? -4.130 -11.738 -9.599 1.00 98.81 337 GLN A N 1
ATOM 2739 C CA . GLN A 1 337 ? -4.964 -11.168 -8.533 1.00 98.81 337 GLN A CA 1
ATOM 2740 C C . GLN A 1 337 ? -4.631 -9.697 -8.230 1.00 98.81 337 GLN A C 1
ATOM 2742 O O . GLN A 1 337 ? -5.538 -8.899 -7.993 1.00 98.81 337 GLN A O 1
ATOM 2747 N N . ILE A 1 338 ? -3.348 -9.313 -8.280 1.00 98.88 338 ILE A N 1
ATOM 2748 C CA . ILE A 1 338 ? -2.927 -7.911 -8.111 1.00 98.88 338 ILE A CA 1
ATOM 2749 C C . ILE A 1 338 ? -3.462 -7.050 -9.264 1.00 98.88 338 ILE A C 1
ATOM 2751 O O . ILE A 1 338 ? -4.004 -5.974 -9.025 1.00 98.88 338 ILE A O 1
ATOM 2755 N N . LEU A 1 339 ? -3.334 -7.510 -10.512 1.00 98.88 339 LEU A N 1
ATOM 2756 C CA . LEU A 1 339 ? -3.827 -6.773 -11.679 1.00 98.88 339 LEU A CA 1
ATOM 2757 C C . LEU A 1 339 ? -5.356 -6.680 -11.694 1.00 98.88 339 LEU A C 1
ATOM 2759 O O . LEU A 1 339 ? -5.889 -5.620 -12.011 1.00 98.88 339 LEU A O 1
ATOM 2763 N N . ARG A 1 340 ? -6.057 -7.742 -11.284 1.00 98.75 340 ARG A N 1
ATOM 2764 C CA . ARG A 1 340 ? -7.515 -7.744 -11.115 1.00 98.75 340 ARG A CA 1
ATOM 2765 C C . ARG A 1 340 ? -7.955 -6.687 -10.097 1.00 98.75 340 ARG A C 1
ATOM 2767 O O . ARG A 1 340 ? -8.813 -5.868 -10.411 1.00 98.75 340 ARG A O 1
ATOM 2774 N N . ALA A 1 341 ? -7.297 -6.621 -8.934 1.00 98.75 341 ALA A N 1
ATOM 2775 C CA . ALA A 1 341 ? -7.541 -5.564 -7.948 1.00 98.75 341 ALA A CA 1
ATOM 2776 C C . ALA A 1 341 ? -7.263 -4.163 -8.518 1.00 98.75 341 ALA A C 1
ATOM 2778 O O . ALA A 1 341 ? -8.058 -3.245 -8.325 1.00 98.75 341 ALA A O 1
ATOM 2779 N N . LEU A 1 342 ? -6.154 -3.985 -9.244 1.00 98.62 342 LEU A N 1
ATOM 2780 C CA . LEU A 1 342 ? -5.806 -2.680 -9.806 1.00 98.62 342 LEU A CA 1
ATOM 2781 C C . LEU A 1 342 ? -6.754 -2.227 -10.903 1.00 98.62 342 LEU A C 1
ATOM 2783 O O . LEU A 1 342 ? -7.027 -1.035 -10.976 1.00 98.62 342 LEU A O 1
ATOM 2787 N N . LYS A 1 343 ? -7.300 -3.139 -11.710 1.00 98.38 343 LYS A N 1
ATOM 2788 C CA . LYS A 1 343 ? -8.329 -2.804 -12.699 1.00 98.38 343 LYS A CA 1
ATOM 2789 C C . LYS A 1 343 ? -9.522 -2.139 -12.008 1.00 98.38 343 LYS A C 1
ATOM 2791 O O . LYS A 1 343 ? -9.941 -1.058 -12.425 1.00 98.38 343 LYS A O 1
ATOM 2796 N N . TYR A 1 344 ? -9.983 -2.734 -10.908 1.00 98.44 344 TYR A N 1
ATOM 2797 C CA . TYR A 1 344 ? -11.060 -2.200 -10.079 1.00 98.44 344 TYR A CA 1
ATOM 2798 C C . TYR A 1 344 ? -10.690 -0.838 -9.462 1.00 98.44 344 TYR A C 1
ATOM 2800 O O . TYR A 1 344 ? -11.362 0.161 -9.721 1.00 98.44 344 TYR A O 1
ATOM 2808 N N . ILE A 1 345 ? -9.563 -0.747 -8.745 1.00 97.69 345 ILE A N 1
ATOM 2809 C CA . ILE A 1 345 ? -9.093 0.491 -8.083 1.00 97.69 345 ILE A CA 1
ATOM 2810 C C . ILE A 1 345 ? -8.925 1.640 -9.092 1.00 97.69 345 ILE A C 1
ATOM 2812 O O . ILE A 1 345 ? -9.396 2.755 -8.878 1.00 97.69 345 ILE A O 1
ATOM 2816 N N . HIS A 1 346 ? -8.286 1.369 -10.231 1.00 95.44 346 HIS A N 1
ATOM 2817 C CA . HIS A 1 346 ? -8.012 2.369 -11.262 1.00 95.44 346 HIS A CA 1
ATOM 2818 C C . HIS A 1 346 ? -9.278 2.841 -11.974 1.00 95.44 346 HIS A C 1
ATOM 2820 O O . HIS A 1 346 ? -9.326 3.985 -12.435 1.00 95.44 346 HIS A O 1
ATOM 2826 N N . SER A 1 347 ? -10.292 1.987 -12.106 1.00 94.56 347 SER A N 1
ATOM 2827 C CA . SER A 1 347 ? -11.590 2.389 -12.659 1.00 94.56 347 SER A CA 1
ATOM 2828 C C . SER A 1 347 ? -12.377 3.309 -11.721 1.00 94.56 347 SER A C 1
ATOM 2830 O O . SER A 1 347 ? -13.082 4.186 -12.206 1.00 94.56 347 SER A O 1
ATOM 2832 N N . ALA A 1 348 ? -12.130 3.233 -10.408 1.00 92.62 348 ALA A N 1
ATOM 2833 C CA . ALA A 1 348 ? -12.661 4.169 -9.416 1.00 92.62 348 ALA A CA 1
ATOM 2834 C C . ALA A 1 348 ? -11.915 5.522 -9.369 1.00 92.62 348 ALA A C 1
ATOM 2836 O O . ALA A 1 348 ? -12.125 6.305 -8.448 1.00 92.62 348 ALA A O 1
ATOM 2837 N N . ASN A 1 349 ? -11.026 5.801 -10.330 1.00 89.88 349 ASN A N 1
ATOM 2838 C CA . ASN A 1 349 ? -10.160 6.986 -10.362 1.00 89.88 349 ASN A CA 1
ATOM 2839 C C . ASN A 1 349 ? -9.136 7.073 -9.209 1.00 89.88 349 ASN A C 1
ATOM 2841 O O . ASN A 1 349 ? -8.651 8.156 -8.892 1.00 89.88 349 ASN A O 1
ATOM 2845 N N . VAL A 1 350 ? -8.780 5.938 -8.596 1.00 91.44 350 VAL A N 1
ATOM 2846 C CA . VAL A 1 350 ? -7.840 5.870 -7.466 1.00 91.44 350 VAL A CA 1
ATOM 2847 C C . VAL A 1 350 ? -6.490 5.306 -7.916 1.00 91.44 350 VAL A C 1
ATOM 2849 O O . VAL A 1 350 ? -6.419 4.350 -8.684 1.00 91.44 350 VAL A O 1
ATOM 2852 N N . LEU A 1 351 ? -5.405 5.885 -7.405 1.00 92.00 351 LEU A N 1
ATOM 2853 C CA . LEU A 1 351 ? -4.038 5.368 -7.471 1.00 92.00 351 LEU A CA 1
ATOM 2854 C C . LEU A 1 351 ? -3.636 4.834 -6.098 1.00 92.00 351 LEU A C 1
ATOM 2856 O O . LEU A 1 351 ? -3.803 5.549 -5.110 1.00 92.00 351 LEU A O 1
ATOM 2860 N N . HIS A 1 352 ? -3.057 3.634 -6.020 1.00 94.25 352 HIS A N 1
ATOM 2861 C CA . HIS A 1 352 ? -2.653 3.051 -4.735 1.00 94.25 352 HIS A CA 1
ATOM 2862 C C . HIS A 1 352 ? -1.377 3.703 -4.177 1.00 94.25 352 HIS A C 1
ATOM 2864 O O . HIS A 1 352 ? -1.303 4.019 -2.991 1.00 94.25 352 HIS A O 1
ATOM 2870 N N . ARG A 1 353 ? -0.365 3.934 -5.028 1.00 91.75 353 ARG A N 1
ATOM 2871 C CA . ARG A 1 353 ? 0.897 4.657 -4.742 1.00 91.75 353 ARG A CA 1
ATOM 2872 C C . ARG A 1 353 ? 1.885 4.001 -3.773 1.00 91.75 353 ARG A C 1
ATOM 2874 O O . ARG A 1 353 ? 3.048 4.404 -3.761 1.00 91.75 353 ARG A O 1
ATOM 2881 N N . ASP A 1 354 ? 1.464 3.017 -2.984 1.00 91.75 354 ASP A N 1
ATOM 2882 C CA . ASP A 1 354 ? 2.346 2.281 -2.059 1.00 91.75 354 ASP A CA 1
ATOM 2883 C C . ASP A 1 354 ? 2.210 0.753 -2.168 1.00 91.75 354 ASP A C 1
ATOM 2885 O O . ASP A 1 354 ? 2.145 0.031 -1.173 1.00 91.75 354 ASP A O 1
ATOM 2889 N N . LEU A 1 355 ? 2.125 0.240 -3.400 1.00 96.62 355 LEU A N 1
ATOM 2890 C CA . LEU A 1 355 ? 2.143 -1.205 -3.623 1.00 96.62 355 LEU A CA 1
ATOM 2891 C C . LEU A 1 355 ? 3.530 -1.772 -3.323 1.00 96.62 355 LEU A C 1
ATOM 2893 O O . LEU A 1 355 ? 4.540 -1.370 -3.905 1.00 96.62 355 LEU A O 1
ATOM 2897 N N . LYS A 1 356 ? 3.555 -2.756 -2.430 1.00 96.06 356 LYS A N 1
ATOM 2898 C CA . LYS A 1 356 ? 4.741 -3.511 -2.022 1.00 96.06 356 LYS A CA 1
ATOM 2899 C C . LYS A 1 356 ? 4.305 -4.856 -1.434 1.00 96.06 356 LYS A C 1
ATOM 2901 O O . LYS A 1 356 ? 3.168 -4.960 -0.975 1.00 96.06 356 LYS A O 1
ATOM 2906 N N . PRO A 1 357 ? 5.177 -5.875 -1.362 1.00 97.25 357 PRO A N 1
ATOM 2907 C CA . PRO A 1 357 ? 4.788 -7.202 -0.895 1.00 97.25 357 PRO A CA 1
ATOM 2908 C C . PRO A 1 357 ? 4.191 -7.247 0.524 1.00 97.25 357 PRO A C 1
ATOM 2910 O O . PRO A 1 357 ? 3.387 -8.126 0.809 1.00 97.25 357 PRO A O 1
ATOM 2913 N N . SER A 1 358 ? 4.526 -6.311 1.419 1.00 93.81 358 SER A N 1
ATOM 2914 C CA . SER A 1 358 ? 3.917 -6.254 2.761 1.00 93.81 358 SER A CA 1
ATOM 2915 C C . SER A 1 358 ? 2.470 -5.745 2.769 1.00 93.81 358 SER A C 1
ATOM 2917 O O . SER A 1 358 ? 1.777 -5.946 3.758 1.00 93.81 358 SER A O 1
ATOM 2919 N N . ASN A 1 359 ? 2.028 -5.093 1.688 1.00 96.25 359 ASN A N 1
ATOM 2920 C CA . ASN A 1 359 ? 0.678 -4.538 1.523 1.00 96.25 359 ASN A CA 1
ATOM 2921 C C . ASN A 1 359 ? -0.216 -5.460 0.667 1.00 96.25 359 ASN A C 1
ATOM 2923 O O . ASN A 1 359 ? -1.295 -5.077 0.222 1.00 96.25 359 ASN A O 1
ATOM 2927 N N . LEU A 1 360 ? 0.254 -6.688 0.423 1.00 97.94 360 LEU A N 1
ATOM 2928 C CA . LEU A 1 360 ? -0.447 -7.741 -0.301 1.00 97.94 360 LEU A CA 1
ATOM 2929 C C . LEU A 1 360 ? -0.637 -8.914 0.656 1.00 97.94 360 LEU A C 1
ATOM 2931 O O . LEU A 1 360 ? 0.289 -9.689 0.903 1.00 97.94 360 LEU A O 1
ATOM 2935 N N . LEU A 1 361 ? -1.822 -9.003 1.244 1.00 97.06 361 LEU A N 1
ATOM 2936 C CA . LEU A 1 361 ? -2.164 -10.022 2.224 1.00 97.06 361 LEU A CA 1
ATOM 2937 C C . LEU A 1 361 ? -2.540 -11.326 1.526 1.00 97.06 361 LEU A C 1
ATOM 2939 O O . LEU A 1 361 ? -3.115 -11.305 0.442 1.00 97.06 361 LEU A O 1
ATOM 2943 N N . LEU A 1 362 ? -2.232 -12.453 2.161 1.00 95.94 362 LEU A N 1
ATOM 2944 C CA . LEU A 1 362 ? -2.457 -13.796 1.643 1.00 95.94 362 LEU A CA 1
ATOM 2945 C C . LEU A 1 362 ? -3.082 -14.707 2.690 1.00 95.94 362 LEU A C 1
ATOM 2947 O O . LEU A 1 362 ? -2.711 -14.662 3.869 1.00 95.94 362 LEU A O 1
ATOM 2951 N N . ASN A 1 363 ? -3.969 -15.580 2.219 1.00 92.56 363 ASN A N 1
ATOM 2952 C CA . ASN A 1 363 ? -4.495 -16.683 3.006 1.00 92.56 363 ASN A CA 1
ATOM 2953 C C . ASN A 1 363 ? -3.925 -18.046 2.580 1.00 92.56 363 ASN A C 1
ATOM 2955 O O . ASN A 1 363 ? -3.159 -18.162 1.620 1.00 92.56 363 ASN A O 1
ATOM 2959 N N . SER A 1 364 ? -4.290 -19.101 3.310 1.00 88.62 364 SER A N 1
ATOM 2960 C CA . SER A 1 364 ? -3.866 -20.481 3.023 1.00 88.62 364 SER A CA 1
ATOM 2961 C C . SER A 1 364 ? -4.332 -21.026 1.664 1.00 88.62 364 SER A C 1
ATOM 2963 O O . SER A 1 364 ? -3.702 -21.947 1.141 1.00 88.62 364 SER A O 1
ATOM 2965 N N . ASN A 1 365 ? -5.365 -20.435 1.059 1.00 92.50 365 ASN A N 1
ATOM 2966 C CA . ASN A 1 365 ? -5.849 -20.776 -0.282 1.00 92.50 365 ASN A CA 1
ATOM 2967 C C . ASN A 1 365 ? -5.106 -20.027 -1.403 1.00 92.50 365 ASN A C 1
ATOM 2969 O O . ASN A 1 365 ? -5.420 -20.225 -2.573 1.00 92.50 365 ASN A O 1
ATOM 2973 N N . CYS A 1 366 ? -4.100 -19.211 -1.065 1.00 94.50 366 CYS A N 1
ATOM 2974 C CA . CYS A 1 366 ? -3.416 -18.295 -1.984 1.00 94.50 366 CYS A CA 1
ATOM 2975 C C . CYS A 1 366 ? -4.315 -17.171 -2.531 1.00 94.50 366 CYS A C 1
ATOM 2977 O O . CYS A 1 366 ? -3.970 -16.568 -3.552 1.00 94.50 366 CYS A O 1
ATOM 2979 N N . ASP A 1 367 ? -5.419 -16.853 -1.850 1.00 96.31 367 ASP A N 1
ATOM 2980 C CA . ASP A 1 367 ? -6.203 -15.662 -2.166 1.00 96.31 367 ASP A CA 1
ATOM 2981 C C . ASP A 1 367 ? -5.442 -14.430 -1.680 1.00 96.31 367 ASP A C 1
ATOM 2983 O O . ASP A 1 367 ? -4.959 -14.383 -0.542 1.00 96.31 367 ASP A O 1
ATOM 2987 N N . LEU A 1 368 ? -5.330 -13.443 -2.561 1.00 98.19 368 LEU A N 1
ATOM 2988 C CA . LEU A 1 368 ? -4.593 -12.211 -2.340 1.00 98.19 368 LEU A CA 1
ATOM 2989 C C . LEU A 1 368 ? -5.550 -11.044 -2.158 1.00 98.19 368 LEU A C 1
ATOM 2991 O O . LEU A 1 368 ? -6.457 -10.861 -2.967 1.00 98.19 368 LEU A O 1
ATOM 2995 N N . LYS A 1 369 ? -5.290 -10.217 -1.141 1.00 98.44 369 LYS A N 1
ATOM 2996 C CA . LYS A 1 369 ? -6.007 -8.962 -0.892 1.00 98.44 369 LYS A CA 1
ATOM 2997 C C . LYS A 1 369 ? -5.041 -7.791 -0.756 1.00 98.44 369 LYS A C 1
ATOM 2999 O O . LYS A 1 369 ? -4.115 -7.835 0.051 1.00 98.44 369 LYS A O 1
ATOM 3004 N N . VAL A 1 370 ? -5.272 -6.741 -1.536 1.00 98.44 370 VAL A N 1
ATOM 3005 C CA . VAL A 1 370 ? -4.564 -5.460 -1.424 1.00 98.44 370 VAL A CA 1
ATOM 3006 C C . VAL A 1 370 ? -5.075 -4.709 -0.193 1.00 98.44 370 VAL A C 1
ATOM 3008 O O . VAL A 1 370 ? -6.284 -4.656 0.047 1.00 98.44 370 VAL A O 1
ATOM 3011 N N . CYS A 1 371 ? -4.164 -4.130 0.586 1.00 95.25 371 CYS A N 1
ATOM 3012 C CA . CYS A 1 371 ? -4.473 -3.295 1.747 1.00 95.25 371 CYS A CA 1
ATOM 3013 C C . CYS A 1 371 ? -3.588 -2.038 1.792 1.00 95.25 371 CYS A C 1
ATOM 3015 O O . CYS A 1 371 ? -2.651 -1.924 1.011 1.00 95.25 371 CYS A O 1
ATOM 3017 N N . ASP A 1 372 ? -3.825 -1.169 2.785 1.00 90.44 372 ASP A N 1
ATOM 3018 C CA . ASP A 1 372 ? -3.034 0.042 3.066 1.00 90.44 372 ASP A CA 1
ATOM 3019 C C . ASP A 1 372 ? -3.165 1.140 1.994 1.00 90.44 372 ASP A C 1
ATOM 3021 O O . ASP A 1 372 ? -2.246 1.467 1.244 1.00 90.44 372 ASP A O 1
ATOM 3025 N N . PHE A 1 373 ? -4.349 1.755 1.972 1.00 91.31 373 PHE A N 1
ATOM 3026 C CA . PHE A 1 373 ? -4.706 2.855 1.073 1.00 91.31 373 PHE A CA 1
ATOM 3027 C C . PHE A 1 373 ? -4.396 4.243 1.662 1.00 91.31 373 PHE A C 1
ATOM 3029 O O . PHE A 1 373 ? -4.846 5.263 1.137 1.00 91.31 373 PHE A O 1
ATOM 3036 N N . GLY A 1 374 ? -3.611 4.326 2.742 1.00 84.25 374 GLY A N 1
ATOM 3037 C CA . GLY A 1 374 ? -3.333 5.598 3.417 1.00 84.25 374 GLY A CA 1
ATOM 3038 C C . GLY A 1 374 ? -2.642 6.628 2.512 1.00 84.25 374 GLY A C 1
ATOM 3039 O O . GLY A 1 374 ? -2.860 7.837 2.644 1.00 84.25 374 GLY A O 1
ATOM 3040 N N . LEU A 1 375 ? -1.854 6.158 1.541 1.00 83.81 375 LEU A N 1
ATOM 3041 C CA . LEU A 1 375 ? -1.145 6.985 0.558 1.00 83.81 375 LEU A CA 1
ATOM 3042 C C . LEU A 1 375 ? -1.872 7.126 -0.789 1.00 83.81 375 LEU A C 1
ATOM 3044 O O . LEU A 1 375 ? -1.364 7.832 -1.662 1.00 83.81 375 LEU A O 1
ATOM 3048 N N . ALA A 1 376 ? -3.049 6.517 -0.948 1.00 85.25 376 ALA A N 1
ATOM 3049 C CA . ALA A 1 376 ? -3.806 6.555 -2.194 1.00 85.25 376 ALA A CA 1
ATOM 3050 C C . ALA A 1 376 ? -4.276 7.978 -2.548 1.00 85.25 376 ALA A C 1
ATOM 3052 O O . ALA A 1 376 ? -4.435 8.813 -1.654 1.00 85.25 376 ALA A O 1
ATOM 3053 N N . ARG A 1 377 ? -4.476 8.276 -3.839 1.00 83.44 377 ARG A N 1
ATOM 3054 C CA . ARG A 1 377 ? -4.963 9.583 -4.342 1.00 83.44 377 ARG A CA 1
ATOM 3055 C C . ARG A 1 377 ? -5.751 9.463 -5.640 1.00 83.44 377 ARG A C 1
ATOM 3057 O O . ARG A 1 377 ? -5.627 8.454 -6.329 1.00 83.44 377 ARG A O 1
ATOM 3064 N N . GLY A 1 378 ? -6.501 10.513 -5.969 1.00 80.75 378 GLY A N 1
ATOM 3065 C CA . GLY A 1 378 ? -7.181 10.664 -7.253 1.00 80.75 378 GLY A CA 1
ATOM 3066 C C . GLY A 1 378 ? -6.220 11.022 -8.389 1.00 80.75 378 GLY A C 1
ATOM 3067 O O . GLY A 1 378 ? -5.134 11.544 -8.137 1.00 80.75 378 GLY A O 1
ATOM 3068 N N . LEU A 1 379 ? -6.613 10.768 -9.643 1.00 71.38 379 LEU A N 1
ATOM 3069 C CA . LEU A 1 379 ? -5.824 11.179 -10.820 1.00 71.38 379 LEU A CA 1
ATOM 3070 C C . LEU A 1 379 ? -5.737 12.705 -10.991 1.00 71.38 379 LEU A C 1
ATOM 3072 O O . LEU A 1 379 ? -4.770 13.198 -11.563 1.00 71.38 379 LEU A O 1
ATOM 3076 N N . GLU A 1 380 ? -6.734 13.446 -10.506 1.00 63.59 380 GLU A N 1
ATOM 3077 C CA . GLU A 1 380 ? -6.859 14.902 -10.694 1.00 63.59 380 GLU A CA 1
ATOM 3078 C C . GLU A 1 380 ? -6.137 15.725 -9.615 1.00 63.59 380 GLU A C 1
ATOM 3080 O O . GLU A 1 380 ? -6.042 16.951 -9.712 1.00 63.59 380 GLU A O 1
ATOM 3085 N N . ASP A 1 381 ? -5.570 15.056 -8.608 1.00 61.59 381 ASP A N 1
ATOM 3086 C CA . ASP A 1 381 ? -4.860 15.678 -7.491 1.00 61.59 381 ASP A CA 1
ATOM 3087 C C . ASP A 1 381 ? -3.459 16.160 -7.930 1.00 61.59 381 ASP A C 1
ATOM 3089 O O . ASP A 1 381 ? -2.420 15.540 -7.692 1.00 61.59 381 ASP A O 1
ATOM 3093 N N . THR A 1 382 ? -3.447 17.268 -8.676 1.00 48.72 382 THR A N 1
ATOM 3094 C CA . THR A 1 382 ? -2.273 17.858 -9.348 1.00 48.72 382 THR A CA 1
ATOM 3095 C C . THR A 1 382 ? -1.478 18.834 -8.473 1.00 48.72 382 THR A C 1
ATOM 3097 O O . THR A 1 382 ? -0.436 19.342 -8.900 1.00 48.72 382 THR A O 1
ATOM 3100 N N . LYS A 1 383 ? -1.949 19.126 -7.252 1.00 49.62 383 LYS A N 1
ATOM 3101 C CA . LYS A 1 383 ? -1.440 20.235 -6.423 1.00 49.62 383 LYS A CA 1
ATOM 3102 C C . LYS A 1 383 ? -0.421 19.852 -5.352 1.00 49.62 383 LYS A C 1
ATOM 3104 O O . LYS A 1 383 ? 0.054 20.739 -4.648 1.00 49.62 383 LYS A O 1
ATOM 3109 N N . LEU A 1 384 ? -0.023 18.590 -5.230 1.00 48.88 384 LEU A N 1
ATOM 3110 C CA . LEU A 1 384 ? 0.790 18.184 -4.085 1.00 48.88 384 LEU A CA 1
ATOM 3111 C C . LEU A 1 384 ? 2.293 18.156 -4.382 1.00 48.88 384 LEU A C 1
ATOM 3113 O O . LEU A 1 384 ? 2.794 17.349 -5.170 1.00 48.88 384 LEU A O 1
ATOM 3117 N N . GLU A 1 385 ? 3.027 18.998 -3.650 1.00 45.09 385 GLU A N 1
ATOM 3118 C CA . GLU A 1 385 ? 4.404 18.696 -3.278 1.00 45.09 385 GLU A CA 1
ATOM 3119 C C . GLU A 1 385 ? 4.386 17.342 -2.569 1.00 45.09 385 GLU A C 1
ATOM 3121 O O . GLU A 1 385 ? 3.737 17.166 -1.537 1.00 45.09 385 GLU A O 1
ATOM 3126 N N . LEU A 1 386 ? 5.039 16.345 -3.169 1.00 46.09 386 LEU A N 1
ATOM 3127 C CA . LEU A 1 386 ? 5.233 15.055 -2.528 1.00 46.09 386 LEU A CA 1
ATOM 3128 C C . LEU A 1 386 ? 5.971 15.309 -1.219 1.00 46.09 386 LEU A C 1
ATOM 3130 O O . LEU A 1 386 ? 7.187 15.497 -1.226 1.00 46.09 386 LEU A O 1
ATOM 3134 N N . THR A 1 387 ? 5.248 15.318 -0.103 1.00 43.50 387 THR A N 1
ATOM 3135 C CA . THR A 1 387 ? 5.891 15.395 1.195 1.00 43.50 387 THR A CA 1
ATOM 3136 C C . THR A 1 387 ? 6.855 14.218 1.300 1.00 43.50 387 THR A C 1
ATOM 3138 O O . THR A 1 387 ? 6.511 13.051 1.084 1.00 43.50 387 THR A O 1
ATOM 3141 N N . GLU A 1 388 ? 8.119 14.575 1.493 1.00 45.09 388 GLU A N 1
ATOM 3142 C CA . GLU A 1 388 ? 9.301 13.770 1.219 1.00 45.09 388 GLU A CA 1
ATOM 3143 C C . GLU A 1 388 ? 9.476 12.696 2.311 1.00 45.09 388 GLU A C 1
ATOM 3145 O O . GLU A 1 388 ? 10.406 12.728 3.109 1.00 45.09 388 GLU A O 1
ATOM 3150 N N . TYR A 1 389 ? 8.534 11.750 2.411 1.00 47.59 389 TYR A N 1
ATOM 3151 C CA . TYR A 1 389 ? 8.431 10.873 3.576 1.00 47.59 389 TYR A CA 1
ATOM 3152 C C . TYR A 1 389 ? 9.106 9.503 3.429 1.00 47.59 389 TYR A C 1
ATOM 3154 O O . TYR A 1 389 ? 9.110 8.834 2.383 1.00 47.59 389 TYR A O 1
ATOM 3162 N N . VAL A 1 390 ? 9.668 9.138 4.583 1.00 46.50 390 VAL A N 1
ATOM 3163 C CA . VAL A 1 390 ? 10.414 7.959 5.026 1.00 46.50 390 VAL A CA 1
ATOM 3164 C C . VAL A 1 390 ? 9.580 6.681 4.864 1.00 46.50 390 VAL A C 1
ATOM 3166 O O . VAL A 1 390 ? 8.966 6.195 5.803 1.00 46.50 390 VAL A O 1
ATOM 3169 N N . VAL A 1 391 ? 9.544 6.130 3.651 1.00 59.62 391 VAL A N 1
ATOM 3170 C CA . VAL A 1 391 ? 8.971 4.803 3.358 1.00 59.62 391 VAL A CA 1
ATOM 3171 C C . VAL A 1 391 ? 9.911 4.068 2.402 1.00 59.62 391 VAL A C 1
ATOM 3173 O O . VAL A 1 391 ? 10.736 4.692 1.726 1.00 59.62 391 VAL A O 1
ATOM 3176 N N . THR A 1 392 ? 9.797 2.743 2.335 1.00 69.38 392 THR A N 1
ATOM 3177 C CA . THR A 1 392 ? 10.500 1.884 1.377 1.00 69.38 392 THR A CA 1
ATOM 3178 C C . THR A 1 392 ? 10.354 2.412 -0.055 1.00 69.38 392 THR A C 1
ATOM 3180 O O . THR A 1 392 ? 9.266 2.419 -0.624 1.00 69.38 392 THR A O 1
ATOM 3183 N N . ARG A 1 393 ? 11.465 2.858 -0.656 1.00 86.56 393 ARG A N 1
ATOM 3184 C CA . ARG A 1 393 ? 11.494 3.455 -2.008 1.00 86.56 393 ARG A CA 1
ATOM 3185 C C . ARG A 1 393 ? 11.575 2.422 -3.132 1.00 86.56 393 ARG A C 1
ATOM 3187 O O . ARG A 1 393 ? 11.423 2.780 -4.292 1.00 86.56 393 ARG A O 1
ATOM 3194 N N . TRP A 1 394 ? 11.795 1.155 -2.789 1.00 94.62 394 TRP A N 1
ATOM 3195 C CA . TRP A 1 394 ? 12.194 0.097 -3.724 1.00 94.62 394 TRP A CA 1
ATOM 3196 C C . TRP A 1 394 ? 11.184 -0.170 -4.849 1.00 94.62 394 TRP A C 1
ATOM 3198 O O . TRP A 1 394 ? 11.561 -0.640 -5.920 1.00 94.62 394 TRP A O 1
ATOM 3208 N N . TYR A 1 395 ? 9.916 0.174 -4.619 1.00 96.12 395 TYR A N 1
ATOM 3209 C CA . TYR A 1 395 ? 8.801 -0.027 -5.549 1.00 96.12 395 TYR A CA 1
ATOM 3210 C C . TYR A 1 395 ? 8.311 1.280 -6.188 1.00 96.12 395 TYR A C 1
ATOM 3212 O O . TYR A 1 395 ? 7.328 1.261 -6.925 1.00 96.12 395 TYR A O 1
ATOM 3220 N N . ARG A 1 396 ? 8.963 2.422 -5.915 1.00 92.75 396 ARG A N 1
ATOM 3221 C CA . ARG A 1 396 ? 8.571 3.728 -6.464 1.00 92.75 396 ARG A CA 1
ATOM 3222 C C . ARG A 1 396 ? 9.029 3.865 -7.915 1.00 92.75 396 ARG A C 1
ATOM 3224 O O . ARG A 1 396 ? 10.164 3.520 -8.248 1.00 92.75 396 ARG A O 1
ATOM 3231 N N . ALA A 1 397 ? 8.142 4.393 -8.752 1.00 93.75 397 ALA A N 1
ATOM 3232 C CA . ALA A 1 397 ? 8.387 4.607 -10.174 1.00 93.75 397 ALA A CA 1
ATOM 3233 C C . ALA A 1 397 ? 9.386 5.756 -10.439 1.00 93.75 397 ALA A C 1
ATOM 3235 O O . ALA A 1 397 ? 9.476 6.680 -9.622 1.00 93.75 397 ALA A O 1
ATOM 3236 N N . PRO A 1 398 ? 10.129 5.745 -11.564 1.00 93.62 398 PRO A N 1
ATOM 3237 C CA . PRO A 1 398 ? 11.079 6.803 -11.920 1.00 93.62 398 PRO A CA 1
ATOM 3238 C C . PRO A 1 398 ? 10.496 8.222 -11.863 1.00 93.62 398 PRO A C 1
ATOM 3240 O O . PRO A 1 398 ? 11.139 9.130 -11.350 1.00 93.62 398 PRO A O 1
ATOM 3243 N N . GLU A 1 399 ? 9.266 8.423 -12.325 1.00 91.00 399 GLU A N 1
ATOM 3244 C CA . GLU A 1 399 ? 8.555 9.705 -12.318 1.00 91.00 399 GLU A CA 1
ATOM 3245 C C . GLU A 1 399 ? 8.242 10.219 -10.909 1.00 91.00 399 GLU A C 1
ATOM 3247 O O . GLU A 1 399 ? 8.296 11.427 -10.678 1.00 91.00 399 GLU A O 1
ATOM 3252 N N . ILE A 1 400 ? 8.014 9.312 -9.951 1.00 87.12 400 ILE A N 1
ATOM 3253 C CA . ILE A 1 400 ? 7.876 9.643 -8.526 1.00 87.12 400 ILE A CA 1
ATOM 3254 C C . ILE A 1 400 ? 9.243 10.050 -7.968 1.00 87.12 400 ILE A C 1
ATOM 3256 O O . ILE A 1 400 ? 9.359 11.048 -7.261 1.00 87.12 400 ILE A O 1
ATOM 3260 N N . MET A 1 401 ? 10.300 9.308 -8.315 1.00 86.50 401 MET A N 1
ATOM 3261 C CA . MET A 1 401 ? 11.672 9.595 -7.874 1.00 86.50 401 MET A CA 1
ATOM 3262 C C . MET A 1 401 ? 12.223 10.913 -8.436 1.00 86.50 401 MET A C 1
ATOM 3264 O O . MET A 1 401 ? 13.075 11.540 -7.810 1.00 86.50 401 MET A O 1
ATOM 3268 N N . LEU A 1 402 ? 11.738 11.334 -9.604 1.00 86.06 402 LEU A N 1
ATOM 3269 C CA . LEU A 1 402 ? 12.136 12.563 -10.296 1.00 86.06 402 LEU A CA 1
ATOM 3270 C C . LEU A 1 402 ? 11.182 13.739 -10.024 1.00 86.06 402 LEU A C 1
ATOM 3272 O O . LEU A 1 402 ? 11.339 14.790 -10.648 1.00 86.06 402 LEU A O 1
ATOM 3276 N N . ALA A 1 403 ? 10.221 13.571 -9.107 1.00 79.50 403 ALA A N 1
ATOM 3277 C CA . ALA A 1 403 ? 9.244 14.584 -8.701 1.00 79.50 403 ALA A CA 1
ATOM 3278 C C . ALA A 1 403 ? 8.484 15.217 -9.887 1.00 79.50 403 ALA A C 1
ATOM 3280 O O . ALA A 1 403 ? 8.325 16.438 -9.977 1.00 79.50 403 ALA A O 1
ATOM 3281 N N . CYS A 1 404 ? 8.044 14.388 -10.837 1.00 78.25 404 CYS A N 1
ATOM 3282 C CA . CYS A 1 404 ? 7.204 14.842 -11.948 1.00 78.25 404 CYS A CA 1
ATOM 3283 C C . CYS A 1 404 ? 5.799 15.167 -11.432 1.00 78.25 404 CYS A C 1
ATOM 3285 O O . CYS A 1 404 ? 5.269 14.416 -10.641 1.00 78.25 404 CYS A O 1
ATOM 3287 N N . ARG A 1 405 ? 5.162 16.259 -11.864 1.00 68.75 405 ARG A N 1
ATOM 3288 C CA . ARG A 1 405 ? 3.850 16.662 -11.307 1.00 68.75 405 ARG A CA 1
ATOM 3289 C C . ARG A 1 405 ? 2.659 15.841 -11.810 1.00 68.75 405 ARG A C 1
ATOM 3291 O O . ARG A 1 405 ? 1.593 15.898 -11.216 1.00 68.75 405 ARG A O 1
ATOM 3298 N N . GLU A 1 406 ? 2.834 15.113 -12.906 1.00 71.44 406 GLU A N 1
ATOM 3299 C CA . GLU A 1 406 ? 1.773 14.345 -13.555 1.00 71.44 406 GLU A CA 1
ATOM 3300 C C . GLU A 1 406 ? 2.013 12.862 -13.304 1.00 71.44 406 GLU A C 1
ATOM 3302 O O . GLU A 1 406 ? 2.963 12.277 -13.829 1.00 71.44 406 GLU A O 1
ATOM 3307 N N . TYR A 1 407 ? 1.159 12.270 -12.474 1.00 77.19 407 TYR A N 1
ATOM 3308 C CA . TYR A 1 407 ? 1.173 10.842 -12.196 1.00 77.19 407 TYR A CA 1
ATOM 3309 C C . TYR A 1 407 ? -0.022 10.181 -12.863 1.00 77.19 407 TYR A C 1
ATOM 3311 O O . TYR A 1 407 ? -1.122 10.725 -12.892 1.00 77.19 407 TYR A O 1
ATOM 3319 N N . THR A 1 408 ? 0.195 8.979 -13.376 1.00 87.94 408 THR A N 1
ATOM 3320 C CA . THR A 1 408 ? -0.856 8.176 -13.994 1.00 87.94 408 THR A CA 1
ATOM 3321 C C . THR A 1 408 ? -0.934 6.820 -13.306 1.00 87.94 408 THR A C 1
ATOM 3323 O O . THR A 1 408 ? -0.092 6.461 -12.482 1.00 87.94 408 THR A O 1
ATOM 3326 N N . LYS A 1 409 ? -1.913 6.013 -13.716 1.00 93.00 409 LYS A N 1
ATOM 3327 C CA . LYS A 1 409 ? -2.059 4.594 -13.349 1.00 93.00 409 LYS A CA 1
ATOM 3328 C C . LYS A 1 409 ? -0.773 3.774 -13.546 1.00 93.00 409 LYS A C 1
ATOM 3330 O O . LYS A 1 409 ? -0.574 2.759 -12.880 1.00 93.00 409 LYS A O 1
ATOM 3335 N N . ALA A 1 410 ? 0.132 4.235 -14.415 1.00 95.88 410 ALA A N 1
ATOM 3336 C CA . ALA A 1 410 ? 1.406 3.593 -14.715 1.00 95.88 410 ALA A CA 1
ATOM 3337 C C . ALA A 1 410 ? 2.357 3.485 -13.507 1.00 95.88 410 ALA A C 1
ATOM 3339 O O . ALA A 1 410 ? 3.250 2.631 -13.529 1.00 95.88 410 ALA A O 1
ATOM 3340 N N . ILE A 1 411 ? 2.193 4.305 -12.458 1.00 95.44 411 ILE A N 1
ATOM 3341 C CA . ILE A 1 411 ? 3.025 4.207 -11.244 1.00 95.44 411 ILE A CA 1
ATOM 3342 C C . ILE A 1 411 ? 2.788 2.883 -10.509 1.00 95.44 411 ILE A C 1
ATOM 3344 O O . ILE A 1 411 ? 3.744 2.246 -10.074 1.00 95.44 411 ILE A O 1
ATOM 3348 N N . ASP A 1 412 ? 1.533 2.431 -10.429 1.00 97.56 412 ASP A N 1
ATOM 3349 C CA . ASP A 1 412 ? 1.180 1.187 -9.745 1.00 97.56 412 ASP A CA 1
ATOM 3350 C C . ASP A 1 412 ? 1.635 -0.019 -10.579 1.00 97.56 412 ASP A C 1
ATOM 3352 O O . ASP A 1 412 ? 2.131 -1.002 -10.031 1.00 97.56 412 ASP A O 1
ATOM 3356 N N . VAL A 1 413 ? 1.566 0.085 -11.915 1.00 98.69 413 VAL A N 1
ATOM 3357 C CA . VAL A 1 413 ? 2.100 -0.932 -12.842 1.00 98.69 413 VAL A CA 1
ATOM 3358 C C . VAL A 1 413 ? 3.607 -1.120 -12.650 1.00 98.69 413 VAL A C 1
ATOM 3360 O O . VAL A 1 413 ? 4.093 -2.252 -12.646 1.00 98.69 413 VAL A O 1
ATOM 3363 N N . TRP A 1 414 ? 4.357 -0.034 -12.442 1.00 98.50 414 TRP A N 1
ATOM 3364 C CA . TRP A 1 414 ? 5.779 -0.128 -12.112 1.00 98.50 414 TRP A CA 1
ATOM 3365 C C . TRP A 1 414 ? 6.004 -0.895 -10.806 1.00 98.50 414 TRP A C 1
ATOM 3367 O O . TRP A 1 414 ? 6.826 -1.813 -10.763 1.00 98.50 414 TRP A O 1
ATOM 3377 N N . SER A 1 415 ? 5.255 -0.558 -9.752 1.00 98.50 415 SER A N 1
ATOM 3378 C CA . SER A 1 415 ? 5.347 -1.256 -8.468 1.00 98.50 415 SER A CA 1
ATOM 3379 C C . SER A 1 415 ? 5.037 -2.750 -8.611 1.00 98.50 415 SER A C 1
ATOM 3381 O O . SER A 1 415 ? 5.770 -3.574 -8.060 1.00 98.50 415 SER A O 1
ATOM 3383 N N . VAL A 1 416 ? 4.029 -3.118 -9.414 1.00 98.81 416 VAL A N 1
ATOM 3384 C CA . VAL A 1 416 ? 3.722 -4.520 -9.757 1.00 98.81 416 VAL A CA 1
ATOM 3385 C C . VAL A 1 416 ? 4.895 -5.181 -10.477 1.00 98.81 416 VAL A C 1
ATOM 3387 O O . VAL A 1 416 ? 5.260 -6.299 -10.127 1.00 98.81 416 VAL A O 1
ATOM 3390 N N . GLY A 1 417 ? 5.542 -4.492 -11.419 1.00 98.81 417 GLY A N 1
ATOM 3391 C CA . GLY A 1 417 ? 6.753 -4.981 -12.082 1.00 98.81 417 GLY A CA 1
ATOM 3392 C C . GLY A 1 417 ? 7.888 -5.284 -11.096 1.00 98.81 417 GLY A C 1
ATOM 3393 O O . GLY A 1 417 ? 8.523 -6.336 -11.186 1.00 98.81 417 GLY A O 1
ATOM 3394 N N . CYS A 1 418 ? 8.110 -4.416 -10.104 1.00 98.81 418 CYS A N 1
ATOM 3395 C CA . CYS A 1 418 ? 9.084 -4.660 -9.035 1.00 98.81 418 CYS A CA 1
ATOM 3396 C C . CYS A 1 418 ? 8.707 -5.878 -8.175 1.00 98.81 418 CYS A C 1
ATOM 3398 O O . CYS A 1 418 ? 9.568 -6.711 -7.893 1.00 98.81 418 CYS A O 1
ATOM 3400 N N . ILE A 1 419 ? 7.429 -6.014 -7.799 1.00 98.81 419 ILE A N 1
ATOM 3401 C CA . ILE A 1 419 ? 6.913 -7.166 -7.039 1.00 98.81 419 ILE A CA 1
ATOM 3402 C C . ILE A 1 419 ? 7.065 -8.461 -7.848 1.00 98.81 419 ILE A C 1
ATOM 3404 O O . ILE A 1 419 ? 7.493 -9.481 -7.313 1.00 98.81 419 ILE A O 1
ATOM 3408 N N . PHE A 1 420 ? 6.772 -8.428 -9.148 1.00 98.75 420 PHE A N 1
ATOM 3409 C CA . PHE A 1 420 ? 6.895 -9.574 -10.044 1.00 98.75 420 PHE A CA 1
ATOM 3410 C C . PHE A 1 420 ? 8.351 -10.038 -10.161 1.00 98.75 420 PHE A C 1
ATOM 3412 O O . PHE A 1 420 ? 8.658 -11.214 -9.963 1.00 98.75 420 PHE A O 1
ATOM 3419 N N . ALA A 1 421 ? 9.271 -9.104 -10.387 1.00 98.56 421 ALA A N 1
ATOM 3420 C CA . ALA A 1 421 ? 10.705 -9.359 -10.359 1.00 98.56 421 ALA A CA 1
ATOM 3421 C C . ALA A 1 421 ? 11.180 -9.963 -9.023 1.00 98.56 421 ALA A C 1
ATOM 3423 O O . ALA A 1 421 ? 12.020 -10.869 -9.005 1.00 98.56 421 ALA A O 1
ATOM 3424 N N . GLU A 1 422 ? 10.644 -9.479 -7.904 1.00 98.31 422 GLU A N 1
ATOM 3425 C CA . GLU A 1 422 ? 10.986 -9.964 -6.569 1.00 98.31 422 GLU A CA 1
ATOM 3426 C C . GLU A 1 422 ? 10.445 -11.370 -6.295 1.00 98.31 422 GLU A C 1
ATOM 3428 O O . GLU A 1 422 ? 11.168 -12.198 -5.743 1.00 98.31 422 GLU A O 1
ATOM 3433 N N . LEU A 1 423 ? 9.234 -11.690 -6.757 1.00 98.12 423 LEU A N 1
ATOM 3434 C CA . LEU A 1 423 ? 8.677 -13.044 -6.707 1.00 98.12 423 LEU A CA 1
ATOM 3435 C C . LEU A 1 423 ? 9.559 -14.050 -7.462 1.00 98.12 423 LEU A C 1
ATOM 3437 O O . LEU A 1 423 ? 9.794 -15.156 -6.974 1.00 98.12 423 LEU A O 1
ATOM 3441 N N . LEU A 1 424 ? 10.093 -13.655 -8.623 1.00 97.44 424 LEU A N 1
ATOM 3442 C CA . LEU A 1 424 ? 10.951 -14.511 -9.448 1.00 97.44 424 LEU A CA 1
ATOM 3443 C C . LEU A 1 424 ? 12.324 -14.779 -8.810 1.00 97.44 424 LEU A C 1
ATOM 3445 O O . LEU A 1 424 ? 12.839 -15.893 -8.916 1.00 97.44 424 LEU A O 1
ATOM 3449 N N . ALA A 1 425 ? 12.937 -13.779 -8.164 1.00 96.12 425 ALA A N 1
ATOM 3450 C CA . ALA A 1 425 ? 14.293 -13.897 -7.607 1.00 96.12 425 ALA A CA 1
ATOM 3451 C C . ALA A 1 425 ? 14.363 -14.078 -6.083 1.00 96.12 425 ALA A C 1
ATOM 3453 O O . ALA A 1 425 ? 15.455 -14.319 -5.561 1.00 96.12 425 ALA A O 1
ATOM 3454 N N . ARG A 1 426 ? 13.239 -13.955 -5.370 1.00 96.00 426 ARG A N 1
ATOM 3455 C CA . ARG A 1 426 ? 13.152 -13.913 -3.898 1.00 96.00 426 ARG A CA 1
ATOM 3456 C C . ARG A 1 426 ? 14.048 -12.864 -3.241 1.00 96.00 426 ARG A C 1
ATOM 3458 O O . ARG A 1 426 ? 14.612 -13.083 -2.169 1.00 96.00 426 ARG A O 1
ATOM 3465 N N . LYS A 1 427 ? 14.232 -11.741 -3.926 1.00 95.62 427 LYS A N 1
ATOM 3466 C CA . LYS A 1 427 ? 15.008 -10.591 -3.460 1.00 95.62 427 LYS A CA 1
ATOM 3467 C C . LYS A 1 427 ? 14.536 -9.339 -4.197 1.00 95.62 427 LYS A C 1
ATOM 3469 O O . LYS A 1 427 ? 14.149 -9.461 -5.364 1.00 95.62 427 LYS A O 1
ATOM 3474 N N . PRO A 1 428 ? 14.605 -8.159 -3.569 1.00 97.00 428 PRO A N 1
ATOM 3475 C CA . PRO A 1 428 ? 14.087 -6.944 -4.174 1.00 97.00 428 PRO A CA 1
ATOM 3476 C C . PRO A 1 428 ? 14.928 -6.576 -5.398 1.00 97.00 428 PRO A C 1
ATOM 3478 O O . PRO A 1 428 ? 16.152 -6.751 -5.398 1.00 97.00 428 PRO A O 1
ATOM 3481 N N . LEU A 1 429 ? 14.276 -6.070 -6.448 1.00 97.75 429 LEU A N 1
ATOM 3482 C CA . LEU A 1 429 ? 14.962 -5.704 -7.691 1.00 97.75 429 LEU A CA 1
ATOM 3483 C C . LEU A 1 429 ? 15.801 -4.428 -7.531 1.00 97.75 429 LEU A C 1
ATOM 3485 O O . LEU A 1 429 ? 16.946 -4.386 -7.978 1.00 97.75 429 LEU A O 1
ATOM 3489 N N . PHE A 1 430 ? 15.253 -3.414 -6.856 1.00 97.50 430 PHE A N 1
ATOM 3490 C CA . PHE A 1 430 ? 15.888 -2.103 -6.695 1.00 97.50 430 PHE A CA 1
ATOM 3491 C C . PHE A 1 430 ? 15.939 -1.670 -5.219 1.00 97.50 430 PHE A C 1
ATOM 3493 O O . PHE A 1 430 ? 15.169 -0.798 -4.815 1.00 97.50 430 PHE A O 1
ATOM 3500 N N . PRO A 1 431 ? 16.809 -2.267 -4.382 1.00 95.19 431 PRO A N 1
ATOM 3501 C CA . PRO A 1 431 ? 16.931 -1.909 -2.971 1.00 95.19 431 PRO A CA 1
ATOM 3502 C C . PRO A 1 431 ? 17.766 -0.632 -2.751 1.00 95.19 431 PRO A C 1
ATOM 3504 O O . PRO A 1 431 ? 18.839 -0.679 -2.152 1.00 95.19 431 PRO A O 1
ATOM 3507 N N . GLY A 1 432 ? 17.306 0.514 -3.258 1.00 90.94 432 GLY A N 1
ATOM 3508 C CA . GLY A 1 432 ? 18.017 1.787 -3.125 1.00 90.94 432 GLY A CA 1
ATOM 3509 C C . GLY A 1 432 ? 18.034 2.317 -1.691 1.00 90.94 432 GLY A C 1
ATOM 3510 O O . GLY A 1 432 ? 17.052 2.211 -0.951 1.00 90.94 432 GLY A O 1
ATOM 3511 N N . GLU A 1 433 ? 19.166 2.910 -1.313 1.00 84.81 433 GLU A N 1
ATOM 3512 C CA . GLU A 1 433 ? 19.386 3.522 0.010 1.00 84.81 433 GLU A CA 1
ATOM 3513 C C . GLU A 1 433 ? 18.879 4.972 0.068 1.00 84.81 433 GLU A C 1
ATOM 3515 O O . GLU A 1 433 ? 18.404 5.439 1.103 1.00 84.81 433 GLU A O 1
ATOM 3520 N N . ASP A 1 434 ? 18.931 5.669 -1.065 1.00 84.00 434 ASP A N 1
ATOM 3521 C CA . ASP A 1 434 ? 18.467 7.041 -1.250 1.00 84.00 434 ASP A CA 1
ATOM 3522 C C . ASP A 1 434 ? 17.937 7.243 -2.683 1.00 84.00 434 ASP A C 1
ATOM 3524 O O . ASP A 1 434 ? 17.854 6.294 -3.468 1.00 84.00 434 ASP A O 1
ATOM 3528 N N . TYR A 1 435 ? 17.537 8.472 -3.027 1.00 82.69 435 TYR A N 1
ATOM 3529 C CA . TYR A 1 435 ? 16.937 8.760 -4.331 1.00 82.69 435 TYR A CA 1
ATOM 3530 C C . TYR A 1 435 ? 17.898 8.553 -5.507 1.00 82.69 435 TYR A C 1
ATOM 3532 O O . TYR A 1 435 ? 17.481 8.077 -6.563 1.00 82.69 435 TYR A O 1
ATOM 3540 N N . ILE A 1 436 ? 19.176 8.888 -5.320 1.00 87.12 436 ILE A N 1
ATOM 3541 C CA . ILE A 1 436 ? 20.196 8.773 -6.359 1.00 87.12 436 ILE A CA 1
ATOM 3542 C C . ILE A 1 436 ? 20.500 7.301 -6.568 1.00 87.12 436 ILE A C 1
ATOM 3544 O O . ILE A 1 436 ? 20.451 6.821 -7.698 1.00 87.12 436 ILE A O 1
ATOM 3548 N N . HIS A 1 437 ? 20.752 6.579 -5.477 1.00 90.50 437 HIS A N 1
ATOM 3549 C CA . HIS A 1 437 ? 21.052 5.159 -5.532 1.00 90.50 437 HIS A CA 1
ATOM 3550 C C . HIS A 1 437 ? 19.880 4.372 -6.136 1.00 90.50 437 HIS A C 1
ATOM 3552 O O . HIS A 1 437 ? 20.098 3.512 -6.985 1.00 90.50 437 HIS A O 1
ATOM 3558 N N . GLN A 1 438 ? 18.630 4.707 -5.795 1.00 92.81 438 GLN A N 1
ATOM 3559 C CA . GLN A 1 438 ? 17.452 4.089 -6.412 1.00 92.81 438 GLN A CA 1
ATOM 3560 C C . GLN A 1 438 ? 17.437 4.282 -7.938 1.00 92.81 438 GLN A C 1
ATOM 3562 O O . GLN A 1 438 ? 17.249 3.315 -8.674 1.00 92.81 438 GLN A O 1
ATOM 3567 N N . LEU A 1 439 ? 17.666 5.508 -8.424 1.00 93.12 439 LEU A N 1
ATOM 3568 C CA . LEU A 1 439 ? 17.715 5.795 -9.862 1.00 93.12 439 LEU A CA 1
ATOM 3569 C C . LEU A 1 439 ? 18.888 5.087 -10.554 1.00 93.12 439 LEU A C 1
ATOM 3571 O O . LEU A 1 439 ? 18.722 4.606 -11.671 1.00 93.12 439 LEU A O 1
ATOM 3575 N N . GLN A 1 440 ? 20.040 4.973 -9.890 1.00 93.25 440 GLN A N 1
ATOM 3576 C CA . GLN A 1 440 ? 21.197 4.230 -10.396 1.00 93.25 440 GLN A CA 1
ATOM 3577 C C . GLN A 1 440 ? 20.908 2.733 -10.527 1.00 93.25 440 GLN A C 1
ATOM 3579 O O . GLN A 1 440 ? 21.200 2.147 -11.561 1.00 93.25 440 GLN A O 1
ATOM 3584 N N . LEU A 1 441 ? 20.266 2.116 -9.531 1.00 95.88 441 LEU A N 1
ATOM 3585 C CA . LEU A 1 441 ? 19.864 0.707 -9.611 1.00 95.88 441 LEU A CA 1
ATOM 3586 C C . LEU A 1 441 ? 18.873 0.464 -10.756 1.00 95.88 441 LEU A C 1
ATOM 3588 O O . LEU A 1 441 ? 18.949 -0.557 -11.442 1.00 95.88 441 LEU A O 1
ATOM 3592 N N . ILE A 1 442 ? 17.959 1.412 -10.982 1.00 96.69 442 ILE A N 1
ATOM 3593 C CA . ILE A 1 442 ? 17.013 1.362 -12.098 1.00 96.69 442 ILE A CA 1
ATOM 3594 C C . ILE A 1 442 ? 17.757 1.401 -13.438 1.00 96.69 442 ILE A C 1
ATOM 3596 O O . ILE A 1 442 ? 17.521 0.541 -14.291 1.00 96.69 442 ILE A O 1
ATOM 3600 N N . THR A 1 443 ? 18.674 2.352 -13.631 1.00 95.50 443 THR A N 1
ATOM 3601 C CA . THR A 1 443 ? 19.435 2.476 -14.885 1.00 95.50 443 THR A CA 1
ATOM 3602 C C . THR A 1 443 ? 20.456 1.356 -15.077 1.00 95.50 443 THR A C 1
ATOM 3604 O O . THR A 1 443 ? 20.726 0.976 -16.213 1.00 95.50 443 THR A O 1
ATOM 3607 N N . ASP A 1 444 ? 20.967 0.750 -14.005 1.00 95.25 444 ASP A N 1
ATOM 3608 C CA . ASP A 1 444 ? 21.839 -0.428 -14.072 1.00 95.25 444 ASP A CA 1
ATOM 3609 C C . ASP A 1 444 ? 21.122 -1.658 -14.656 1.00 95.25 444 ASP A C 1
ATOM 3611 O O . ASP A 1 444 ? 21.765 -2.535 -15.238 1.00 95.25 444 ASP A O 1
ATOM 3615 N N . VAL A 1 445 ? 19.795 -1.748 -14.515 1.00 96.62 445 VAL A N 1
ATOM 3616 C CA . VAL A 1 445 ? 18.989 -2.837 -15.091 1.00 96.62 445 VAL A CA 1
ATOM 3617 C C . VAL A 1 445 ? 18.398 -2.440 -16.439 1.00 96.62 445 VAL A C 1
ATOM 3619 O O . VAL A 1 445 ? 18.566 -3.170 -17.418 1.00 96.62 445 VAL A O 1
ATOM 3622 N N . LEU A 1 446 ? 17.722 -1.291 -16.510 1.00 96.62 446 LEU A N 1
ATOM 3623 C CA . LEU A 1 446 ? 16.988 -0.861 -17.705 1.00 96.62 446 LEU A CA 1
ATOM 3624 C C . LEU A 1 446 ? 17.871 -0.189 -18.764 1.00 96.62 446 LEU A C 1
ATOM 3626 O O . LEU A 1 446 ? 17.440 -0.053 -19.908 1.00 96.62 446 LEU A O 1
ATOM 3630 N N . GLY A 1 447 ? 19.107 0.165 -18.412 1.00 95.38 447 GLY A N 1
ATOM 3631 C CA . GLY A 1 447 ? 19.985 1.003 -19.219 1.00 95.38 447 GLY A CA 1
ATOM 3632 C C . GLY A 1 447 ? 19.721 2.493 -19.001 1.00 95.38 447 GLY A C 1
ATOM 3633 O O . GLY A 1 447 ? 18.751 2.895 -18.352 1.00 95.38 447 GLY A O 1
ATOM 3634 N N . THR A 1 448 ? 20.602 3.331 -19.546 1.00 94.12 448 THR A N 1
ATOM 3635 C CA . THR A 1 448 ? 20.387 4.783 -19.558 1.00 94.12 448 THR A CA 1
ATOM 3636 C C . THR A 1 448 ? 19.164 5.114 -20.424 1.00 94.12 448 THR A C 1
ATOM 3638 O O . THR A 1 448 ? 19.120 4.676 -21.577 1.00 94.12 448 THR A O 1
ATOM 3641 N N . PRO A 1 449 ? 18.172 5.867 -19.909 1.00 94.31 449 PRO A N 1
ATOM 3642 C CA . PRO A 1 449 ? 16.991 6.228 -20.686 1.00 94.31 449 PRO A CA 1
ATOM 3643 C C . PRO A 1 449 ? 17.368 7.139 -21.858 1.00 94.31 449 PRO A C 1
ATOM 3645 O O . PRO A 1 449 ? 18.214 8.024 -21.721 1.00 94.31 449 PRO A O 1
ATOM 3648 N N . SER A 1 450 ? 16.728 6.934 -23.010 1.00 93.19 450 SER A N 1
ATOM 3649 C CA . SER A 1 450 ? 16.892 7.827 -24.161 1.00 93.19 450 SER A CA 1
ATOM 3650 C C . SER A 1 450 ? 16.228 9.189 -23.913 1.00 93.19 450 SER A C 1
ATOM 3652 O O . SER A 1 450 ? 15.363 9.314 -23.046 1.00 93.19 450 SER A O 1
ATOM 3654 N N . GLU A 1 451 ? 16.557 10.214 -24.706 1.00 91.06 451 GLU A N 1
ATOM 3655 C CA . GLU A 1 451 ? 15.865 11.517 -24.625 1.00 91.06 451 GLU A CA 1
ATOM 3656 C C . GLU A 1 451 ? 14.347 11.379 -24.836 1.00 91.06 451 GLU A C 1
ATOM 3658 O O . GLU A 1 451 ? 13.562 12.015 -24.134 1.00 91.06 451 GLU A O 1
ATOM 3663 N N . ALA A 1 452 ? 13.917 10.475 -25.724 1.00 91.12 452 ALA A N 1
ATOM 3664 C CA . ALA A 1 452 ? 12.501 10.165 -25.920 1.00 91.12 452 ALA A CA 1
ATOM 3665 C C . ALA A 1 452 ? 11.866 9.505 -24.681 1.00 91.12 452 ALA A C 1
ATOM 3667 O O . ALA A 1 452 ? 10.690 9.721 -24.390 1.00 91.12 452 ALA A O 1
ATOM 3668 N N . ASP A 1 453 ? 12.629 8.714 -23.923 1.00 91.06 453 ASP A N 1
ATOM 3669 C CA . ASP A 1 453 ? 12.149 8.119 -22.673 1.00 91.06 453 ASP A CA 1
ATOM 3670 C C . ASP A 1 453 ? 12.095 9.120 -21.520 1.00 91.06 453 ASP A C 1
ATOM 3672 O O . ASP A 1 453 ? 11.341 8.912 -20.577 1.00 91.06 453 ASP A O 1
ATOM 3676 N N . MET A 1 454 ? 12.857 10.210 -21.602 1.00 92.88 454 MET A N 1
ATOM 3677 C CA . MET A 1 454 ? 12.883 11.288 -20.612 1.00 92.88 454 MET A CA 1
ATOM 3678 C C . MET A 1 454 ? 11.906 12.429 -20.927 1.00 92.88 454 MET A C 1
ATOM 3680 O O . MET A 1 454 ? 11.866 13.416 -20.188 1.00 92.88 454 MET A O 1
ATOM 3684 N N . HIS A 1 455 ? 11.113 12.325 -22.000 1.00 89.31 455 HIS A N 1
ATOM 3685 C CA . HIS A 1 455 ? 10.233 13.403 -22.462 1.00 89.31 455 HIS A CA 1
ATOM 3686 C C . HIS A 1 455 ? 9.246 13.878 -21.382 1.00 89.31 455 HIS A C 1
ATOM 3688 O O . HIS A 1 455 ? 9.059 15.083 -21.217 1.00 89.31 455 HIS A O 1
ATOM 3694 N N . PHE A 1 456 ? 8.696 12.948 -20.592 1.00 89.12 456 PHE A N 1
ATOM 3695 C CA . PHE A 1 456 ? 7.754 13.236 -19.503 1.00 89.12 456 PHE A CA 1
ATOM 3696 C C . PHE A 1 456 ? 8.360 14.084 -18.364 1.00 89.12 456 PHE A C 1
ATOM 3698 O O . PHE A 1 456 ? 7.636 14.712 -17.591 1.00 89.12 456 PHE A O 1
ATOM 3705 N N . ILE A 1 457 ? 9.694 14.140 -18.243 1.00 90.06 457 ILE A N 1
ATOM 3706 C CA . ILE A 1 457 ? 10.373 14.896 -17.187 1.00 90.06 457 ILE A CA 1
ATOM 3707 C C . ILE A 1 457 ? 10.336 16.389 -17.538 1.00 90.06 457 ILE A C 1
ATOM 3709 O O . ILE A 1 457 ? 11.114 16.875 -18.359 1.00 90.06 457 ILE A O 1
ATOM 3713 N N . LYS A 1 458 ? 9.461 17.157 -16.887 1.00 86.25 458 LYS A N 1
ATOM 3714 C CA . LYS A 1 458 ? 9.351 18.610 -17.132 1.00 86.25 458 LYS A CA 1
ATOM 3715 C C . LYS A 1 458 ? 10.494 19.422 -16.510 1.00 86.25 458 LYS A C 1
ATOM 3717 O O . LYS A 1 458 ? 10.851 20.479 -17.019 1.00 86.25 458 LYS A O 1
ATOM 3722 N N . SER A 1 459 ? 11.093 18.929 -15.425 1.00 87.69 459 SER A N 1
ATOM 3723 C CA . SER A 1 459 ? 12.186 19.613 -14.724 1.00 87.69 459 SER A CA 1
ATOM 3724 C C . SER A 1 459 ? 13.521 19.452 -15.455 1.00 87.69 459 SER A C 1
ATOM 3726 O O . SER A 1 459 ? 14.096 18.362 -15.494 1.00 87.69 459 SER A O 1
ATOM 3728 N N . GLU A 1 460 ? 14.074 20.556 -15.965 1.00 88.50 460 GLU A N 1
ATOM 3729 C CA . GLU A 1 460 ? 15.379 20.537 -16.642 1.00 88.50 460 GLU A CA 1
ATOM 3730 C C . GLU A 1 460 ? 16.523 20.149 -15.691 1.00 88.50 460 GLU A C 1
ATOM 3732 O O . GLU A 1 460 ? 17.491 19.504 -16.093 1.00 88.50 460 GLU A O 1
ATOM 3737 N N . LYS A 1 461 ? 16.395 20.462 -14.395 1.00 87.31 461 LYS A N 1
ATOM 3738 C CA . LYS A 1 461 ? 17.351 20.023 -13.367 1.00 87.31 461 LYS A CA 1
ATOM 3739 C C . LYS A 1 461 ? 17.373 18.496 -13.245 1.00 87.31 461 LYS A C 1
ATOM 3741 O O . LYS A 1 461 ? 18.454 17.915 -13.168 1.00 87.31 461 LYS A O 1
ATOM 3746 N N . ALA A 1 462 ? 16.203 17.857 -13.255 1.00 87.44 462 ALA A N 1
ATOM 3747 C CA . ALA A 1 462 ? 16.082 16.401 -13.191 1.00 87.44 462 ALA A CA 1
ATOM 3748 C C . ALA A 1 462 ? 16.601 15.733 -14.478 1.00 87.44 462 ALA A C 1
ATOM 3750 O O . ALA A 1 462 ? 17.366 14.772 -14.401 1.00 87.44 462 ALA A O 1
ATOM 3751 N N . LYS A 1 463 ? 16.289 16.294 -15.657 1.00 90.44 463 LYS A N 1
ATOM 3752 C CA . LYS A 1 463 ? 16.864 15.852 -16.943 1.00 90.44 463 LYS A CA 1
ATOM 3753 C C . LYS A 1 463 ? 18.388 15.926 -16.940 1.00 90.44 463 LYS A C 1
ATOM 3755 O O . LYS A 1 463 ? 19.056 14.939 -17.237 1.00 90.44 463 LYS A O 1
ATOM 3760 N N . ARG A 1 464 ? 18.958 17.066 -16.537 1.00 90.81 464 ARG A N 1
ATOM 3761 C CA . ARG A 1 464 ? 20.415 17.244 -16.438 1.00 90.81 464 ARG A CA 1
ATOM 3762 C C . ARG A 1 464 ? 21.047 16.259 -15.455 1.00 90.81 464 ARG A C 1
ATOM 3764 O O . ARG A 1 464 ? 22.106 15.714 -15.747 1.00 90.81 464 ARG A O 1
ATOM 3771 N N . PHE A 1 465 ? 20.400 16.003 -14.318 1.00 89.69 465 PHE A N 1
ATOM 3772 C CA . PHE A 1 465 ? 20.856 14.991 -13.366 1.00 89.69 465 PHE A CA 1
ATOM 3773 C C . PHE A 1 465 ? 20.951 13.598 -14.007 1.00 89.69 465 PHE A C 1
ATOM 3775 O O . PHE A 1 465 ? 21.971 12.934 -13.825 1.00 89.69 465 PHE A O 1
ATOM 3782 N N . MET A 1 466 ? 19.939 13.186 -14.782 1.00 92.06 466 MET A N 1
ATOM 3783 C CA . MET A 1 466 ? 19.935 11.898 -15.487 1.00 92.06 466 MET A CA 1
ATOM 3784 C C . MET A 1 466 ? 20.997 11.832 -16.590 1.00 92.06 466 MET A C 1
ATOM 3786 O O . MET A 1 466 ? 21.709 10.835 -16.673 1.00 92.06 466 MET A O 1
ATOM 3790 N N . ARG A 1 467 ? 21.169 12.904 -17.379 1.00 90.81 467 ARG A N 1
ATOM 3791 C CA . ARG A 1 467 ? 22.218 12.995 -18.418 1.00 90.81 467 ARG A CA 1
ATOM 3792 C C . ARG A 1 467 ? 23.632 12.884 -17.848 1.00 90.81 467 ARG A C 1
ATOM 3794 O O . ARG A 1 467 ? 24.514 12.342 -18.501 1.00 90.81 467 ARG A O 1
ATOM 3801 N N . ASN A 1 468 ? 23.838 13.380 -16.629 1.00 90.25 468 ASN A N 1
ATOM 3802 C CA . ASN A 1 468 ? 25.131 13.330 -15.950 1.00 90.25 468 ASN A CA 1
ATOM 3803 C C . ASN A 1 468 ? 25.412 11.982 -15.261 1.00 90.25 468 ASN A C 1
ATOM 3805 O O . ASN A 1 468 ? 26.499 11.808 -14.708 1.00 90.25 468 ASN A O 1
ATOM 3809 N N . GLN A 1 469 ? 24.462 11.039 -15.247 1.00 86.38 469 GLN A N 1
ATOM 3810 C CA . GLN A 1 469 ? 24.729 9.705 -14.712 1.00 86.38 469 GLN A CA 1
ATOM 3811 C C . GLN A 1 469 ? 25.636 8.906 -15.661 1.00 86.38 469 GLN A C 1
ATOM 3813 O O . GLN A 1 469 ? 25.586 9.094 -16.878 1.00 86.38 469 GLN A O 1
ATOM 3818 N N . PRO A 1 470 ? 26.448 7.973 -15.133 1.00 88.50 470 PRO A N 1
ATOM 3819 C CA . PRO A 1 470 ? 27.225 7.067 -15.965 1.00 88.50 470 PRO A CA 1
ATOM 3820 C C . PRO A 1 470 ? 26.345 6.311 -16.967 1.00 88.50 470 PRO A C 1
ATOM 3822 O O . PRO A 1 470 ? 25.280 5.808 -16.607 1.00 88.50 470 PRO A O 1
ATOM 3825 N N . LEU A 1 471 ? 26.819 6.175 -18.208 1.00 91.19 471 LEU A N 1
ATOM 3826 C CA . LEU A 1 471 ? 26.116 5.386 -19.216 1.00 91.19 471 LEU A CA 1
ATOM 3827 C C . LEU A 1 471 ? 26.059 3.905 -18.808 1.00 91.19 471 LEU A C 1
ATOM 3829 O O . LEU A 1 471 ? 27.041 3.332 -18.316 1.00 91.19 471 LEU A O 1
ATOM 3833 N N . ARG A 1 472 ? 24.894 3.289 -19.015 1.00 94.00 472 ARG A N 1
ATOM 3834 C CA . ARG A 1 472 ? 24.593 1.892 -18.690 1.00 94.00 472 ARG A CA 1
ATOM 3835 C C . ARG A 1 472 ? 23.910 1.210 -19.863 1.00 94.00 472 ARG A C 1
ATOM 3837 O O . ARG A 1 472 ? 22.985 1.753 -20.465 1.00 94.00 472 ARG A O 1
ATOM 3844 N N . CYS A 1 473 ? 24.351 -0.007 -20.160 1.00 93.56 473 CYS A N 1
ATOM 3845 C CA . CYS A 1 473 ? 23.684 -0.871 -21.127 1.00 93.56 473 CYS A CA 1
ATOM 3846 C C . CYS A 1 473 ? 22.534 -1.616 -20.448 1.00 93.56 473 CYS A C 1
ATOM 3848 O O . CYS A 1 473 ? 22.699 -2.121 -19.336 1.00 93.56 473 CYS A O 1
ATOM 3850 N N . LYS A 1 474 ? 21.396 -1.735 -21.139 1.00 94.50 474 LYS A N 1
ATOM 3851 C CA . LYS A 1 474 ? 20.263 -2.532 -20.661 1.00 94.50 474 LYS A CA 1
ATOM 3852 C C . LYS A 1 474 ? 20.691 -3.985 -20.449 1.00 94.50 474 LYS A C 1
ATOM 3854 O O . LYS A 1 474 ? 21.253 -4.613 -21.349 1.00 94.50 474 LYS A O 1
ATOM 3859 N N . ARG A 1 475 ? 20.384 -4.535 -19.275 1.00 94.88 475 ARG A N 1
ATOM 3860 C CA . ARG A 1 475 ? 20.603 -5.953 -18.972 1.00 94.88 475 ARG A CA 1
ATOM 3861 C C . ARG A 1 475 ? 19.475 -6.781 -19.571 1.00 94.88 475 ARG A C 1
ATOM 3863 O O . ARG A 1 475 ? 18.312 -6.380 -19.539 1.00 94.88 475 ARG A O 1
ATOM 3870 N N . LYS A 1 476 ? 19.796 -7.960 -20.107 1.00 94.12 476 LYS A N 1
ATOM 3871 C CA . LYS A 1 476 ? 18.755 -8.873 -20.584 1.00 94.12 476 LYS A CA 1
ATOM 3872 C C . LYS A 1 476 ? 18.043 -9.485 -19.383 1.00 94.12 476 LYS A C 1
ATOM 3874 O O . LYS A 1 476 ? 18.676 -10.057 -18.498 1.00 94.12 476 LYS A O 1
ATOM 3879 N N . MET A 1 477 ? 16.716 -9.407 -19.380 1.00 93.94 477 MET A N 1
ATOM 3880 C CA . MET A 1 477 ? 15.893 -9.966 -18.303 1.00 93.94 477 MET A CA 1
ATOM 3881 C C . MET A 1 477 ? 16.049 -11.493 -18.195 1.00 93.94 477 MET A C 1
ATOM 3883 O O . MET A 1 477 ? 15.984 -12.040 -17.101 1.00 93.94 477 MET A O 1
ATOM 3887 N N . SER A 1 478 ? 16.368 -12.168 -19.305 1.00 96.19 478 SER A N 1
ATOM 3888 C CA . SER A 1 478 ? 16.728 -13.593 -19.340 1.00 96.19 478 SER A CA 1
ATOM 3889 C C . SER A 1 478 ? 17.974 -13.929 -18.521 1.00 96.19 478 SER A C 1
ATOM 3891 O O . SER A 1 478 ? 18.051 -15.010 -17.951 1.00 96.19 478 SER A O 1
ATOM 3893 N N . ASP A 1 479 ? 18.940 -13.011 -18.434 1.00 95.69 479 ASP A N 1
ATOM 3894 C CA . ASP A 1 479 ? 20.178 -13.234 -17.678 1.00 95.69 479 ASP A CA 1
ATOM 3895 C C . ASP A 1 479 ? 19.924 -13.064 -16.173 1.00 95.69 479 ASP A C 1
ATOM 3897 O O . ASP A 1 479 ? 20.563 -13.707 -15.341 1.00 95.69 479 ASP A O 1
ATOM 3901 N N . LEU A 1 480 ? 18.970 -12.197 -15.819 1.00 95.12 480 LEU A N 1
ATOM 3902 C CA . LEU A 1 480 ? 18.516 -11.982 -14.446 1.00 95.12 480 LEU A CA 1
ATOM 3903 C C . LEU A 1 480 ? 17.620 -13.120 -13.945 1.00 95.12 480 LEU A C 1
ATOM 3905 O O . LEU A 1 480 ? 17.737 -13.530 -12.789 1.00 95.12 480 LEU A O 1
ATOM 3909 N N . TYR A 1 481 ? 16.754 -13.638 -14.816 1.00 96.56 481 TYR A N 1
ATOM 3910 C CA . TYR A 1 481 ? 15.744 -14.642 -14.488 1.00 96.56 481 TYR A CA 1
ATOM 3911 C C . TYR A 1 481 ? 15.770 -15.798 -15.502 1.00 96.56 481 TYR A C 1
ATOM 3913 O O . TYR A 1 481 ? 14.813 -15.996 -16.250 1.00 96.56 481 TYR A O 1
ATOM 3921 N N . PRO A 1 482 ? 16.834 -16.621 -15.515 1.00 95.31 482 PRO A N 1
ATOM 3922 C CA . PRO A 1 482 ? 17.035 -17.658 -16.535 1.00 95.31 482 PRO A CA 1
ATOM 3923 C C . PRO A 1 482 ? 16.009 -18.799 -16.491 1.00 95.31 482 PRO A C 1
ATOM 3925 O O . PRO A 1 482 ? 15.946 -19.608 -17.409 1.00 95.31 482 PRO A O 1
ATOM 3928 N N . LYS A 1 483 ? 15.223 -18.892 -15.413 1.00 92.81 483 LYS A N 1
ATOM 3929 C CA . LYS A 1 483 ? 14.170 -19.903 -15.235 1.00 92.81 483 LYS A CA 1
ATOM 3930 C C . LYS A 1 483 ? 12.777 -19.412 -15.646 1.00 92.81 483 LYS A C 1
ATOM 3932 O O . LYS A 1 483 ? 11.842 -20.205 -15.622 1.00 92.81 483 LYS A O 1
ATOM 3937 N N . ALA A 1 484 ? 12.621 -18.124 -15.951 1.00 96.19 484 ALA A N 1
ATOM 3938 C CA . ALA A 1 484 ? 11.342 -17.553 -16.353 1.00 96.19 484 ALA A CA 1
ATOM 3939 C C . ALA A 1 484 ? 11.047 -17.858 -17.831 1.00 96.19 484 ALA A C 1
ATOM 3941 O O . ALA A 1 484 ? 11.965 -17.919 -18.650 1.00 96.19 484 ALA A O 1
ATOM 3942 N N . SER A 1 485 ? 9.769 -18.037 -18.177 1.00 97.12 485 SER A N 1
ATOM 3943 C CA . SER A 1 485 ? 9.357 -18.217 -19.574 1.00 97.12 485 SER A CA 1
ATOM 3944 C C . SER A 1 485 ? 9.496 -16.918 -20.375 1.00 97.12 485 SER A C 1
ATOM 3946 O O . SER A 1 485 ? 9.581 -15.826 -19.809 1.00 97.12 485 SER A O 1
ATOM 3948 N N . ALA A 1 486 ? 9.481 -17.019 -21.705 1.00 97.88 486 ALA A N 1
ATOM 3949 C CA . ALA A 1 486 ? 9.551 -15.846 -22.572 1.00 97.88 486 ALA A CA 1
ATOM 3950 C C . ALA A 1 486 ? 8.372 -14.886 -22.336 1.00 97.88 486 ALA A C 1
ATOM 3952 O O . ALA A 1 486 ? 8.573 -13.678 -22.266 1.00 97.88 486 ALA A O 1
ATOM 3953 N N . GLU A 1 487 ? 7.164 -15.415 -22.136 1.00 98.25 487 GLU A N 1
ATOM 3954 C CA . GLU A 1 487 ? 5.947 -14.640 -21.875 1.00 98.25 487 GLU A CA 1
ATOM 3955 C C . GLU A 1 487 ? 6.011 -13.933 -20.515 1.00 98.25 487 GLU A C 1
ATOM 3957 O O . GLU A 1 487 ? 5.593 -12.783 -20.394 1.00 98.25 487 GLU A O 1
ATOM 3962 N N . CYS A 1 488 ? 6.573 -14.597 -19.499 1.00 98.38 488 CYS A N 1
ATOM 3963 C CA . CYS A 1 488 ? 6.817 -14.006 -18.184 1.00 98.38 488 CYS A CA 1
ATOM 3964 C C . CYS A 1 488 ? 7.756 -12.798 -18.293 1.00 98.38 488 CYS A C 1
ATOM 3966 O O . CYS A 1 488 ? 7.461 -11.720 -17.774 1.00 98.38 488 CYS A O 1
ATOM 3968 N N . LEU A 1 489 ? 8.872 -12.971 -19.007 1.00 98.38 489 LEU A N 1
ATOM 3969 C CA . LEU A 1 489 ? 9.855 -11.913 -19.218 1.00 98.38 489 LEU A CA 1
ATOM 3970 C C . LEU A 1 489 ? 9.319 -10.780 -20.097 1.00 98.38 489 LEU A C 1
ATOM 3972 O O . LEU A 1 489 ? 9.696 -9.630 -19.870 1.00 98.38 489 LEU A O 1
ATOM 3976 N N . ASP A 1 490 ? 8.469 -11.074 -21.083 1.00 98.62 490 ASP A N 1
ATOM 3977 C CA . ASP A 1 490 ? 7.834 -10.050 -21.919 1.00 98.62 490 ASP A CA 1
ATOM 3978 C C . ASP A 1 490 ? 6.915 -9.162 -21.076 1.00 98.62 490 ASP A C 1
ATOM 3980 O O . ASP A 1 490 ? 7.104 -7.946 -21.050 1.00 98.62 490 ASP A O 1
ATOM 3984 N N . LEU A 1 491 ? 6.016 -9.761 -20.283 1.00 98.75 491 LEU A N 1
ATOM 3985 C CA . LEU A 1 491 ? 5.132 -9.002 -19.393 1.00 98.75 491 LEU A CA 1
ATOM 3986 C C . LEU A 1 491 ? 5.934 -8.138 -18.413 1.00 98.75 491 LEU A C 1
ATOM 3988 O O . LEU A 1 491 ? 5.664 -6.946 -18.264 1.00 98.75 491 LEU A O 1
ATOM 3992 N N . LEU A 1 492 ? 6.968 -8.716 -17.794 1.00 98.62 492 LEU A N 1
ATOM 3993 C CA . LEU A 1 492 ? 7.830 -8.007 -16.853 1.00 98.62 492 LEU A CA 1
ATOM 3994 C C . LEU A 1 492 ? 8.544 -6.809 -17.503 1.00 98.62 492 LEU A C 1
ATOM 3996 O O . LEU A 1 492 ? 8.602 -5.734 -16.908 1.00 98.62 492 LEU A O 1
ATOM 4000 N N . ASN A 1 493 ? 9.056 -6.960 -18.730 1.00 97.88 493 ASN A N 1
ATOM 4001 C CA . ASN A 1 493 ? 9.683 -5.860 -19.473 1.00 97.88 493 ASN A CA 1
ATOM 4002 C C . ASN A 1 493 ? 8.689 -4.753 -19.837 1.00 97.88 493 ASN A C 1
ATOM 4004 O O . ASN A 1 493 ? 9.070 -3.584 -19.853 1.00 97.88 493 ASN A O 1
ATOM 4008 N N . ARG A 1 494 ? 7.435 -5.106 -20.138 1.00 98.50 494 ARG A N 1
ATOM 4009 C CA . ARG A 1 494 ? 6.391 -4.126 -20.460 1.00 98.50 494 ARG A CA 1
ATOM 4010 C C . ARG A 1 494 ? 5.879 -3.377 -19.227 1.00 98.50 494 ARG A C 1
ATOM 4012 O O . ARG A 1 494 ? 5.434 -2.243 -19.360 1.00 98.50 494 ARG A O 1
ATOM 4019 N N . MET A 1 495 ? 5.963 -3.974 -18.037 1.00 98.69 495 MET A N 1
ATOM 4020 C CA . MET A 1 495 ? 5.703 -3.281 -16.768 1.00 98.69 495 MET A CA 1
ATOM 4021 C C . MET A 1 495 ? 6.869 -2.360 -16.377 1.00 98.69 495 MET A C 1
ATOM 4023 O O . MET A 1 495 ? 6.661 -1.209 -15.997 1.00 98.69 495 MET A O 1
ATOM 4027 N N . LEU A 1 496 ? 8.110 -2.845 -16.497 1.00 98.31 496 LEU A N 1
ATOM 4028 C CA . LEU A 1 496 ? 9.328 -2.130 -16.100 1.00 98.31 496 LEU A CA 1
ATOM 4029 C C . LEU A 1 496 ? 9.916 -1.301 -17.249 1.00 98.31 496 LEU A C 1
ATOM 4031 O O . LEU A 1 496 ? 11.041 -1.525 -17.700 1.00 98.31 496 LEU A O 1
ATOM 4035 N N . HIS A 1 497 ? 9.153 -0.307 -17.698 1.00 96.38 497 HIS A N 1
ATOM 4036 C CA . HIS A 1 497 ? 9.624 0.691 -18.654 1.00 96.38 497 HIS A CA 1
ATOM 4037 C C . HIS A 1 497 ? 9.918 2.025 -17.954 1.00 96.38 497 HIS A C 1
ATOM 4039 O O . HIS A 1 497 ? 9.141 2.464 -17.106 1.00 96.38 497 HIS A O 1
ATOM 4045 N N . PHE A 1 498 ? 11.029 2.691 -18.300 1.00 95.62 498 PHE A N 1
ATOM 4046 C CA . PHE A 1 498 ? 11.408 3.962 -17.666 1.00 95.62 498 PHE A CA 1
ATOM 4047 C C . PHE A 1 498 ? 10.346 5.044 -17.910 1.00 95.62 498 PHE A C 1
ATOM 4049 O O . PHE A 1 498 ? 9.786 5.581 -16.959 1.00 95.62 498 PHE A O 1
ATOM 4056 N N . ASN A 1 499 ? 10.023 5.297 -19.182 1.00 94.81 499 ASN A N 1
ATOM 4057 C CA . ASN A 1 499 ? 8.917 6.171 -19.569 1.00 94.81 499 ASN A CA 1
ATOM 4058 C C . ASN A 1 499 ? 7.559 5.546 -19.163 1.00 94.81 499 ASN A C 1
ATOM 4060 O O . ASN A 1 499 ? 7.286 4.431 -19.625 1.00 94.81 499 ASN A O 1
ATOM 4064 N N . PRO A 1 500 ? 6.727 6.230 -18.349 1.00 95.38 500 PRO A N 1
ATOM 4065 C CA . PRO A 1 500 ? 5.417 5.733 -17.928 1.00 95.38 500 PRO A CA 1
ATOM 4066 C C . PRO A 1 500 ? 4.438 5.511 -19.087 1.00 95.38 500 PRO A C 1
ATOM 4068 O O . PRO A 1 500 ? 3.696 4.534 -19.050 1.00 95.38 500 PRO A O 1
ATOM 4071 N N . ASP A 1 501 ? 4.489 6.324 -20.145 1.00 94.44 501 ASP A N 1
ATOM 4072 C CA . ASP A 1 501 ? 3.574 6.236 -21.299 1.00 94.44 501 ASP A CA 1
ATOM 4073 C C . ASP A 1 501 ? 3.794 4.970 -22.138 1.00 94.44 501 ASP A C 1
ATOM 4075 O O . ASP A 1 501 ? 2.960 4.586 -22.954 1.00 94.44 501 ASP A O 1
ATOM 4079 N N . LYS A 1 502 ? 4.948 4.322 -21.957 1.00 96.19 502 LYS A N 1
ATOM 4080 C CA . LYS A 1 502 ? 5.319 3.079 -22.643 1.00 96.19 502 LYS A CA 1
ATOM 4081 C C . LYS A 1 502 ? 5.057 1.834 -21.795 1.00 96.19 502 LYS A C 1
ATOM 4083 O O . LYS A 1 502 ? 5.337 0.728 -22.261 1.00 96.19 502 LYS A O 1
ATOM 4088 N N . ARG A 1 503 ? 4.579 1.986 -20.554 1.00 97.88 503 ARG A N 1
ATOM 4089 C CA . ARG A 1 503 ? 4.219 0.842 -19.709 1.00 97.88 503 ARG A CA 1
ATOM 4090 C C . ARG A 1 503 ? 2.899 0.250 -20.176 1.00 97.88 503 ARG A C 1
ATOM 4092 O O . ARG A 1 503 ? 1.992 0.971 -20.580 1.00 97.88 503 ARG A O 1
ATOM 4099 N N . ILE A 1 504 ? 2.799 -1.071 -20.098 1.00 98.62 504 ILE A N 1
ATOM 4100 C CA . ILE A 1 504 ? 1.544 -1.782 -20.353 1.00 98.62 504 ILE A CA 1
ATOM 4101 C C . ILE A 1 504 ? 0.450 -1.291 -19.403 1.00 98.62 504 ILE A C 1
ATOM 4103 O O . ILE A 1 504 ? 0.708 -1.047 -18.224 1.00 98.62 504 ILE A O 1
ATOM 4107 N N . THR A 1 505 ? -0.773 -1.141 -19.903 1.00 98.38 505 THR A N 1
ATOM 4108 C CA . THR A 1 505 ? -1.910 -0.826 -19.034 1.00 98.38 505 THR A CA 1
ATOM 4109 C C . THR A 1 505 ? -2.320 -2.062 -18.230 1.00 98.38 505 THR A C 1
ATOM 4111 O O . THR A 1 505 ? -1.973 -3.189 -18.579 1.00 98.38 505 THR A O 1
ATOM 4114 N N . VAL A 1 506 ? -3.078 -1.882 -17.145 1.00 98.31 506 VAL A N 1
ATOM 4115 C CA . VAL A 1 506 ? -3.591 -3.024 -16.366 1.00 98.31 506 VAL A CA 1
ATOM 4116 C C . VAL A 1 506 ? -4.500 -3.919 -17.218 1.00 98.31 506 VAL A C 1
ATOM 4118 O O . VAL A 1 506 ? -4.408 -5.140 -17.121 1.00 98.31 506 VAL A O 1
ATOM 4121 N N . GLN A 1 507 ? -5.323 -3.320 -18.084 1.00 97.19 507 GLN A N 1
ATOM 4122 C CA . GLN A 1 507 ? -6.205 -4.047 -18.999 1.00 97.19 507 GLN A CA 1
ATOM 4123 C C . GLN A 1 507 ? -5.392 -4.914 -19.969 1.00 97.19 507 GLN A C 1
ATOM 4125 O O . GLN A 1 507 ? -5.579 -6.127 -20.018 1.00 97.19 507 GLN A O 1
ATOM 4130 N N . ASP A 1 508 ? -4.415 -4.315 -20.654 1.00 98.44 508 ASP A N 1
ATOM 4131 C CA . ASP A 1 508 ? -3.554 -5.044 -21.593 1.00 98.44 508 ASP A CA 1
ATOM 4132 C C . ASP A 1 508 ? -2.704 -6.113 -20.883 1.00 98.44 508 ASP A C 1
ATOM 4134 O O . ASP A 1 508 ? -2.358 -7.140 -21.467 1.00 98.44 508 ASP A O 1
ATOM 4138 N N . ALA A 1 509 ? -2.340 -5.884 -19.615 1.00 98.75 509 ALA A N 1
ATOM 4139 C CA . ALA A 1 509 ? -1.594 -6.847 -18.813 1.00 98.75 509 ALA A CA 1
ATOM 4140 C C . ALA A 1 509 ? -2.432 -8.083 -18.460 1.00 98.75 509 ALA A C 1
ATOM 4142 O O . ALA A 1 509 ? -1.892 -9.188 -18.500 1.00 98.75 509 ALA A O 1
ATOM 4143 N N . LEU A 1 510 ? -3.725 -7.918 -18.151 1.00 98.62 510 LEU A N 1
ATOM 4144 C CA . LEU A 1 510 ? -4.658 -9.032 -17.926 1.00 98.62 510 LEU A CA 1
ATOM 4145 C C . LEU A 1 510 ? -4.880 -9.855 -19.203 1.00 98.62 510 LEU A C 1
ATOM 4147 O O . LEU A 1 510 ? -4.913 -11.080 -19.140 1.00 98.62 510 LEU A O 1
ATOM 4151 N N . GLU A 1 511 ? -4.921 -9.197 -20.362 1.00 98.44 511 GLU A N 1
ATOM 4152 C CA . GLU A 1 511 ? -5.049 -9.838 -21.680 1.00 98.44 511 GLU A CA 1
ATOM 4153 C C . GLU A 1 511 ? -3.732 -10.455 -22.200 1.00 98.44 511 GLU A C 1
ATOM 4155 O O . GLU A 1 511 ? -3.699 -11.125 -23.237 1.00 98.44 511 GLU A O 1
ATOM 4160 N N . HIS A 1 512 ? -2.617 -10.248 -21.493 1.00 98.75 512 HIS A N 1
ATOM 4161 C CA . HIS A 1 512 ? -1.299 -10.687 -21.934 1.00 98.75 512 HIS A CA 1
ATOM 4162 C C . HIS A 1 512 ? -1.195 -12.226 -22.009 1.00 98.75 512 HIS A C 1
ATOM 4164 O O . HIS A 1 512 ? -1.674 -12.917 -21.106 1.00 98.75 512 HIS A O 1
ATOM 4170 N N . PRO A 1 513 ? -0.464 -12.811 -22.988 1.00 98.50 513 PRO A N 1
ATOM 4171 C CA . PRO A 1 513 ? -0.307 -14.267 -23.120 1.00 98.50 513 PRO A CA 1
ATOM 4172 C C . PRO A 1 513 ? 0.174 -14.989 -21.856 1.00 98.50 513 PRO A C 1
ATOM 4174 O O . PRO A 1 513 ? -0.184 -16.141 -21.624 1.00 98.50 513 PRO A O 1
ATOM 4177 N N . TYR A 1 514 ? 0.957 -14.305 -21.016 1.00 98.56 514 TYR A N 1
ATOM 4178 C CA . TYR A 1 514 ? 1.390 -14.833 -19.720 1.00 98.56 514 TYR A CA 1
ATOM 4179 C C . TYR A 1 514 ? 0.226 -15.121 -18.762 1.00 98.56 514 TYR A C 1
ATOM 4181 O O . TYR A 1 514 ? 0.375 -16.000 -17.930 1.00 98.56 514 TYR A O 1
ATOM 4189 N N . LEU A 1 515 ? -0.911 -14.425 -18.854 1.00 98.38 515 LEU A N 1
ATOM 4190 C CA . LEU A 1 515 ? -2.076 -14.611 -17.977 1.00 98.38 515 LEU A CA 1
ATOM 4191 C C . LEU A 1 515 ? -3.263 -15.280 -18.684 1.00 98.38 515 LEU A C 1
ATOM 4193 O O . LEU A 1 515 ? -4.311 -15.461 -18.072 1.00 98.38 515 LEU A O 1
ATOM 4197 N N . ALA A 1 516 ? -3.098 -15.721 -19.934 1.00 97.44 516 ALA A N 1
ATOM 4198 C CA . ALA A 1 516 ? -4.185 -16.240 -20.770 1.00 97.44 516 ALA A CA 1
ATOM 4199 C C . ALA A 1 516 ? -4.955 -17.432 -20.166 1.00 97.44 516 ALA A C 1
ATOM 4201 O O . ALA A 1 516 ? -6.106 -17.669 -20.522 1.00 97.44 516 ALA A O 1
ATOM 4202 N N . THR A 1 517 ? -4.335 -18.206 -19.270 1.00 96.62 517 THR A N 1
ATOM 4203 C CA . THR A 1 517 ? -4.978 -19.331 -18.570 1.00 96.62 517 THR A CA 1
ATOM 4204 C C . THR A 1 517 ? -5.884 -18.903 -17.416 1.00 96.62 517 THR A C 1
ATOM 4206 O O . THR A 1 517 ? -6.737 -19.691 -17.012 1.00 96.62 517 THR A O 1
ATOM 4209 N N . LEU A 1 518 ? -5.683 -17.695 -16.885 1.00 97.00 518 LEU A N 1
ATOM 4210 C CA . LEU A 1 518 ? -6.405 -17.127 -15.744 1.00 97.00 518 LEU A CA 1
ATOM 4211 C C . LEU A 1 518 ? -7.381 -16.024 -16.164 1.00 97.00 518 LEU A C 1
ATOM 4213 O O . LEU A 1 518 ? -8.406 -15.863 -15.513 1.00 97.00 518 LEU A O 1
ATOM 4217 N N . HIS A 1 519 ? -7.068 -15.301 -17.243 1.00 96.50 519 HIS A N 1
ATOM 4218 C CA . HIS A 1 519 ? -7.861 -14.185 -17.745 1.00 96.50 519 HIS A CA 1
ATOM 4219 C C . HIS A 1 519 ? -9.325 -14.579 -17.971 1.00 96.50 519 HIS A C 1
ATOM 4221 O O . HIS A 1 519 ? -9.636 -15.500 -18.739 1.00 96.50 519 HIS A O 1
ATOM 4227 N N . GLN A 1 520 ? -10.226 -13.865 -17.301 1.00 95.38 520 GLN A N 1
ATOM 4228 C CA . GLN A 1 520 ? -11.660 -14.095 -17.377 1.00 95.38 520 GLN A CA 1
ATOM 4229 C C . GLN A 1 520 ? -12.402 -12.750 -17.307 1.00 95.38 520 GLN A C 1
ATOM 4231 O O . GLN A 1 520 ? -12.728 -12.301 -16.215 1.00 95.38 520 GLN A O 1
ATOM 4236 N N . PRO A 1 521 ? -12.738 -12.130 -18.457 1.00 93.88 521 PRO A N 1
ATOM 4237 C CA . PRO A 1 521 ? -13.327 -10.787 -18.505 1.00 93.88 521 PRO A CA 1
ATOM 4238 C C . PRO A 1 521 ? -14.564 -10.584 -17.620 1.00 93.88 521 PRO A C 1
ATOM 4240 O O . PRO A 1 521 ? -14.682 -9.555 -16.960 1.00 93.88 521 PRO A O 1
ATOM 4243 N N . ASP A 1 522 ? -15.458 -11.579 -17.573 1.00 93.75 522 ASP A N 1
ATOM 4244 C CA . ASP A 1 522 ? -16.690 -11.546 -16.764 1.00 93.75 522 ASP A CA 1
ATOM 4245 C C . ASP A 1 522 ? -16.420 -11.555 -15.250 1.00 93.75 522 ASP A C 1
ATOM 4247 O O . ASP A 1 522 ? -17.297 -11.230 -14.458 1.00 93.75 522 ASP A O 1
ATOM 4251 N N . ASP A 1 523 ? -15.222 -11.977 -14.853 1.00 94.06 523 ASP A N 1
ATOM 4252 C CA . ASP A 1 523 ? -14.759 -12.054 -13.472 1.00 94.06 523 ASP A CA 1
ATOM 4253 C C . ASP A 1 523 ? -13.628 -11.049 -13.230 1.00 94.06 523 ASP A C 1
ATOM 4255 O O . ASP A 1 523 ? -12.787 -11.243 -12.371 1.00 94.06 523 ASP A O 1
ATOM 4259 N N . GLU A 1 524 ? -13.563 -9.967 -14.002 1.00 97.12 524 GLU A N 1
ATOM 4260 C CA . GLU A 1 524 ? -12.597 -8.880 -13.830 1.00 97.12 524 GLU A CA 1
ATOM 4261 C C . GLU A 1 524 ? -13.353 -7.544 -13.827 1.00 97.12 524 GLU A C 1
ATOM 4263 O O . GLU A 1 524 ? -13.273 -6.787 -14.805 1.00 97.12 524 GLU A O 1
ATOM 4268 N N . PRO A 1 525 ? -14.145 -7.266 -12.777 1.00 96.38 525 PRO A N 1
ATOM 4269 C CA . PRO A 1 525 ? -15.075 -6.146 -12.771 1.00 96.38 525 PRO A CA 1
ATOM 4270 C C . PRO A 1 525 ? -14.359 -4.791 -12.724 1.00 96.38 525 PRO A C 1
ATOM 4272 O O . PRO A 1 525 ? -13.232 -4.654 -12.241 1.00 96.38 525 PRO A O 1
ATOM 4275 N N . LEU A 1 526 ? -15.056 -3.771 -13.215 1.00 95.50 526 LEU A N 1
ATOM 4276 C CA . LEU A 1 526 ? -14.746 -2.372 -12.937 1.00 95.50 526 LEU A CA 1
ATOM 4277 C C . LEU A 1 526 ? -15.533 -1.938 -11.695 1.00 95.50 526 LEU A C 1
ATOM 4279 O O . LEU A 1 526 ? -16.584 -2.496 -11.394 1.00 95.50 526 LEU A O 1
ATOM 4283 N N . CYS A 1 527 ? -15.039 -0.926 -10.997 1.00 92.19 527 CYS A N 1
ATOM 4284 C CA . CYS A 1 527 ? -15.805 -0.217 -9.990 1.00 92.19 527 CYS A CA 1
ATOM 4285 C C . CYS A 1 527 ? -16.827 0.678 -10.695 1.00 92.19 527 CYS A C 1
ATOM 4287 O O . CYS A 1 527 ? -16.462 1.486 -11.550 1.00 92.19 527 CYS A O 1
ATOM 4289 N N . GLU A 1 528 ? -18.104 0.519 -10.350 1.00 85.31 528 GLU A N 1
ATOM 4290 C CA . GLU A 1 528 ? -19.203 1.265 -10.977 1.00 85.31 528 GLU A CA 1
ATOM 4291 C C . GLU A 1 528 ? -19.177 2.757 -10.618 1.00 85.31 528 GLU A C 1
ATOM 4293 O O . GLU A 1 528 ? -19.643 3.597 -11.390 1.00 85.31 528 GLU A O 1
ATOM 4298 N N . HIS A 1 529 ? -18.594 3.092 -9.465 1.00 86.38 529 HIS A N 1
ATOM 4299 C CA . HIS A 1 529 ? -18.559 4.445 -8.932 1.00 86.38 529 HIS A CA 1
ATOM 4300 C C . HIS A 1 529 ? -17.124 4.938 -8.764 1.00 86.38 529 HIS A C 1
ATOM 4302 O O . HIS A 1 529 ? -16.280 4.281 -8.150 1.00 86.38 529 HIS A O 1
ATOM 4308 N N . ILE A 1 530 ? -16.854 6.142 -9.267 1.00 89.00 530 ILE A N 1
ATOM 4309 C CA . ILE A 1 530 ? -15.605 6.840 -8.965 1.00 89.00 530 ILE A CA 1
ATOM 4310 C C . ILE A 1 530 ? -15.562 7.218 -7.484 1.00 89.00 530 ILE A C 1
ATOM 4312 O O . ILE A 1 530 ? -16.592 7.519 -6.880 1.00 89.00 530 ILE A O 1
ATOM 4316 N N . PHE A 1 531 ? -14.369 7.219 -6.901 1.00 85.69 531 PHE A N 1
ATOM 4317 C CA . PHE A 1 531 ? -14.164 7.751 -5.563 1.00 85.69 531 PHE A CA 1
ATOM 4318 C C . PHE A 1 531 ? -13.862 9.247 -5.654 1.00 85.69 531 PHE A C 1
ATOM 4320 O O . PHE A 1 531 ? -12.899 9.659 -6.306 1.00 85.69 531 PHE A O 1
ATOM 4327 N N . LEU A 1 532 ? -14.677 10.058 -4.984 1.00 81.81 532 LEU A N 1
ATOM 4328 C CA . LEU A 1 532 ? -14.470 11.497 -4.889 1.00 81.81 532 LEU A CA 1
ATOM 4329 C C . LEU A 1 532 ? -13.617 11.800 -3.657 1.00 81.81 532 LEU A C 1
ATOM 4331 O O . LEU A 1 532 ? -14.019 11.538 -2.523 1.00 81.81 532 LEU A O 1
ATOM 4335 N N . PHE A 1 533 ? -12.423 12.342 -3.884 1.00 78.50 533 PHE A N 1
ATOM 4336 C CA . PHE A 1 533 ? -11.564 12.807 -2.803 1.00 78.50 533 PHE A CA 1
ATOM 4337 C C . PHE A 1 533 ? -12.083 14.158 -2.305 1.00 78.50 533 PHE A C 1
ATOM 4339 O O . PHE A 1 533 ? -12.011 15.157 -3.015 1.00 78.50 533 PHE A O 1
ATOM 4346 N N . ASP A 1 534 ? -12.614 14.183 -1.084 1.00 66.88 534 ASP A N 1
ATOM 4347 C CA . ASP A 1 534 ? -13.021 15.417 -0.407 1.00 66.88 534 ASP A CA 1
ATOM 4348 C C . ASP A 1 534 ? -11.791 16.106 0.208 1.00 66.88 534 ASP A C 1
ATOM 4350 O O . ASP A 1 534 ? -11.582 16.105 1.420 1.00 66.88 534 ASP A O 1
ATOM 4354 N N . ASP A 1 535 ? -10.916 16.623 -0.657 1.00 59.44 535 ASP A N 1
ATOM 4355 C CA . ASP A 1 535 ? -9.693 17.348 -0.282 1.00 59.44 535 ASP A CA 1
ATOM 4356 C C . ASP A 1 535 ? -9.926 18.881 -0.272 1.00 59.44 535 ASP A C 1
ATOM 4358 O O . ASP A 1 535 ? -8.995 19.673 -0.401 1.00 59.44 535 ASP A O 1
ATOM 4362 N N . ASN A 1 536 ? -11.180 19.329 -0.111 1.00 47.84 536 ASN A N 1
ATOM 4363 C CA . ASN A 1 536 ? -11.567 20.745 -0.216 1.00 47.84 536 ASN A CA 1
ATOM 4364 C C . ASN A 1 536 ? -11.015 21.645 0.906 1.00 47.84 536 ASN A C 1
ATOM 4366 O O . ASN A 1 536 ? -11.039 22.867 0.770 1.00 47.84 536 ASN A O 1
ATOM 4370 N N . LYS A 1 537 ? -10.509 21.073 2.007 1.00 52.94 537 LYS A N 1
ATOM 4371 C CA . LYS A 1 537 ? -9.833 21.828 3.073 1.00 52.94 537 LYS A CA 1
ATOM 4372 C C . LYS A 1 537 ? -8.326 21.666 2.949 1.00 52.94 537 LYS A C 1
ATOM 4374 O O . LYS A 1 537 ? -7.828 20.541 2.912 1.00 52.94 537 LYS A O 1
ATOM 4379 N N . ALA A 1 538 ? -7.605 22.787 2.937 1.00 56.25 538 ALA A N 1
ATOM 4380 C CA . ALA A 1 538 ? -6.148 22.768 2.955 1.00 56.25 538 ALA A CA 1
ATOM 4381 C C . ALA A 1 538 ? -5.641 21.981 4.174 1.00 56.25 538 ALA A C 1
ATOM 4383 O O . ALA A 1 538 ? -6.272 21.973 5.236 1.00 56.25 538 ALA A O 1
ATOM 4384 N N . ASP A 1 539 ? -4.486 21.323 4.032 1.00 57.53 539 ASP A N 1
ATOM 4385 C CA . ASP A 1 539 ? -3.958 20.441 5.075 1.00 57.53 539 ASP A CA 1
ATOM 4386 C C . ASP A 1 539 ? -3.806 21.147 6.439 1.00 57.53 539 ASP A C 1
ATOM 4388 O O . ASP A 1 539 ? -3.983 20.500 7.476 1.00 57.53 539 ASP A O 1
ATOM 4392 N N . ASP A 1 540 ? -3.580 22.460 6.422 1.00 58.53 540 ASP A N 1
ATOM 4393 C CA . ASP A 1 540 ? -3.370 23.322 7.588 1.00 58.53 540 ASP A CA 1
ATOM 4394 C C . ASP A 1 540 ? -4.670 23.776 8.286 1.00 58.53 540 ASP A C 1
ATOM 4396 O O . ASP A 1 540 ? -4.622 24.337 9.381 1.00 58.53 540 ASP A O 1
ATOM 4400 N N . GLU A 1 541 ? -5.841 23.525 7.694 1.00 65.94 541 GLU A N 1
ATOM 4401 C CA . GLU A 1 541 ? -7.141 23.967 8.228 1.00 65.94 541 GLU A CA 1
ATOM 4402 C C . GLU A 1 541 ? -7.879 22.881 9.025 1.00 65.94 541 GLU A C 1
ATOM 4404 O O . GLU A 1 541 ? -8.798 23.181 9.792 1.00 65.94 541 GLU A O 1
ATOM 4409 N N . LEU A 1 542 ? -7.484 21.613 8.870 1.00 73.12 542 LEU A N 1
ATOM 4410 C CA . LEU A 1 542 ? -8.137 20.470 9.513 1.00 73.12 542 LEU A CA 1
ATOM 4411 C C . LEU A 1 542 ? -7.661 20.297 10.959 1.00 73.12 542 LEU A C 1
ATOM 4413 O O . LEU A 1 542 ? -6.508 19.953 11.220 1.00 73.12 542 LEU A O 1
ATOM 4417 N N . ARG A 1 543 ? -8.574 20.472 11.917 1.00 87.62 543 ARG A N 1
ATOM 4418 C CA . ARG A 1 543 ? -8.311 20.246 13.342 1.00 87.62 543 ARG A CA 1
ATOM 4419 C C . ARG A 1 543 ? -8.471 18.766 13.686 1.00 87.62 543 ARG A C 1
ATOM 4421 O O . ARG A 1 543 ? -9.211 18.029 13.039 1.00 87.62 543 ARG A O 1
ATOM 4428 N N . LYS A 1 544 ? -7.857 18.346 14.800 1.00 90.38 544 LYS A N 1
ATOM 4429 C CA . LYS A 1 544 ? -8.027 17.001 15.386 1.00 90.38 544 LYS A CA 1
ATOM 4430 C C . LYS A 1 544 ? -9.495 16.558 15.438 1.00 90.38 544 LYS A C 1
ATOM 4432 O O . LYS A 1 544 ? -9.815 15.441 15.037 1.00 90.38 544 LYS A O 1
ATOM 4437 N N . ARG A 1 545 ? -10.378 17.443 15.914 1.00 90.44 545 ARG A N 1
ATOM 4438 C CA . ARG A 1 545 ? -11.806 17.146 16.076 1.00 90.44 545 ARG A CA 1
ATOM 4439 C C . ARG A 1 545 ? -12.513 16.903 14.742 1.00 90.44 545 ARG A C 1
ATOM 4441 O O . ARG A 1 545 ? -13.324 15.993 14.677 1.00 90.44 545 ARG A O 1
ATOM 4448 N N . ASP A 1 546 ? -12.143 17.623 13.683 1.00 89.69 546 ASP A N 1
ATOM 4449 C CA . ASP A 1 546 ? -12.747 17.445 12.356 1.00 89.69 546 ASP A CA 1
ATOM 4450 C C . ASP A 1 546 ? -12.479 16.039 11.802 1.00 89.69 546 ASP A C 1
ATOM 4452 O O . ASP A 1 546 ? -13.349 15.419 11.196 1.00 89.69 546 ASP A O 1
ATOM 4456 N N . ILE A 1 547 ? -11.273 15.508 12.032 1.00 90.88 547 ILE A N 1
ATOM 4457 C CA . ILE A 1 547 ? -10.914 14.144 11.619 1.00 90.88 547 ILE A CA 1
ATOM 4458 C C . ILE A 1 547 ? -11.617 13.116 12.512 1.00 90.88 547 ILE A C 1
ATOM 4460 O O . ILE A 1 547 ? -12.132 12.124 12.002 1.00 90.88 547 ILE A O 1
ATOM 4464 N N . GLN A 1 548 ? -11.673 13.352 13.830 1.00 93.81 548 GLN A N 1
ATOM 4465 C CA . GLN A 1 548 ? -12.423 12.494 14.755 1.00 93.81 548 GLN A CA 1
ATOM 4466 C C . GLN A 1 548 ? -13.894 12.386 14.349 1.00 93.81 548 GLN A C 1
ATOM 4468 O O . GLN A 1 548 ? -14.414 11.278 14.301 1.00 93.81 548 GLN A O 1
ATOM 4473 N N . ASP A 1 549 ? -14.544 13.506 14.027 1.00 92.06 549 ASP A N 1
ATOM 4474 C CA . ASP A 1 549 ? -15.951 13.541 13.620 1.00 92.06 549 ASP A CA 1
ATOM 4475 C C . ASP A 1 549 ? -16.177 12.795 12.303 1.00 92.06 549 ASP A C 1
ATOM 4477 O O . ASP A 1 549 ? -17.109 12.003 12.200 1.00 92.06 549 ASP A O 1
ATOM 4481 N N . GLN A 1 550 ? -15.279 12.952 11.328 1.00 93.25 550 GLN A N 1
ATOM 4482 C CA . GLN A 1 550 ? -15.368 12.199 10.077 1.00 93.25 550 GLN A CA 1
ATOM 4483 C C . GLN A 1 550 ? -15.197 10.691 10.281 1.00 93.25 550 GLN A C 1
ATOM 4485 O O . GLN A 1 550 ? -15.984 9.920 9.744 1.00 93.25 550 GLN A O 1
ATOM 4490 N N . ILE A 1 551 ? -14.216 10.248 11.078 1.00 95.06 551 ILE A N 1
ATOM 4491 C CA . ILE A 1 551 ? -14.075 8.815 11.389 1.00 95.06 551 ILE A CA 1
ATOM 4492 C C . ILE A 1 551 ? -15.294 8.322 12.181 1.00 95.06 551 ILE A C 1
ATOM 4494 O O . ILE A 1 551 ? -15.726 7.186 11.999 1.00 95.06 551 ILE A O 1
ATOM 4498 N N . LEU A 1 552 ? -15.875 9.162 13.040 1.00 94.31 552 LEU A N 1
ATOM 4499 C CA . LEU A 1 552 ? -17.061 8.812 13.811 1.00 94.31 552 LEU A CA 1
ATOM 4500 C C . LEU A 1 552 ? -18.298 8.625 12.927 1.00 94.31 552 LEU A C 1
ATOM 4502 O O . LEU A 1 552 ? -19.080 7.721 13.196 1.00 94.31 552 LEU A O 1
ATOM 4506 N N . GLU A 1 553 ? -18.465 9.402 11.856 1.00 94.00 553 GLU A N 1
ATOM 4507 C CA . GLU A 1 553 ? -19.524 9.139 10.872 1.00 94.00 553 GLU A CA 1
ATOM 4508 C C . GLU A 1 553 ? -19.319 7.794 10.160 1.00 94.00 553 GLU A C 1
ATOM 4510 O O . GLU A 1 553 ? -20.281 7.042 9.990 1.00 94.00 553 GLU A O 1
ATOM 4515 N N . GLU A 1 554 ? -18.074 7.421 9.839 1.00 95.56 554 GLU A N 1
ATOM 4516 C CA . GLU A 1 554 ? -17.788 6.087 9.291 1.00 95.56 554 GLU A CA 1
ATOM 4517 C C . GLU A 1 554 ? -18.118 4.976 10.303 1.00 95.56 554 GLU A C 1
ATOM 4519 O O . GLU A 1 554 ? -18.693 3.955 9.933 1.00 95.56 554 GLU A O 1
ATOM 4524 N N . VAL A 1 555 ? -17.821 5.179 11.593 1.00 95.50 555 VAL A N 1
ATOM 4525 C CA . VAL A 1 555 ? -18.223 4.273 12.689 1.00 95.50 555 VAL A CA 1
ATOM 4526 C C . VAL A 1 555 ? -19.748 4.157 12.774 1.00 95.50 555 VAL A C 1
ATOM 4528 O O . VAL A 1 555 ? -20.282 3.053 12.864 1.00 95.50 555 VAL A O 1
ATOM 4531 N N . LEU A 1 556 ? -20.466 5.281 12.718 1.00 94.44 556 LEU A N 1
ATOM 4532 C CA . LEU A 1 556 ? -21.928 5.329 12.796 1.00 94.44 556 LEU A CA 1
ATOM 4533 C C . LEU A 1 556 ? -22.617 4.686 11.594 1.00 94.44 556 LEU A C 1
ATOM 4535 O O . LEU A 1 556 ? -23.787 4.319 11.696 1.00 94.44 556 LEU A O 1
ATOM 4539 N N . HIS A 1 557 ? -21.921 4.516 10.473 1.00 94.56 557 HIS A N 1
ATOM 4540 C CA . HIS A 1 557 ? -22.441 3.710 9.379 1.00 94.56 557 HIS A CA 1
ATOM 4541 C C . HIS A 1 557 ? -22.528 2.222 9.754 1.00 94.56 557 HIS A C 1
ATOM 4543 O O . HIS A 1 557 ? -23.497 1.559 9.392 1.00 94.56 557 HIS A O 1
ATOM 4549 N N . PHE A 1 558 ? -21.546 1.690 10.489 1.00 94.44 558 PHE A N 1
ATOM 4550 C CA . PHE A 1 558 ? -21.590 0.311 11.000 1.00 94.44 558 PHE A CA 1
ATOM 4551 C C . PHE A 1 558 ? -22.499 0.172 12.229 1.00 94.44 558 PHE A C 1
ATOM 4553 O O . PHE A 1 558 ? -23.022 -0.911 12.493 1.00 94.44 558 PHE A O 1
ATOM 4560 N N . HIS A 1 559 ? -22.694 1.268 12.966 1.00 93.44 559 HIS A N 1
ATOM 4561 C CA . HIS A 1 559 ? -23.411 1.300 14.239 1.00 93.44 559 HIS A CA 1
ATOM 4562 C C . HIS A 1 559 ? -24.412 2.465 14.328 1.00 93.44 559 HIS A C 1
ATOM 4564 O O . HIS A 1 559 ? -24.235 3.372 15.152 1.00 93.44 559 HIS A O 1
ATOM 4570 N N . PRO A 1 560 ? -25.477 2.476 13.503 1.00 93.31 560 PRO A N 1
ATOM 4571 C CA . PRO A 1 560 ? -26.478 3.544 13.518 1.00 93.31 560 PRO A CA 1
ATOM 4572 C C . PRO A 1 560 ? -27.181 3.698 14.877 1.00 93.31 560 PRO A C 1
ATOM 4574 O O . PRO A 1 560 ? -27.588 4.800 15.238 1.00 93.31 560 PRO A O 1
ATOM 4577 N N . GLU A 1 561 ? -27.273 2.623 15.660 1.00 90.00 561 GLU A N 1
ATOM 4578 C CA . GLU A 1 561 ? -27.822 2.591 17.018 1.00 90.00 561 GLU A CA 1
ATOM 4579 C C . GLU A 1 561 ? -27.050 3.459 18.026 1.00 90.00 561 GLU A C 1
ATOM 4581 O O . GLU A 1 561 ? -27.619 3.896 19.024 1.00 90.00 561 GLU A O 1
ATOM 4586 N N . ASP A 1 562 ? -25.770 3.751 17.774 1.00 89.50 562 ASP A N 1
ATOM 4587 C CA . ASP A 1 562 ? -24.956 4.607 18.643 1.00 89.50 562 ASP A CA 1
ATOM 4588 C C . ASP A 1 562 ? -25.122 6.108 18.336 1.00 89.50 562 ASP A C 1
ATOM 4590 O O . ASP A 1 562 ? -24.610 6.947 19.085 1.00 89.50 562 ASP A O 1
ATOM 4594 N N . ARG A 1 563 ? -25.856 6.474 17.270 1.00 89.56 563 ARG A N 1
ATOM 4595 C CA . ARG A 1 563 ? -25.977 7.863 16.788 1.00 89.56 563 ARG A CA 1
ATOM 4596 C C . ARG A 1 563 ? -26.564 8.803 17.835 1.00 89.56 563 ARG A C 1
ATOM 4598 O O . ARG A 1 563 ? -25.979 9.850 18.097 1.00 89.56 563 ARG A O 1
ATOM 4605 N N . GLU A 1 564 ? -27.684 8.438 18.458 1.00 88.88 564 GLU A N 1
ATOM 4606 C CA . GLU A 1 564 ? -28.342 9.291 19.460 1.00 88.88 564 GLU A CA 1
ATOM 4607 C C . GLU A 1 564 ? -27.441 9.548 20.672 1.00 88.88 564 GLU A C 1
ATOM 4609 O O . GLU A 1 564 ? -27.303 10.688 21.122 1.00 88.88 564 GLU A O 1
ATOM 4614 N N . ARG A 1 565 ? -26.770 8.497 21.160 1.00 89.00 565 ARG A N 1
ATOM 4615 C CA . ARG A 1 565 ? -25.826 8.586 22.278 1.00 89.00 565 ARG A CA 1
ATOM 4616 C C . ARG A 1 565 ? -24.670 9.524 21.944 1.00 89.00 565 ARG A C 1
ATOM 4618 O O . ARG A 1 565 ? -24.348 10.407 22.736 1.00 89.00 565 ARG A O 1
ATOM 4625 N N . ILE A 1 566 ? -24.055 9.338 20.778 1.00 87.75 566 ILE A N 1
ATOM 4626 C CA . ILE A 1 566 ? -22.914 10.136 20.324 1.00 87.75 566 ILE A CA 1
ATOM 4627 C C . ILE A 1 566 ? -23.300 11.610 20.142 1.00 87.75 566 ILE A C 1
ATOM 4629 O O . ILE A 1 566 ? -22.571 12.482 20.615 1.00 87.75 566 ILE A O 1
ATOM 4633 N N . LEU A 1 567 ? -24.448 11.900 19.520 1.00 86.50 567 LEU A N 1
ATOM 4634 C CA . LEU A 1 567 ? -24.933 13.273 19.336 1.00 86.50 567 LEU A CA 1
ATOM 4635 C C . LEU A 1 567 ? -25.230 13.960 20.674 1.00 86.50 567 LEU A C 1
ATOM 4637 O O . LEU A 1 567 ? -24.867 15.123 20.863 1.00 86.50 567 LEU A O 1
ATOM 4641 N N . TYR A 1 568 ? -25.831 13.235 21.622 1.00 86.88 568 TYR A N 1
ATOM 4642 C CA . TYR A 1 568 ? -26.058 13.739 22.974 1.00 86.88 568 TYR A CA 1
ATOM 4643 C C . TYR A 1 568 ? -24.737 14.044 23.697 1.00 86.88 568 TYR A C 1
ATOM 4645 O O . TYR A 1 568 ? -24.565 15.125 24.259 1.00 86.88 568 TYR A O 1
ATOM 4653 N N . GLU A 1 569 ? -23.763 13.133 23.664 1.00 86.19 569 GLU A N 1
ATOM 4654 C CA . GLU A 1 569 ? -22.445 13.365 24.267 1.00 86.19 569 GLU A CA 1
ATOM 4655 C C . GLU A 1 569 ? -21.724 14.567 23.624 1.00 86.19 569 GLU A C 1
ATOM 4657 O O . GLU A 1 569 ? -21.148 15.394 24.337 1.00 86.19 569 GLU A O 1
ATOM 4662 N N . ALA A 1 570 ? -21.824 14.721 22.300 1.00 84.81 570 ALA A N 1
ATOM 4663 C CA . ALA A 1 570 ? -21.268 15.854 21.564 1.00 84.81 570 ALA A CA 1
ATOM 4664 C C . ALA A 1 570 ? -21.891 17.197 21.987 1.00 84.81 570 ALA A C 1
ATOM 4666 O O . ALA A 1 570 ? -21.172 18.187 22.163 1.00 84.81 570 ALA A O 1
ATOM 4667 N N . SER A 1 571 ? -23.215 17.248 22.197 1.00 81.94 571 SER A N 1
ATOM 4668 C CA . SER A 1 571 ? -23.897 18.475 22.631 1.00 81.94 571 SER A CA 1
ATOM 4669 C C . SER A 1 571 ? -23.484 18.897 24.043 1.00 81.94 571 SER A C 1
ATOM 4671 O O . SER A 1 571 ? -23.336 20.088 24.315 1.00 81.94 571 SER A O 1
ATOM 4673 N N . GLN A 1 572 ? -23.237 17.930 24.935 1.00 81.62 572 GLN A N 1
ATOM 4674 C CA . GLN A 1 572 ? -22.727 18.209 26.282 1.00 81.62 572 GLN A CA 1
ATOM 4675 C C . GLN A 1 572 ? -21.287 18.741 26.260 1.00 81.62 572 GLN A C 1
ATOM 4677 O O . GLN A 1 572 ? -20.933 19.597 27.072 1.00 81.62 572 GLN A O 1
ATOM 4682 N N . SER A 1 573 ? -20.456 18.279 25.323 1.00 73.44 573 SER A N 1
ATOM 4683 C CA . SER A 1 573 ? -19.090 18.785 25.158 1.00 73.44 573 SER A CA 1
ATOM 4684 C C . SER A 1 573 ? -19.048 20.237 24.687 1.00 73.44 573 SER A C 1
ATOM 4686 O O . SER A 1 573 ? -18.269 21.016 25.232 1.00 73.44 573 SER A O 1
ATOM 4688 N N . LYS A 1 574 ? -19.914 20.630 23.739 1.00 64.12 574 LYS A N 1
ATOM 4689 C CA . LYS A 1 574 ? -19.996 22.023 23.253 1.00 64.12 574 LYS A CA 1
ATOM 4690 C C . LYS A 1 574 ? -20.414 23.005 24.357 1.00 64.12 574 LYS A C 1
ATOM 4692 O O . LYS A 1 574 ? -19.871 24.102 24.426 1.00 64.12 574 LYS A O 1
ATOM 4697 N N . ASN A 1 575 ? -21.303 22.590 25.263 1.00 50.19 575 ASN A N 1
ATOM 4698 C CA . ASN A 1 575 ? -21.739 23.410 26.400 1.00 50.19 575 ASN A CA 1
ATOM 4699 C C . ASN A 1 575 ? -20.674 23.584 27.498 1.00 50.19 575 ASN A C 1
ATOM 4701 O O . ASN A 1 575 ? -20.772 24.517 28.286 1.00 50.19 575 ASN A O 1
ATOM 4705 N N . LYS A 1 576 ? -19.652 22.720 27.585 1.00 47.12 576 LYS A N 1
ATOM 4706 C CA . LYS A 1 576 ? -18.549 22.910 28.550 1.00 47.12 576 LYS A CA 1
ATOM 4707 C C . LYS A 1 576 ? -17.545 23.973 28.103 1.00 47.12 576 LYS A C 1
ATOM 4709 O O . LYS A 1 576 ? -16.870 24.553 28.947 1.00 47.12 576 LYS A O 1
ATOM 4714 N N . SER A 1 577 ? -17.450 24.237 26.801 1.00 42.34 577 SER A N 1
ATOM 4715 C CA . SER A 1 577 ? -16.528 25.227 26.235 1.00 42.34 577 SER A CA 1
ATOM 4716 C C . SER A 1 577 ? -16.984 26.676 26.443 1.00 42.34 577 SER A C 1
ATOM 4718 O O . SER A 1 577 ? -16.165 27.577 26.331 1.00 42.34 577 SER A O 1
ATOM 4720 N N . THR A 1 578 ? -18.256 26.910 26.779 1.00 35.88 578 THR A N 1
ATOM 4721 C CA . THR A 1 578 ? -18.842 28.246 26.993 1.00 35.88 578 THR A CA 1
ATOM 4722 C C . THR A 1 578 ? -18.956 28.659 28.466 1.00 35.88 578 THR A C 1
ATOM 4724 O O . THR A 1 578 ? -19.519 29.709 28.756 1.00 35.88 578 THR A O 1
ATOM 4727 N N . VAL A 1 579 ? -18.424 27.873 29.413 1.00 34.31 579 VAL A N 1
ATOM 4728 C CA . VAL A 1 579 ? -18.572 28.121 30.870 1.00 34.31 579 VAL A CA 1
ATOM 4729 C C . VAL A 1 579 ? -17.279 28.648 31.530 1.00 34.31 579 VAL A C 1
ATOM 4731 O O . VAL A 1 579 ? -17.213 28.779 32.746 1.00 34.31 579 VAL A O 1
ATOM 4734 N N . PHE A 1 580 ? -16.254 29.016 30.750 1.00 33.12 580 PHE A N 1
ATOM 4735 C CA . PHE A 1 580 ? -15.000 29.601 31.265 1.00 33.12 580 PHE A CA 1
ATOM 4736 C C . PHE A 1 580 ? -14.672 30.996 30.705 1.00 33.12 580 PHE A C 1
ATOM 4738 O O . PHE A 1 580 ? -13.502 31.327 30.565 1.00 33.12 580 PHE A O 1
ATOM 4745 N N . ASP A 1 581 ? -15.685 31.821 30.442 1.00 34.25 581 ASP A N 1
ATOM 4746 C CA . ASP A 1 581 ? -15.517 33.275 30.303 1.00 34.25 581 ASP A CA 1
ATOM 4747 C C . ASP A 1 581 ? -16.578 33.991 31.154 1.00 34.25 581 ASP A C 1
ATOM 4749 O O . ASP A 1 581 ? -17.667 34.310 30.675 1.00 34.25 581 ASP A O 1
ATOM 4753 N N . VAL A 1 582 ? -16.263 34.203 32.439 1.00 30.34 582 VAL A N 1
ATOM 4754 C CA . VAL A 1 582 ? -16.812 35.282 33.287 1.00 30.34 582 VAL A CA 1
ATOM 4755 C C . VAL A 1 582 ? -15.696 35.824 34.166 1.00 30.34 582 VAL A C 1
ATOM 4757 O O . VAL A 1 582 ? -15.044 34.997 34.847 1.00 30.34 582 VAL A O 1
#

Mean predicted aligned error: 17.21 Å

Organism: NCBI:txid96639

Foldseek 3Di:
DDWLWDKDWKWWQDPVRPDIAIWIWIDTQQKIFTHNDPPDPDTPDIDGQALQWDKDADPVDPQWIWIDDPVDIIIIHDPDVVVSVVVVVSSVNSSVSNVVVCVVVPPDDDDDDDDDDDDDDDDDDDYDDDDDDDDDDDDDDDDDDDDDDDDDDDDDDDDDDDDDDDDDDDDDDVVVVVVVVVVVVVVVVVVVVVVVVVVPDDPDDDDDDADWDWDDDPFGIDIGGPQWAWDAWQDADPQATKTWIARNVVRAIKIKGKRAQQLPDLLSLLLVLQQLQVLVLDDAQQAKHFPAWDADPALVRPRMTITITHDFRAFQLCVLQDPDDQDLVLLLVLLLSLLLVLQAQVLLQKAQQDDDRRQWTAHPVSRTHGGRSSVMDGQPPQPDDPPPDDDQCLLAALCVLLVQSHDHSLRVLSSSLQRSLCSLVSHGQQRAPDSLSSVVSLCQAQWQDDPVLCVSRPDPVSVVSSVPDDGHDHDQVCVSRVPDDPQSSVLSVLSSRNRSVSHDDSVVSLVGPSNVSPRDPVSRDYSPHHDDDPCVDDSVRDDSSNSSVSVNVSNCVNPVVCVVVRSVSVVVVVVVVPPPDD

Sequence (582 aa):
MDTVQMEGFLVKKGRSGRHWKRRYFYLDGTVLRYFRNPGDSKHRGEVHITRGTFVNECTSKPNGLQLSTNRQVLVVCAESYNRQQEWLHAFLRSIELAKMEKDRSIDGYVDGSNSTGSCQEEESKSSSGSALGGRAGNLFKRLKSRRRNSNTSESSGSGKQQRTRMFTDDSIDPELQDLMEEDFDEREGRSDSFRRKLLDDEGPPKFQRRPTYTFSTPATTFEVDTRYSFIRPIGTGAYGVVVSAKDKLSQEPVAIKKVTRAFEDLVDAKRILREIKLLRHFDHENIIHIKDLSPPRGYNDFEDIYIVSELMETDLHRVIYSKQNLTIDHIQYFIYQILRALKYIHSANVLHRDLKPSNLLLNSNCDLKVCDFGLARGLEDTKLELTEYVVTRWYRAPEIMLACREYTKAIDVWSVGCIFAELLARKPLFPGEDYIHQLQLITDVLGTPSEADMHFIKSEKAKRFMRNQPLRCKRKMSDLYPKASAECLDLLNRMLHFNPDKRITVQDALEHPYLATLHQPDDEPLCEHIFLFDDNKADDELRKRDIQDQILEEVLHFHPEDRERILYEASQSKNKSTVFDV

InterPro domains:
  IPR000719 Protein kinase domain [PF00069] (228-515)
  IPR000719 Protein kinase domain [PS50011] (228-515)
  IPR000719 Protein kinase domain [SM00220] (228-515)
  IPR001849 Pleckstrin homology domain [PF00169] (4-95)
  IPR001849 Pleckstrin homology domain [PS50003] (3-96)
  IPR001849 Pleckstrin homology domain [SM00233] (4-98)
  IPR003527 Mitogen-activated protein (MAP) kinase, conserved site [PS01351] (263-366)
  IPR008271 Serine/threonine-protein kinase, active site [PS00108] (350-362)
  IPR011009 Protein kinase-like domain superfamily [SSF56112] (222-524)
  IPR011993 PH-like domain superfamily [G3DSA:2.30.29.30] (1-107)
  IPR017441 Protein kinase, ATP binding site [PS00107] (234-258)
  IPR050117 Mitogen-activated protein (MAP) kinase [PTHR24055] (218-538)

Radius of gyration: 28.74 Å; Cα contacts (8 Å, |Δi|>4): 771; chains: 1; bounding box: 78×69×72 Å